Protein AF-A0A4S8L0V4-F1 (afdb_monomer_lite)

Foldseek 3Di:
DDDDDDDDDDDDDDDDDDDDDDDDDDDDDDDDDDYDDDDDDDDDDDDDDDDDDDDDDDDDDDDDDDDDDDDDDDDDDDDDDDDDDDDDDDDDDDDDDDDDDDDDDDDDDDDDDDDDDDDDDDDCPVVVVVVVVVVVVVVVVVVVVVCVVPDLQWDWDPFDWDQAAPAALKTKTKTWIPSDDPPDDLQVSQQCDWDADPNRTDRGRAPDKDWDFDPDPPPPPPDDDGDTIIMGMHIDNPPPPLRQFDWDPKDWDFAPAQLKTKIKTWRPDHRHHDDQQRNLQPHWDADPRDTDRAPDKDWDFDDPDPPPPDGDTIIMGMHTDNPPPPLRHKAWDPPFDWDFQPAAQWTKTKTKIDHTPPCQVVQQVSLQVAFYQDPNDTHRAPDKDWDQDPVRRTIIMGMHTHGHPLRHFDWAPWDWDPAAQAAQKTKIKTWGHDHPDPDPQQRNQQVHWDWDQDPNDTDTGGAPDWDDDPNTIMGMHIDGHNLLHWDWDPKDWPQAPDQPPQWTKIKTWTGSHDPPYPLQSHQQRHWDDDPNDTWGAPDKDWDADPNDIIIMGMTIDGDND

Sequence (561 aa):
MHRAHRSTNTASGTRTGLDSDSSPPPRYSAEDLYSGCSSDRSNSSINSPTGFSLSSSTLAPNDITGAGSRYNHHGHPHHVYDIDNVQSTSPGDNETSPLLSTPSSGKRYDDDNSDTIICTFSKNRLLAHLVLFSLILLSIGTYLVFFSKSALTSVWVDITPSDVCLSVGVREYTATLTNVPEDWDPLQACRRTRVTIHGKVIQASPILCTRVPVPSHSANDSESGETTVVQGRWAVDFDESDCIPVWSSISSEDCIGLGVRPYYADLVYIPPGLDKLSSCQGTPTLIHGREMLPTRCELLLDHDHDDHRNETLIARGEWDVDFDEDGCVPRWSEPLTAHECLSFGARHYSSDLVVPRGFETMAPTLARDTPAIIHGRRIFPNYFEQLDQDDGIKTVRGHWAISEPSCDPPWTDVSEDPQCYAYDKKRYTGFLKDGRGKLDPLRTCYEVPFKFVLNGQEVEKKPDVCEWDGGRVRGTWFLGAPSCRPLLQNIIDYSCVESGSGFKRMKGEVVGIEKHDDWYQMCITVPYHTSGKTYLPVQCESTKRWFITHRYAVYNIPAYC

Structure (mmCIF, N/CA/C/O backbone):
data_AF-A0A4S8L0V4-F1
#
_entry.id   AF-A0A4S8L0V4-F1
#
loop_
_atom_site.group_PDB
_atom_site.id
_atom_site.type_symbol
_atom_site.label_atom_id
_atom_site.label_alt_id
_atom_site.label_comp_id
_atom_site.label_asym_id
_atom_site.label_entity_id
_atom_site.label_seq_id
_atom_site.pdbx_PDB_ins_code
_atom_site.Cartn_x
_atom_site.Cartn_y
_atom_site.Cartn_z
_atom_site.occupancy
_atom_site.B_iso_or_equiv
_atom_site.auth_seq_id
_atom_site.auth_comp_id
_atom_site.auth_asym_id
_atom_site.auth_atom_id
_atom_site.pdbx_PDB_model_num
ATOM 1 N N . MET A 1 1 ? 55.293 -8.883 51.354 1.00 38.12 1 MET A N 1
ATOM 2 C CA . MET A 1 1 ? 56.024 -7.610 51.126 1.00 38.12 1 MET A CA 1
ATOM 3 C C . MET A 1 1 ? 55.139 -6.776 50.197 1.00 38.12 1 MET A C 1
ATOM 5 O O . MET A 1 1 ? 54.649 -7.350 49.240 1.00 38.12 1 MET A O 1
ATOM 9 N N . HIS A 1 2 ? 54.593 -5.628 50.628 1.00 32.00 2 HIS A N 1
ATOM 10 C CA . HIS A 1 2 ? 55.174 -4.267 50.496 1.00 32.00 2 HIS A CA 1
ATOM 11 C C . HIS A 1 2 ? 55.348 -3.838 49.021 1.00 32.00 2 HIS A C 1
ATOM 13 O O . HIS A 1 2 ? 55.923 -4.608 48.268 1.00 32.00 2 HIS A O 1
ATOM 19 N N . ARG A 1 3 ? 54.945 -2.643 48.546 1.00 33.25 3 ARG A N 1
ATOM 20 C CA . ARG A 1 3 ? 54.359 -1.402 49.139 1.00 33.25 3 ARG A CA 1
ATOM 21 C C . ARG A 1 3 ? 53.729 -0.623 47.945 1.00 33.25 3 ARG A C 1
ATOM 23 O O . ARG A 1 3 ? 54.362 -0.618 46.902 1.00 33.25 3 ARG A O 1
ATOM 30 N N . ALA A 1 4 ? 52.514 -0.062 47.892 1.00 40.19 4 ALA A N 1
ATOM 31 C CA . ALA A 1 4 ? 51.646 0.703 48.805 1.00 40.19 4 ALA A CA 1
ATOM 32 C C . ALA A 1 4 ? 51.917 2.231 48.877 1.00 40.19 4 ALA A C 1
ATOM 34 O O . ALA A 1 4 ? 52.820 2.655 49.588 1.00 40.19 4 ALA A O 1
ATOM 35 N N . HIS A 1 5 ? 51.054 3.027 48.224 1.00 42.53 5 HIS A N 1
ATOM 36 C CA . HIS A 1 5 ? 50.764 4.472 48.401 1.00 42.53 5 HIS A CA 1
ATOM 37 C C . HIS A 1 5 ? 49.349 4.713 47.810 1.00 42.53 5 HIS A C 1
ATOM 39 O O . HIS A 1 5 ? 49.105 4.204 46.723 1.00 42.53 5 HIS A O 1
ATOM 45 N N . ARG A 1 6 ? 48.320 5.354 48.398 1.00 38.34 6 ARG A N 1
ATOM 46 C CA . ARG A 1 6 ? 48.046 6.057 49.681 1.00 38.34 6 ARG A CA 1
ATOM 47 C C . ARG A 1 6 ? 48.210 7.594 49.742 1.00 38.34 6 ARG A C 1
ATOM 49 O O . ARG A 1 6 ? 49.225 8.084 50.226 1.00 38.34 6 ARG A O 1
ATOM 56 N N . SER A 1 7 ? 47.112 8.307 49.463 1.00 36.22 7 SER A N 1
ATOM 57 C CA . SER A 1 7 ? 46.679 9.580 50.091 1.00 36.22 7 SER A CA 1
ATOM 58 C C . SER A 1 7 ? 45.144 9.680 49.955 1.00 36.22 7 SER A C 1
ATOM 60 O O . SER A 1 7 ? 44.663 9.342 48.880 1.00 36.22 7 SER A O 1
ATOM 62 N N . THR A 1 8 ? 44.255 9.987 50.917 1.00 39.62 8 THR A N 1
ATOM 63 C CA . THR A 1 8 ? 44.271 10.373 52.356 1.00 39.62 8 THR A CA 1
ATOM 64 C C . THR A 1 8 ? 44.303 11.861 52.758 1.00 39.62 8 THR A C 1
ATOM 66 O O . THR A 1 8 ? 45.278 12.304 53.354 1.00 39.62 8 THR A O 1
ATOM 69 N N . ASN A 1 9 ? 43.167 12.551 52.570 1.00 34.97 9 ASN A N 1
ATOM 70 C CA . ASN A 1 9 ? 42.587 13.586 53.459 1.00 34.97 9 ASN A CA 1
ATOM 71 C C . ASN A 1 9 ? 41.047 13.378 53.445 1.00 34.97 9 ASN A C 1
ATOM 73 O O . ASN A 1 9 ? 40.532 13.137 52.359 1.00 34.97 9 ASN A O 1
ATOM 77 N N . THR A 1 10 ? 40.203 13.351 54.493 1.00 34.81 10 THR A N 1
ATOM 78 C CA . THR A 1 10 ? 40.271 13.491 55.976 1.00 34.81 10 THR A CA 1
ATOM 79 C C . THR A 1 10 ? 39.999 14.856 56.648 1.00 34.81 10 THR A C 1
ATOM 81 O O . THR A 1 10 ? 40.819 15.318 57.435 1.00 34.81 10 THR A O 1
ATOM 84 N N . ALA A 1 11 ? 38.794 15.415 56.452 1.00 33.09 11 ALA A N 1
ATOM 85 C CA . ALA A 1 11 ? 38.058 16.226 57.452 1.00 33.09 11 ALA A CA 1
ATOM 86 C C . ALA A 1 11 ? 36.536 16.002 57.234 1.00 33.09 11 ALA A C 1
ATOM 88 O O . ALA A 1 11 ? 36.119 16.004 56.082 1.00 33.09 11 ALA A O 1
ATOM 89 N N . SER A 1 12 ? 35.647 15.616 58.167 1.00 35.03 12 SER A N 1
ATOM 90 C CA . SER A 1 12 ? 35.351 15.984 59.575 1.00 35.03 12 SER A CA 1
ATOM 91 C C . SER A 1 12 ? 34.646 17.347 59.735 1.00 35.03 12 SER A C 1
ATOM 93 O O . SER A 1 12 ? 35.253 18.354 59.395 1.00 35.03 12 SER A O 1
ATOM 95 N N . GLY A 1 13 ? 33.430 17.456 60.298 1.00 30.78 13 GLY A N 1
ATOM 96 C CA . GLY A 1 13 ? 32.502 16.420 60.804 1.00 30.78 13 GLY A CA 1
ATOM 97 C C . GLY A 1 13 ? 31.342 16.998 61.653 1.00 30.78 13 GLY A C 1
ATOM 98 O O . GLY A 1 13 ? 31.194 18.211 61.712 1.00 30.78 13 GLY A O 1
ATOM 99 N N . THR A 1 14 ? 30.592 16.127 62.360 1.00 34.03 14 THR A N 1
ATOM 100 C CA . THR A 1 14 ? 29.635 16.403 63.486 1.00 34.03 14 THR A CA 1
ATOM 101 C C . THR A 1 14 ? 28.417 17.332 63.226 1.00 34.03 14 THR A C 1
ATOM 103 O O . THR A 1 14 ? 28.589 18.482 62.862 1.00 34.03 14 THR A O 1
ATOM 106 N N . ARG A 1 15 ? 27.150 16.862 63.324 1.00 37.12 15 ARG A N 1
ATOM 107 C CA . ARG A 1 15 ? 26.327 16.571 64.547 1.00 37.12 15 ARG A CA 1
ATOM 108 C C . ARG A 1 15 ? 25.886 17.880 65.242 1.00 37.12 15 ARG A C 1
ATOM 110 O O . ARG A 1 15 ? 26.762 18.590 65.710 1.00 37.12 15 ARG A O 1
ATOM 117 N N . THR A 1 16 ? 24.608 18.275 65.336 1.00 33.66 16 THR A N 1
ATOM 118 C CA . THR A 1 16 ? 23.358 17.613 65.823 1.00 33.66 16 THR A CA 1
ATOM 119 C C . THR A 1 16 ? 22.156 17.839 64.861 1.00 33.66 16 THR A C 1
ATOM 121 O O . THR A 1 16 ? 22.328 18.523 63.863 1.00 33.66 16 THR A O 1
ATOM 124 N N . GLY A 1 17 ? 20.925 17.318 65.013 1.00 34.00 17 GLY A N 1
ATOM 125 C CA . GLY A 1 17 ? 20.275 16.499 66.053 1.00 34.00 17 GLY A CA 1
ATOM 126 C C . GLY A 1 17 ? 19.160 17.253 66.810 1.00 34.00 17 GLY A C 1
ATOM 127 O O . GLY A 1 17 ? 19.504 18.112 67.615 1.00 34.00 17 GLY A O 1
ATOM 128 N N . LEU A 1 18 ? 17.878 16.924 66.560 1.00 35.28 18 LEU A N 1
ATOM 129 C CA . LEU A 1 18 ? 16.684 17.182 67.404 1.00 35.28 18 LEU A CA 1
ATOM 130 C C . LEU A 1 18 ? 15.421 16.513 66.800 1.00 35.28 18 LEU A C 1
ATOM 132 O O . LEU A 1 18 ? 15.412 16.172 65.617 1.00 35.28 18 LEU A O 1
ATOM 136 N N . ASP A 1 19 ? 14.392 16.309 67.625 1.00 34.56 19 ASP A N 1
ATOM 137 C CA . ASP A 1 19 ? 13.171 15.524 67.357 1.00 34.56 19 ASP A CA 1
ATOM 138 C C . ASP A 1 19 ? 11.994 16.362 66.801 1.00 34.56 19 ASP A C 1
ATOM 140 O O . ASP A 1 19 ? 12.021 17.588 66.917 1.00 34.56 19 ASP A O 1
ATOM 144 N N . SER A 1 20 ? 10.927 15.716 66.286 1.00 33.16 20 SER A N 1
ATOM 145 C CA . SER A 1 20 ? 9.509 15.969 66.678 1.00 33.16 20 SER A CA 1
ATOM 146 C C . SER A 1 20 ? 8.458 15.187 65.858 1.00 33.16 20 SER A C 1
ATOM 148 O O . SER A 1 20 ? 8.443 15.227 64.633 1.00 33.16 20 SER A O 1
ATOM 150 N N . ASP A 1 21 ? 7.569 14.529 66.603 1.00 30.83 21 ASP A N 1
ATOM 151 C CA . ASP A 1 21 ? 6.173 14.100 66.393 1.00 30.83 21 ASP A CA 1
ATOM 152 C C . ASP A 1 21 ? 5.452 14.027 65.026 1.00 30.83 21 ASP A C 1
ATOM 154 O O . ASP A 1 21 ? 5.439 14.907 64.169 1.00 30.83 21 ASP A O 1
ATOM 158 N N . SER A 1 22 ? 4.654 12.959 64.962 1.00 35.75 22 SER A N 1
ATOM 159 C CA . SER A 1 22 ? 3.567 12.646 64.033 1.00 35.75 22 SER A CA 1
ATOM 160 C C . SER A 1 22 ? 2.311 13.525 64.154 1.00 35.75 22 SER A C 1
ATOM 162 O O . SER A 1 22 ? 1.830 13.729 65.270 1.00 35.75 22 SER A O 1
ATOM 164 N N . SER A 1 23 ? 1.650 13.836 63.025 1.00 33.19 23 SER A N 1
ATOM 165 C CA . SER A 1 23 ? 0.196 13.608 62.788 1.00 33.19 23 SER A CA 1
ATOM 166 C C . SER A 1 23 ? -0.256 14.046 61.372 1.00 33.19 23 SER A C 1
ATOM 168 O O . SER A 1 23 ? 0.412 14.881 60.764 1.00 33.19 23 SER A O 1
ATOM 170 N N . PRO A 1 24 ? -1.358 13.495 60.811 1.00 44.34 24 PRO A N 1
ATOM 171 C CA . PRO A 1 24 ? -1.784 13.752 59.426 1.00 44.34 24 PRO A CA 1
ATOM 172 C C . PRO A 1 24 ? -2.788 14.922 59.261 1.00 44.34 24 PRO A C 1
ATOM 174 O O . PRO A 1 24 ? -3.561 15.202 60.179 1.00 44.34 24 PRO A O 1
ATOM 177 N N . PRO A 1 25 ? -2.850 15.564 58.073 1.00 41.91 25 PRO A N 1
ATOM 178 C CA . PRO A 1 25 ? -3.875 16.555 57.724 1.00 41.91 25 PRO A CA 1
ATOM 179 C C . PRO A 1 25 ? -5.235 15.915 57.336 1.00 41.91 25 PRO A C 1
ATOM 181 O O . PRO A 1 25 ? -5.290 14.722 57.026 1.00 41.91 25 PRO A O 1
ATOM 184 N N . PRO A 1 26 ? -6.349 16.680 57.360 1.00 47.59 26 PRO A N 1
ATOM 185 C CA . PRO A 1 26 ? -7.707 16.125 57.366 1.00 47.59 26 PRO A CA 1
ATOM 186 C C . PRO A 1 26 ? -8.373 15.982 55.984 1.00 47.59 26 PRO A C 1
ATOM 188 O O . PRO A 1 26 ? -7.960 16.573 54.988 1.00 47.59 26 PRO A O 1
ATOM 191 N N . ARG A 1 27 ? -9.497 15.250 55.963 1.00 35.41 27 ARG A N 1
ATOM 192 C CA . ARG A 1 27 ? -10.505 15.323 54.888 1.00 35.41 27 ARG A CA 1
ATOM 193 C C . ARG A 1 27 ? -11.176 16.701 54.885 1.00 35.41 27 ARG A C 1
ATOM 195 O O . ARG A 1 27 ? -11.495 17.210 55.957 1.00 35.41 27 ARG A O 1
ATOM 202 N N . TYR A 1 28 ? -11.524 17.203 53.702 1.00 35.00 28 TYR A N 1
ATOM 203 C CA . TYR A 1 28 ? -12.527 18.258 53.537 1.00 35.00 28 TYR A CA 1
ATOM 204 C C . TYR A 1 28 ? -13.712 17.746 52.716 1.00 35.00 28 TYR A C 1
ATOM 206 O O . TYR A 1 28 ? -13.536 17.076 51.700 1.00 35.00 28 TYR A O 1
ATOM 214 N N . SER A 1 29 ? -14.916 18.046 53.195 1.00 31.44 29 SER A N 1
ATOM 215 C CA . SER A 1 29 ? -16.191 17.875 52.495 1.00 31.44 29 SER A CA 1
ATOM 216 C C . SER A 1 29 ? -16.513 19.121 51.668 1.00 31.44 29 SER A C 1
ATOM 218 O O . SER A 1 29 ? -16.086 20.219 52.021 1.00 31.44 29 SER A O 1
ATOM 220 N N . ALA A 1 30 ? -17.290 18.958 50.598 1.00 35.50 30 ALA A N 1
ATOM 221 C CA . ALA A 1 30 ? -17.776 20.060 49.774 1.00 35.50 30 ALA A CA 1
ATOM 222 C C . ALA A 1 30 ? -19.284 20.246 49.971 1.00 35.50 30 ALA A C 1
ATOM 224 O O . ALA A 1 30 ? -20.030 19.285 49.806 1.00 35.50 30 ALA A O 1
ATOM 225 N N . GLU A 1 31 ? -19.708 21.471 50.279 1.00 32.44 31 GLU A N 1
ATOM 226 C CA . GLU A 1 31 ? -21.091 21.946 50.157 1.00 32.44 31 GLU A CA 1
ATOM 227 C C . GLU A 1 31 ? -21.089 23.488 50.076 1.00 32.44 31 GLU A C 1
ATOM 229 O O . GLU A 1 31 ? -20.273 24.138 50.726 1.00 32.44 31 GLU A O 1
ATOM 234 N N . ASP A 1 32 ? -21.956 24.021 49.212 1.00 29.38 32 ASP A N 1
ATOM 235 C CA . ASP A 1 32 ? -22.487 25.389 49.071 1.00 29.38 32 ASP A CA 1
ATOM 236 C C . ASP A 1 32 ? -21.642 26.645 49.399 1.00 29.38 32 ASP A C 1
ATOM 238 O O . ASP A 1 32 ? -21.281 26.911 50.543 1.00 29.38 32 ASP A O 1
ATOM 242 N N . LEU A 1 33 ? -21.581 27.585 48.433 1.00 27.98 33 LEU A N 1
ATOM 243 C CA . LEU A 1 33 ? -22.494 28.748 48.480 1.00 27.98 33 LEU A CA 1
ATOM 244 C C . LEU A 1 33 ? -22.578 29.586 47.180 1.00 27.98 33 LEU A C 1
ATOM 246 O O . LEU A 1 33 ? -21.791 29.454 46.247 1.00 27.98 33 LEU A O 1
ATOM 250 N N . TYR A 1 34 ? -23.615 30.429 47.142 1.00 27.75 34 TYR A N 1
ATOM 251 C CA . TYR A 1 34 ? -24.156 31.203 46.013 1.00 27.75 34 TYR A CA 1
ATOM 252 C C . TYR A 1 34 ? -23.425 32.526 45.674 1.00 27.75 34 TYR A C 1
ATOM 254 O O . TYR A 1 34 ? -22.898 33.194 46.559 1.00 27.75 34 TYR A O 1
ATOM 262 N N . SER A 1 35 ? -23.682 33.020 44.447 1.00 29.64 35 SER A N 1
ATOM 263 C CA . SER A 1 35 ? -23.682 34.445 44.005 1.00 29.64 35 SER A CA 1
ATOM 264 C C . SER A 1 35 ? -22.331 35.191 43.868 1.00 29.64 35 SER A C 1
ATOM 266 O O . SER A 1 35 ? -21.362 34.856 44.531 1.00 29.64 35 SER A O 1
ATOM 268 N N . GLY A 1 36 ? -22.194 36.221 43.011 1.00 26.41 36 GLY A N 1
ATOM 269 C CA . GLY A 1 36 ? -23.164 36.828 42.075 1.00 26.41 36 GLY A CA 1
ATOM 270 C C . GLY A 1 36 ? -22.608 38.043 41.289 1.00 26.41 36 GLY A C 1
ATOM 271 O O . GLY A 1 36 ? -21.399 38.242 41.257 1.00 26.41 36 GLY A O 1
ATOM 272 N N . CYS A 1 37 ? -23.514 38.864 40.722 1.00 27.69 37 CYS A N 1
ATOM 273 C CA . CYS A 1 37 ? -23.301 40.074 39.879 1.00 27.69 37 CYS A CA 1
ATOM 274 C C . CYS A 1 37 ? -22.841 39.805 38.415 1.00 27.69 37 CYS A C 1
ATOM 276 O O . CYS A 1 37 ? -21.968 38.977 38.204 1.00 27.69 37 CYS A O 1
ATOM 278 N N . SER A 1 38 ? -23.481 40.310 37.336 1.00 27.50 38 SER A N 1
ATOM 279 C CA . SER A 1 38 ? -23.861 41.690 36.884 1.00 27.50 38 SER A CA 1
ATOM 280 C C . SER A 1 38 ? -22.771 42.301 35.973 1.00 27.50 38 SER A C 1
ATOM 282 O O . SER A 1 38 ? -21.602 42.054 36.240 1.00 27.50 38 SER A O 1
ATOM 284 N N . SER A 1 39 ? -23.004 43.080 34.902 1.00 30.94 39 SER A N 1
ATOM 285 C CA . SER A 1 39 ? -24.194 43.588 34.151 1.00 30.94 39 SER A CA 1
ATOM 286 C C . SER A 1 39 ? -23.771 43.758 32.657 1.00 30.94 39 SER A C 1
ATOM 288 O O . SER A 1 39 ? -22.628 43.442 32.346 1.00 30.94 39 SER A O 1
ATOM 290 N N . ASP A 1 40 ? -24.498 44.257 31.641 1.00 29.72 40 ASP A N 1
ATOM 291 C CA . ASP A 1 40 ? -25.880 44.710 31.326 1.00 29.72 40 ASP A CA 1
ATOM 292 C C . ASP A 1 40 ? -25.980 44.593 29.763 1.00 29.72 40 ASP A C 1
ATOM 294 O O . ASP A 1 40 ? -24.978 44.799 29.083 1.00 29.72 40 ASP A O 1
ATOM 298 N N . ARG A 1 41 ? -27.039 44.095 29.098 1.00 30.11 41 ARG A N 1
ATOM 299 C CA . ARG A 1 41 ? -28.405 44.641 28.889 1.00 30.11 41 ARG A CA 1
ATOM 300 C C . ARG A 1 41 ? -28.566 45.676 27.748 1.00 30.11 41 ARG A C 1
ATOM 302 O O . ARG A 1 41 ? -28.691 46.874 27.983 1.00 30.11 41 ARG A O 1
ATOM 309 N N . SER A 1 42 ? -28.789 45.172 26.534 1.00 31.22 42 SER A N 1
ATOM 310 C CA . SER A 1 42 ? -29.634 45.778 25.479 1.00 31.22 42 SER A CA 1
ATOM 311 C C . SER A 1 42 ? -30.109 44.645 24.545 1.00 31.22 42 SER A C 1
ATOM 313 O O . SER A 1 42 ? -29.329 43.770 24.192 1.00 31.22 42 SER A O 1
ATOM 315 N N . ASN A 1 43 ? -31.414 44.408 24.357 1.00 30.59 43 ASN A N 1
ATOM 316 C CA . ASN A 1 43 ? -32.368 45.125 23.491 1.00 30.59 43 ASN A CA 1
ATOM 317 C C . ASN A 1 43 ? -31.904 45.213 22.015 1.00 30.59 43 ASN A C 1
ATOM 319 O O . ASN A 1 43 ? -30.833 45.745 21.760 1.00 30.59 43 ASN A O 1
ATOM 323 N N . SER A 1 44 ? -32.680 44.774 21.009 1.00 29.72 44 SER A N 1
ATOM 324 C CA . SER A 1 44 ? -34.102 44.361 21.031 1.00 29.72 44 SER A CA 1
ATOM 325 C C . SER A 1 44 ? -34.556 43.565 19.789 1.00 29.72 44 SER A C 1
ATOM 327 O O . SER A 1 44 ? -34.219 43.982 18.692 1.00 29.72 44 SER A O 1
ATOM 329 N N . SER A 1 45 ? -35.428 42.555 19.996 1.00 30.81 45 SER A N 1
ATOM 330 C CA . SER A 1 45 ? -36.654 42.189 19.218 1.00 30.81 45 SER A CA 1
ATOM 331 C C . SER A 1 45 ? -36.623 42.081 17.666 1.00 30.81 45 SER A C 1
ATOM 333 O O . SER A 1 45 ? -35.984 42.877 17.002 1.00 30.81 45 SER A O 1
ATOM 335 N N . ILE A 1 46 ? -37.420 41.247 16.979 1.00 31.86 46 ILE A N 1
ATOM 336 C CA . ILE A 1 46 ? -38.867 40.980 17.159 1.00 31.86 46 ILE A CA 1
ATOM 337 C C . ILE A 1 46 ? -39.300 39.737 16.320 1.00 31.86 46 ILE A C 1
ATOM 339 O O . ILE A 1 46 ? -38.538 39.290 15.471 1.00 31.86 46 ILE A O 1
ATOM 343 N N . ASN A 1 47 ? -40.537 39.247 16.504 1.00 31.09 47 ASN A N 1
ATOM 344 C CA . ASN A 1 47 ? -41.266 38.225 15.705 1.00 31.09 47 ASN A CA 1
ATOM 345 C C . ASN A 1 47 ? -40.840 36.732 15.726 1.00 31.09 47 ASN A C 1
ATOM 347 O O . ASN A 1 47 ? -39.903 36.294 15.066 1.00 31.09 47 ASN A O 1
ATOM 351 N N . SER A 1 48 ? -41.711 35.931 16.351 1.00 29.59 48 SER A N 1
ATOM 352 C CA . SER A 1 48 ? -42.044 34.526 16.020 1.00 29.59 48 SER A CA 1
ATOM 353 C C . SER A 1 48 ? -43.227 34.501 15.004 1.00 29.59 48 SER A C 1
ATOM 355 O O . SER A 1 48 ? -43.589 35.578 14.524 1.00 29.59 48 SER A O 1
ATOM 357 N N . PRO A 1 49 ? -43.971 33.391 14.755 1.00 48.97 49 PRO A N 1
ATOM 358 C CA . PRO A 1 49 ? -43.670 31.951 14.888 1.00 48.97 49 PRO A CA 1
ATOM 359 C C . PRO A 1 49 ? -44.089 31.083 13.663 1.00 48.97 49 PRO A C 1
ATOM 361 O O . PRO A 1 49 ? -45.100 31.353 13.030 1.00 48.97 49 PRO A O 1
ATOM 364 N N . THR A 1 50 ? -43.429 29.937 13.453 1.00 33.12 50 THR A N 1
ATOM 365 C CA . THR A 1 50 ? -44.010 28.660 12.943 1.00 33.12 50 THR A CA 1
ATOM 366 C C . THR A 1 50 ? -42.954 27.553 13.123 1.00 33.12 50 THR A C 1
ATOM 368 O O . THR A 1 50 ? -41.777 27.831 12.935 1.00 33.12 50 THR A O 1
ATOM 371 N N . GLY A 1 51 ? -43.247 26.296 13.470 1.00 30.42 51 GLY A N 1
ATOM 372 C CA . GLY A 1 51 ? -44.539 25.698 13.818 1.00 30.42 51 GLY A CA 1
ATOM 373 C C . GLY A 1 51 ? -45.013 24.618 12.844 1.00 30.42 51 GLY A C 1
ATOM 374 O O . GLY A 1 51 ? -46.025 24.829 12.192 1.00 30.42 51 GLY A O 1
ATOM 375 N N . PHE A 1 52 ? -44.325 23.472 12.777 1.00 30.59 52 PHE A N 1
ATOM 376 C CA . PHE A 1 52 ? -44.892 22.204 12.289 1.00 30.59 52 PHE A CA 1
ATOM 377 C C . PHE A 1 52 ? -44.131 20.998 12.860 1.00 30.59 52 PHE A C 1
ATOM 379 O O . PHE A 1 52 ? -42.936 21.076 13.135 1.00 30.59 52 PHE A O 1
ATOM 386 N N . SER A 1 53 ? -44.835 19.881 13.023 1.00 31.88 53 SER A N 1
ATOM 387 C CA . SER A 1 53 ? -44.299 18.563 13.377 1.00 31.88 53 SER A CA 1
ATOM 388 C C . SER A 1 53 ? -44.679 17.550 12.294 1.00 31.88 53 SER A C 1
ATOM 390 O O . SER A 1 53 ? -45.701 17.749 11.640 1.00 31.88 53 SER A O 1
ATOM 392 N N . LEU A 1 54 ? -43.904 16.462 12.134 1.00 28.73 54 LEU A N 1
ATOM 393 C CA . LEU A 1 54 ? 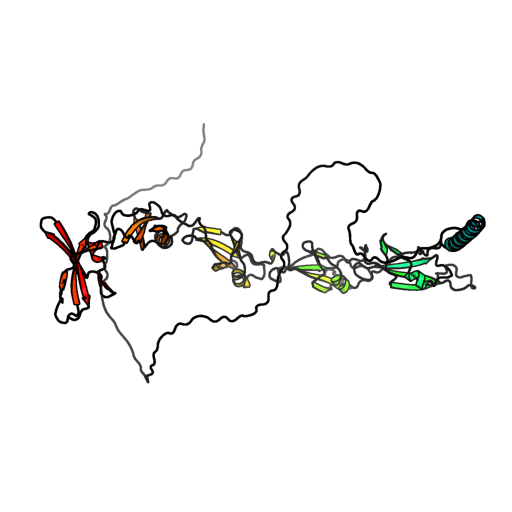-44.423 15.079 12.172 1.00 28.73 54 LEU A CA 1
ATOM 394 C C . LEU A 1 54 ? -43.372 13.979 11.890 1.00 28.73 54 LEU A C 1
ATOM 396 O O . LEU A 1 54 ? -42.512 14.117 11.032 1.00 28.73 54 LEU A O 1
ATOM 400 N N . SER A 1 55 ? -43.525 12.891 12.655 1.00 29.84 55 SER A N 1
ATOM 401 C CA . SER A 1 55 ? -43.267 11.457 12.388 1.00 29.84 55 SER A CA 1
ATOM 402 C C . SER A 1 55 ? -42.211 10.960 11.383 1.00 29.84 55 SER A C 1
ATOM 404 O O . SER A 1 55 ? -42.218 11.291 10.202 1.00 29.84 55 SER A O 1
ATOM 406 N N . SER A 1 56 ? -41.477 9.940 11.837 1.00 31.52 56 SER A N 1
ATOM 407 C CA . SER A 1 56 ? -40.746 8.946 11.040 1.00 31.52 56 SER A CA 1
ATOM 408 C C . SER A 1 56 ? -41.589 8.234 9.971 1.00 31.52 56 SER A C 1
ATOM 410 O O . SER A 1 56 ? -42.778 7.989 10.172 1.00 31.52 56 SER A O 1
ATOM 412 N N . SER A 1 57 ? -40.918 7.702 8.945 1.00 28.44 57 SER A N 1
ATOM 413 C CA . SER A 1 57 ? -41.379 6.508 8.220 1.00 28.44 57 SER A CA 1
ATOM 414 C C . SER A 1 57 ? -40.198 5.659 7.742 1.00 28.44 57 SER A C 1
ATOM 416 O O . SER A 1 57 ? -39.265 6.175 7.130 1.00 28.44 57 SER A O 1
ATOM 418 N N . THR A 1 58 ? -40.248 4.357 8.014 1.00 32.72 58 THR A N 1
ATOM 419 C CA . THR A 1 58 ? -39.281 3.348 7.558 1.00 32.72 58 THR A CA 1
ATOM 420 C C . THR A 1 58 ? -39.594 2.908 6.129 1.00 32.72 58 THR A C 1
ATOM 422 O O . THR A 1 58 ? -40.762 2.674 5.831 1.00 32.72 58 THR A O 1
ATOM 425 N N . LEU A 1 59 ? -38.580 2.679 5.289 1.00 29.61 59 LEU A N 1
ATOM 426 C CA . LEU A 1 59 ? -38.644 1.742 4.156 1.00 29.61 59 LEU A CA 1
ATOM 427 C C . LEU A 1 59 ? -37.225 1.361 3.696 1.00 29.61 59 LEU A C 1
ATOM 429 O O . LEU A 1 59 ? -36.263 2.056 4.017 1.00 29.61 59 LEU A O 1
ATOM 433 N N . ALA A 1 60 ? -37.106 0.221 3.013 1.00 33.47 60 ALA A N 1
ATOM 434 C CA . ALA A 1 60 ? -35.838 -0.429 2.663 1.00 33.47 60 ALA A CA 1
ATOM 435 C C . ALA A 1 60 ? -35.643 -0.489 1.116 1.00 33.47 60 ALA A C 1
ATOM 437 O O . ALA A 1 60 ? -36.323 0.266 0.420 1.00 33.47 60 ALA A O 1
ATOM 438 N N . PRO A 1 61 ? -34.657 -1.230 0.564 1.00 44.44 61 PRO A N 1
ATOM 439 C CA . PRO A 1 61 ? -33.759 -0.703 -0.468 1.00 44.44 61 PRO A CA 1
ATOM 440 C C . PRO A 1 61 ? -34.278 -0.816 -1.909 1.00 44.44 61 PRO A C 1
ATOM 442 O O . PRO A 1 61 ? -35.184 -1.590 -2.200 1.00 44.44 61 PRO A O 1
ATOM 445 N N . ASN A 1 62 ? -33.597 -0.113 -2.820 1.00 31.94 62 ASN A N 1
ATOM 446 C CA . ASN A 1 62 ? -33.630 -0.366 -4.261 1.00 31.94 62 ASN A CA 1
ATOM 447 C C . ASN A 1 62 ? -32.202 -0.522 -4.798 1.00 31.94 62 ASN A C 1
ATOM 449 O O . ASN A 1 62 ? -31.332 0.295 -4.489 1.00 31.94 62 ASN A O 1
ATOM 453 N N . ASP A 1 63 ? -31.988 -1.533 -5.637 1.00 31.34 63 ASP A N 1
ATOM 454 C CA . ASP A 1 63 ? -30.768 -1.699 -6.426 1.00 31.34 63 ASP A CA 1
ATOM 455 C C . ASP A 1 63 ? -30.649 -0.623 -7.514 1.00 31.34 63 ASP A C 1
ATOM 457 O O . ASP A 1 63 ? -31.609 -0.347 -8.236 1.00 31.34 63 ASP A O 1
ATOM 461 N N . ILE A 1 64 ? -29.440 -0.087 -7.712 1.00 34.31 64 ILE A N 1
ATOM 462 C CA . ILE A 1 64 ? -29.040 0.545 -8.977 1.00 34.31 64 ILE A CA 1
ATOM 463 C C . ILE A 1 64 ? -27.665 0.004 -9.369 1.00 34.31 64 ILE A C 1
ATOM 465 O O . ILE A 1 64 ? -26.662 0.228 -8.694 1.00 34.31 64 ILE A O 1
ATOM 469 N N . THR A 1 65 ? -27.617 -0.704 -10.495 1.00 33.66 65 THR A N 1
ATOM 470 C CA . THR A 1 65 ? -26.391 -1.262 -11.071 1.00 33.66 65 THR A CA 1
ATOM 471 C C . THR A 1 65 ? -25.550 -0.172 -11.741 1.00 33.66 65 THR A C 1
ATOM 473 O O . THR A 1 65 ? -25.895 0.294 -12.828 1.00 33.66 65 THR A O 1
ATOM 476 N N . GLY A 1 66 ? -24.428 0.212 -11.128 1.00 30.44 66 GLY A N 1
ATOM 477 C CA . GLY A 1 66 ? -23.408 1.070 -11.744 1.00 30.44 66 GLY A CA 1
ATOM 478 C C . GLY A 1 66 ? -22.281 0.243 -12.371 1.00 30.44 66 GLY A C 1
ATOM 479 O O . GLY A 1 66 ? -21.639 -0.546 -11.681 1.00 30.44 66 GLY A O 1
ATOM 480 N N . ALA A 1 67 ? -22.027 0.408 -13.671 1.00 36.31 67 ALA A N 1
ATOM 481 C CA . ALA A 1 67 ? -20.976 -0.332 -14.371 1.00 36.31 67 ALA A CA 1
ATOM 482 C C . ALA A 1 67 ? -19.580 0.267 -14.105 1.00 36.31 67 ALA A C 1
ATOM 484 O O . ALA A 1 67 ? -19.297 1.392 -14.511 1.00 36.31 67 ALA A O 1
ATOM 485 N N . GLY A 1 68 ? -18.698 -0.502 -13.458 1.00 29.62 68 GLY A N 1
ATOM 486 C CA . GLY A 1 68 ? -17.280 -0.171 -13.277 1.00 29.62 68 GLY A CA 1
ATOM 487 C C . GLY A 1 68 ? -16.387 -1.018 -14.186 1.00 29.62 68 GLY A C 1
ATOM 488 O O . GLY A 1 68 ? -16.493 -2.246 -14.185 1.00 29.62 68 GLY A O 1
ATOM 489 N N . SER A 1 69 ? -15.510 -0.376 -14.963 1.00 31.33 69 SER A N 1
ATOM 490 C CA . SER A 1 69 ? -14.591 -1.074 -15.874 1.00 31.33 69 SER A CA 1
ATOM 491 C C . SER A 1 69 ? -13.508 -1.844 -15.109 1.00 31.33 69 SER A C 1
ATOM 493 O O . SER A 1 69 ? -12.922 -1.315 -14.164 1.00 31.33 69 SER A O 1
ATOM 495 N N . ARG A 1 70 ? -13.208 -3.079 -15.531 1.00 29.14 70 ARG A N 1
ATOM 496 C CA . ARG A 1 70 ? -12.082 -3.870 -15.011 1.00 29.14 70 ARG A CA 1
ATOM 497 C C . ARG A 1 70 ? -10.899 -3.801 -15.971 1.00 29.14 70 ARG A C 1
ATOM 499 O O . ARG A 1 70 ? -10.960 -4.380 -17.052 1.00 29.14 70 ARG A O 1
ATOM 506 N N . TYR A 1 71 ? -9.798 -3.206 -15.524 1.00 33.16 71 TYR A N 1
ATOM 507 C CA . TYR A 1 71 ? -8.478 -3.554 -16.047 1.00 33.16 71 TYR A CA 1
ATOM 508 C C . TYR A 1 71 ? -7.980 -4.807 -15.318 1.00 33.16 71 TYR A C 1
ATOM 510 O O . TYR A 1 71 ? -7.821 -4.800 -14.099 1.00 33.16 71 TYR A O 1
ATOM 518 N N . ASN A 1 72 ? -7.754 -5.891 -16.062 1.00 29.81 72 ASN A N 1
ATOM 519 C CA . ASN A 1 72 ? -7.120 -7.099 -15.539 1.00 29.81 72 ASN A CA 1
ATOM 520 C C . ASN A 1 72 ? -5.599 -6.979 -15.706 1.00 29.81 72 ASN A C 1
ATOM 522 O O . ASN A 1 72 ? -5.111 -7.062 -16.831 1.00 29.81 72 ASN A O 1
ATOM 526 N N . HIS A 1 73 ? -4.845 -6.875 -14.610 1.00 32.59 73 HIS A N 1
ATOM 527 C CA . HIS A 1 73 ? -3.422 -7.223 -14.638 1.00 32.59 73 HIS A CA 1
ATOM 528 C C . HIS A 1 73 ? -3.262 -8.728 -14.407 1.00 32.59 73 HIS A C 1
ATOM 530 O O . HIS A 1 73 ? -3.648 -9.252 -13.361 1.00 32.59 73 HIS A O 1
ATOM 536 N N . HIS A 1 74 ? -2.673 -9.427 -15.378 1.00 32.28 74 HIS A N 1
ATOM 537 C CA . HIS A 1 74 ? -2.207 -10.796 -15.181 1.00 32.28 74 HIS A CA 1
ATOM 538 C C . HIS A 1 74 ? -0.893 -10.781 -14.395 1.00 32.28 74 HIS A C 1
ATOM 540 O O . HIS A 1 74 ? 0.143 -10.393 -14.925 1.00 32.28 74 HIS A O 1
ATOM 546 N N . GLY A 1 75 ? -0.929 -11.243 -13.145 1.00 29.23 75 GLY A N 1
ATOM 547 C CA . GLY A 1 75 ? 0.279 -11.668 -12.443 1.00 29.23 75 GLY A CA 1
ATOM 548 C C . GLY A 1 75 ? 0.676 -13.077 -12.887 1.00 29.23 75 GLY A C 1
ATOM 549 O O . GLY A 1 75 ? -0.146 -13.995 -12.823 1.00 29.23 75 GLY A O 1
ATOM 550 N N . HIS A 1 76 ? 1.924 -13.262 -13.313 1.00 35.50 76 HIS A N 1
ATOM 551 C CA . HIS A 1 76 ? 2.550 -14.583 -13.408 1.00 35.50 76 HIS A CA 1
ATOM 552 C C . HIS A 1 76 ? 3.406 -14.843 -12.157 1.00 35.50 76 HIS A C 1
ATOM 554 O O . HIS A 1 76 ? 4.023 -13.909 -11.644 1.00 35.50 76 HIS A O 1
ATOM 560 N N . PRO A 1 77 ? 3.431 -16.080 -11.628 1.00 43.84 77 PRO A N 1
ATOM 561 C CA . PRO A 1 77 ? 4.225 -16.412 -10.452 1.00 43.84 77 PRO A CA 1
ATOM 562 C C . PRO A 1 77 ? 5.705 -16.586 -10.815 1.00 43.84 77 PRO A C 1
ATOM 564 O O . PRO A 1 77 ? 6.036 -17.188 -11.837 1.00 43.84 77 PRO A O 1
ATOM 567 N N . HIS A 1 78 ? 6.599 -16.125 -9.940 1.00 31.62 78 HIS A N 1
ATOM 568 C CA . HIS A 1 78 ? 8.020 -16.451 -10.039 1.00 31.62 78 HIS A CA 1
ATOM 569 C C . HIS A 1 78 ? 8.241 -17.934 -9.715 1.00 31.62 78 HIS A C 1
ATOM 571 O O . HIS A 1 78 ? 7.837 -18.407 -8.652 1.00 31.62 78 HIS A O 1
ATOM 577 N N . HIS A 1 79 ? 8.925 -18.651 -10.605 1.00 34.12 79 HIS A N 1
ATOM 578 C CA . HIS A 1 79 ? 9.508 -19.949 -10.278 1.00 34.12 79 HIS A CA 1
ATOM 579 C C . HIS A 1 79 ? 10.848 -19.741 -9.569 1.00 34.12 79 HIS A C 1
ATOM 581 O O . HIS A 1 79 ? 11.758 -19.126 -10.122 1.00 34.12 79 HIS A O 1
ATOM 587 N N . VAL A 1 80 ? 10.969 -20.283 -8.358 1.00 33.25 80 VAL A N 1
ATOM 588 C CA . VAL A 1 80 ? 12.262 -20.461 -7.689 1.00 33.25 80 VAL A CA 1
ATOM 589 C C . VAL A 1 80 ? 12.943 -21.686 -8.298 1.00 33.25 80 VAL A C 1
ATOM 591 O O . VAL A 1 80 ? 12.310 -22.732 -8.444 1.00 33.25 80 VAL A O 1
ATOM 594 N N . TYR A 1 81 ? 14.224 -21.552 -8.637 1.00 32.19 81 TYR A N 1
ATOM 595 C CA . TYR A 1 81 ? 15.104 -22.670 -8.963 1.00 32.19 81 TYR A CA 1
ATOM 596 C C . TYR A 1 81 ? 16.169 -22.787 -7.876 1.00 32.19 81 TYR A C 1
ATOM 598 O O . TYR A 1 81 ? 17.072 -21.955 -7.804 1.00 32.19 81 TYR A O 1
ATOM 606 N N . ASP A 1 82 ? 16.073 -23.831 -7.054 1.00 29.92 82 ASP A N 1
ATOM 607 C CA . ASP A 1 82 ? 17.206 -24.285 -6.253 1.00 29.92 82 ASP A CA 1
ATOM 608 C C . ASP A 1 82 ? 18.267 -24.895 -7.181 1.00 29.92 82 ASP A C 1
ATOM 610 O O . ASP A 1 82 ? 17.951 -25.657 -8.100 1.00 29.92 82 ASP A O 1
ATOM 614 N N . ILE A 1 83 ? 19.533 -24.556 -6.938 1.00 33.56 83 ILE A N 1
ATOM 615 C CA . ILE A 1 83 ? 20.684 -25.149 -7.624 1.00 33.56 83 ILE A CA 1
ATOM 616 C C . ILE A 1 83 ? 21.266 -26.212 -6.700 1.00 33.56 83 ILE A C 1
ATOM 618 O O . ILE A 1 83 ? 21.834 -25.874 -5.663 1.00 33.56 83 ILE A O 1
ATOM 622 N N . ASP A 1 84 ? 21.173 -27.478 -7.103 1.00 36.75 84 ASP A N 1
ATOM 623 C CA . ASP A 1 84 ? 21.831 -28.584 -6.407 1.00 36.75 84 ASP A CA 1
ATOM 624 C C . ASP A 1 84 ? 22.633 -29.464 -7.382 1.00 36.75 84 ASP A C 1
ATOM 626 O O . ASP A 1 84 ? 22.397 -29.472 -8.594 1.00 36.75 84 ASP A O 1
ATOM 630 N N . ASN A 1 85 ? 23.665 -30.128 -6.867 1.00 33.66 85 ASN A N 1
ATOM 631 C CA . ASN A 1 85 ? 24.911 -30.347 -7.610 1.00 33.66 85 ASN A CA 1
ATOM 632 C C . ASN A 1 85 ? 25.301 -31.834 -7.707 1.00 33.66 85 ASN A C 1
ATOM 634 O O . ASN A 1 85 ? 25.765 -32.411 -6.723 1.00 33.66 85 ASN A O 1
ATOM 638 N N . VAL A 1 86 ? 25.168 -32.457 -8.892 1.00 33.16 86 VAL A N 1
ATOM 639 C CA . VAL A 1 86 ? 25.541 -33.873 -9.102 1.00 33.16 86 VAL A CA 1
ATOM 640 C C . VAL A 1 86 ? 26.382 -34.112 -10.362 1.00 33.16 86 VAL A C 1
ATOM 642 O O . VAL A 1 86 ? 26.074 -33.685 -11.469 1.00 33.16 86 VAL A O 1
ATOM 645 N N . GLN A 1 87 ? 27.452 -34.867 -10.127 1.00 31.38 87 GLN A N 1
ATOM 646 C CA . GLN A 1 87 ? 28.554 -35.259 -10.998 1.00 31.38 87 GLN A CA 1
ATOM 647 C C . GLN A 1 87 ? 28.218 -35.872 -12.371 1.00 31.38 87 GLN A C 1
ATOM 649 O O . GLN A 1 87 ? 27.323 -36.693 -12.546 1.00 31.38 87 GLN A O 1
ATOM 654 N N . SER A 1 88 ? 29.127 -35.557 -13.292 1.00 34.88 88 SER A N 1
ATOM 655 C CA . SER A 1 88 ? 29.500 -36.238 -14.537 1.00 34.88 88 SER A CA 1
ATOM 656 C C . SER A 1 88 ? 29.365 -37.772 -14.618 1.00 34.88 88 SER A C 1
ATOM 658 O O . SER A 1 88 ? 29.956 -38.478 -13.798 1.00 34.88 88 SER A O 1
ATOM 660 N N . THR A 1 89 ? 28.872 -38.254 -15.768 1.00 30.73 89 THR A N 1
ATOM 661 C CA . THR A 1 89 ? 29.479 -39.373 -16.529 1.00 30.73 89 THR A CA 1
ATOM 662 C C . THR A 1 89 ? 29.081 -39.344 -18.014 1.00 30.73 89 THR A C 1
ATOM 664 O O . THR A 1 89 ? 27.903 -39.372 -18.351 1.00 30.73 89 THR A O 1
ATOM 667 N N . SER A 1 90 ? 30.073 -39.362 -18.909 1.00 34.41 90 SER A N 1
ATOM 668 C CA . SER A 1 90 ? 29.949 -39.831 -20.310 1.00 34.41 90 SER A CA 1
ATOM 669 C C . SER A 1 90 ? 30.123 -41.375 -20.333 1.00 34.41 90 SER A C 1
ATOM 671 O O . SER A 1 90 ? 30.615 -41.889 -19.321 1.00 34.41 90 SER A O 1
ATOM 673 N N . PRO A 1 91 ? 29.791 -42.153 -21.400 1.00 46.06 91 PRO A N 1
ATOM 674 C CA . PRO A 1 91 ? 30.099 -41.860 -22.816 1.00 46.06 91 PRO A CA 1
ATOM 675 C C . PRO A 1 91 ? 29.062 -42.347 -23.867 1.00 46.06 91 PRO A C 1
ATOM 677 O O . PRO A 1 91 ? 28.061 -42.969 -23.526 1.00 46.06 91 PRO A O 1
ATOM 680 N N . GLY A 1 92 ? 29.390 -42.184 -25.159 1.00 30.95 92 GLY A N 1
ATOM 681 C CA . GLY A 1 92 ? 29.017 -43.155 -26.202 1.00 30.95 92 GLY A CA 1
ATOM 682 C C . GLY A 1 92 ? 28.215 -42.615 -27.388 1.00 30.95 92 GLY A C 1
ATOM 683 O O . GLY A 1 92 ? 26.997 -42.489 -27.309 1.00 30.95 92 GLY A O 1
ATOM 684 N N . ASP A 1 93 ? 28.887 -42.399 -28.518 1.00 37.94 93 ASP A N 1
ATOM 685 C CA . ASP A 1 93 ? 28.252 -42.217 -29.826 1.00 37.94 93 ASP A CA 1
ATOM 686 C C . ASP A 1 93 ? 27.720 -43.553 -30.384 1.00 37.94 93 ASP A C 1
ATOM 688 O O . ASP A 1 93 ? 28.402 -44.574 -30.268 1.00 37.94 93 ASP A O 1
ATOM 692 N N . ASN A 1 94 ? 26.548 -43.544 -31.040 1.00 32.16 94 ASN A N 1
ATOM 693 C CA . ASN A 1 94 ? 26.411 -44.032 -32.426 1.00 32.16 94 ASN A CA 1
ATOM 694 C C . ASN A 1 94 ? 24.982 -43.946 -33.011 1.00 32.16 94 ASN A C 1
ATOM 696 O O . ASN A 1 94 ? 24.024 -44.450 -32.440 1.00 32.16 94 ASN A O 1
ATOM 700 N N . GLU A 1 95 ? 24.938 -43.410 -34.236 1.00 32.19 95 GLU A N 1
ATOM 701 C CA . GLU A 1 95 ? 24.168 -43.853 -35.415 1.00 32.19 95 GLU A CA 1
ATOM 702 C C . GLU A 1 95 ? 22.620 -43.962 -35.467 1.00 32.19 95 GLU A C 1
ATOM 704 O O . GLU A 1 95 ? 21.906 -44.384 -34.566 1.00 32.19 95 GLU A O 1
ATOM 709 N N . THR A 1 96 ? 22.156 -43.754 -36.708 1.00 32.25 96 THR A N 1
ATOM 710 C CA . THR A 1 96 ? 20.880 -44.153 -37.339 1.00 32.25 96 THR A CA 1
ATOM 711 C C . THR A 1 96 ? 19.573 -43.417 -37.010 1.00 32.25 96 THR A C 1
ATOM 713 O O . THR A 1 96 ? 19.141 -43.243 -35.878 1.00 32.25 96 THR A O 1
ATOM 716 N N . SER A 1 97 ? 18.910 -43.019 -38.101 1.00 31.28 97 SER A N 1
ATOM 717 C CA . SER A 1 97 ? 17.583 -42.395 -38.166 1.00 31.28 97 SER A CA 1
ATOM 718 C C . SER A 1 97 ? 16.514 -43.442 -38.601 1.00 31.28 97 SER A C 1
ATOM 720 O O . SER A 1 97 ? 16.726 -44.632 -38.387 1.00 31.28 97 SER A O 1
ATOM 722 N N . PRO A 1 98 ? 15.328 -43.078 -39.128 1.00 50.94 98 PRO A N 1
ATOM 723 C CA . PRO A 1 98 ? 14.138 -42.907 -38.294 1.00 50.94 98 PRO A CA 1
ATOM 724 C C . PRO A 1 98 ? 12.943 -43.777 -38.741 1.00 50.94 98 PRO A C 1
ATOM 726 O O . PRO A 1 98 ? 12.876 -44.216 -39.888 1.00 50.94 98 PRO A O 1
ATOM 729 N N . LEU A 1 99 ? 11.916 -43.918 -37.894 1.00 29.89 99 LEU A N 1
ATOM 730 C CA . LEU A 1 99 ? 10.581 -44.346 -38.338 1.00 29.89 99 LEU A CA 1
ATOM 731 C C . LEU A 1 99 ? 9.459 -43.541 -37.674 1.00 29.89 99 LEU A C 1
ATOM 733 O O . LEU A 1 99 ? 9.477 -43.284 -36.473 1.00 29.89 99 LEU A O 1
ATOM 737 N N . LEU A 1 100 ? 8.469 -43.167 -38.488 1.00 32.38 100 LEU A N 1
ATOM 738 C CA . LEU A 1 100 ? 7.230 -42.518 -38.061 1.00 32.38 100 LEU A CA 1
ATOM 739 C C . LEU A 1 100 ? 6.270 -43.531 -37.425 1.00 32.38 100 LEU A C 1
ATOM 741 O O . LEU A 1 100 ? 6.102 -44.641 -37.932 1.00 32.38 100 LEU A O 1
ATOM 745 N N . SER A 1 101 ? 5.516 -43.076 -36.428 1.00 32.22 101 SER A N 1
ATOM 746 C CA . SER A 1 101 ? 4.190 -43.605 -36.101 1.00 32.22 101 SER A CA 1
ATOM 747 C C . SER A 1 101 ? 3.127 -42.535 -36.388 1.00 32.22 101 SER A C 1
ATOM 749 O O . SER A 1 101 ? 3.360 -41.338 -36.226 1.00 32.22 101 SER A O 1
ATOM 751 N N . THR A 1 102 ? 1.969 -42.959 -36.894 1.00 35.62 102 THR A N 1
ATOM 752 C CA . THR A 1 102 ? 0.834 -42.078 -37.224 1.00 35.62 102 THR A CA 1
ATOM 753 C C . THR A 1 102 ? -0.053 -41.829 -35.999 1.00 35.62 102 THR A C 1
ATOM 755 O O . THR A 1 102 ? 0.100 -42.494 -34.972 1.00 35.62 102 THR A O 1
ATOM 758 N N . PRO A 1 103 ? -1.034 -40.911 -36.102 1.00 41.03 103 PRO A N 1
ATOM 759 C CA . PRO A 1 103 ? -2.396 -41.449 -36.031 1.00 41.03 103 PRO A CA 1
ATOM 760 C C . PRO A 1 103 ? -3.432 -40.828 -36.992 1.00 41.03 103 PRO A C 1
ATOM 762 O O . PRO A 1 103 ? -3.435 -39.645 -37.314 1.00 41.03 103 PRO A O 1
ATOM 765 N N . SER A 1 104 ? -4.360 -41.700 -37.386 1.00 31.83 104 SER A N 1
ATOM 766 C CA . SER A 1 104 ? -5.722 -41.495 -37.909 1.00 31.83 104 SER A CA 1
ATOM 767 C C . SER A 1 104 ? -6.326 -40.076 -38.020 1.00 31.83 104 SER A C 1
ATOM 769 O O . SER A 1 104 ? -6.724 -39.479 -37.022 1.00 31.83 104 SER A O 1
ATOM 771 N N . SER A 1 105 ? -6.711 -39.697 -39.242 1.00 34.22 105 SER A N 1
ATOM 772 C CA . SER A 1 105 ? -8.127 -39.734 -39.678 1.00 34.22 105 SER A CA 1
ATOM 773 C C . SER A 1 105 ? -8.201 -39.695 -41.222 1.00 34.22 105 SER A C 1
ATOM 775 O O . SER A 1 105 ? -7.243 -39.294 -41.868 1.00 34.22 105 SER A O 1
ATOM 777 N N . GLY A 1 106 ? -9.262 -40.136 -41.903 1.00 33.97 106 GLY A N 1
ATOM 778 C CA . GLY A 1 106 ? -10.476 -40.780 -41.398 1.00 33.97 106 GLY A CA 1
ATOM 779 C C . GLY A 1 106 ? -11.741 -40.321 -42.126 1.00 33.97 106 GLY A C 1
ATOM 780 O O . GLY A 1 106 ? -12.558 -39.622 -41.532 1.00 33.97 106 GLY A O 1
ATOM 781 N N . LYS A 1 107 ? -11.931 -40.728 -43.390 1.00 33.81 107 LYS A N 1
ATOM 782 C CA . LYS A 1 107 ? -13.242 -40.699 -44.064 1.00 33.81 107 LYS A CA 1
ATOM 783 C C . LYS A 1 107 ? -13.320 -41.726 -45.195 1.00 33.81 107 LYS A C 1
ATOM 785 O O . LYS A 1 107 ? -12.327 -42.007 -45.854 1.00 33.81 107 LYS A O 1
ATOM 790 N N . ARG A 1 108 ? -14.518 -42.288 -45.359 1.00 35.88 108 ARG A N 1
ATOM 791 C CA . ARG A 1 108 ? -14.898 -43.305 -46.345 1.00 35.88 108 ARG A CA 1
ATOM 792 C C . ARG A 1 108 ? -15.656 -42.625 -47.482 1.00 35.88 108 ARG A C 1
ATOM 794 O O . ARG A 1 108 ? -16.543 -41.823 -47.200 1.00 35.88 108 ARG A O 1
ATOM 801 N N . TYR A 1 109 ? -15.345 -43.005 -48.713 1.00 39.94 109 TYR A N 1
ATOM 802 C CA . TYR A 1 109 ? -16.303 -43.032 -49.813 1.00 39.94 109 TYR A CA 1
ATOM 803 C C . TYR A 1 109 ? -15.972 -44.254 -50.661 1.00 39.94 109 TYR A C 1
ATOM 805 O O . TYR A 1 109 ? -14.862 -44.369 -51.178 1.00 39.94 109 TYR A O 1
ATOM 813 N N . ASP A 1 110 ? -16.922 -45.173 -50.727 1.00 35.88 110 ASP A N 1
ATOM 814 C CA . ASP A 1 110 ? -16.950 -46.248 -51.704 1.00 35.88 110 ASP A CA 1
ATOM 815 C C . ASP A 1 110 ? -17.653 -45.696 -52.959 1.00 35.88 110 ASP A C 1
ATOM 817 O O . ASP A 1 110 ? -18.581 -44.899 -52.816 1.00 35.88 110 ASP A O 1
ATOM 821 N N . ASP A 1 111 ? -17.198 -46.060 -54.162 1.00 35.41 111 ASP A N 1
ATOM 822 C CA . ASP A 1 111 ? -18.078 -46.718 -55.140 1.00 35.41 111 ASP A CA 1
ATOM 823 C C . ASP A 1 111 ? -17.350 -47.171 -56.422 1.00 35.41 111 ASP A C 1
ATOM 825 O O . ASP A 1 111 ? -16.450 -46.519 -56.948 1.00 35.41 111 ASP A O 1
ATOM 829 N N . ASP A 1 112 ? -17.796 -48.340 -56.874 1.00 36.50 112 ASP A N 1
ATOM 830 C CA . ASP A 1 112 ? -17.830 -48.906 -58.224 1.00 36.50 112 ASP A CA 1
ATOM 831 C C . ASP A 1 112 ? -16.672 -48.741 -59.247 1.00 36.50 112 ASP A C 1
ATOM 833 O O . ASP A 1 112 ? -16.543 -47.779 -60.000 1.00 36.50 112 ASP A O 1
ATOM 837 N N . ASN A 1 113 ? -15.976 -49.872 -59.421 1.00 34.72 113 ASN A N 1
ATOM 838 C CA . ASN A 1 113 ? -16.177 -50.753 -60.584 1.00 34.72 113 ASN A CA 1
ATOM 839 C C . ASN A 1 113 ? -15.880 -50.202 -61.997 1.00 34.72 113 ASN A C 1
ATOM 841 O O . ASN A 1 113 ? -16.732 -49.639 -62.684 1.00 34.72 113 ASN A O 1
ATOM 845 N N . SER A 1 114 ? -14.720 -50.599 -62.524 1.00 38.72 114 SER A N 1
ATOM 846 C CA . SER A 1 114 ? -14.686 -51.202 -63.865 1.00 38.72 114 SER A CA 1
ATOM 847 C C . SER A 1 114 ? -13.568 -52.244 -63.993 1.00 38.72 114 SER A C 1
ATOM 849 O O . SER A 1 114 ? -12.384 -51.915 -64.053 1.00 38.72 114 SER A O 1
ATOM 851 N N . ASP A 1 115 ? -13.957 -53.518 -64.099 1.00 35.00 115 ASP A N 1
ATOM 852 C CA . ASP A 1 115 ? -13.177 -54.523 -64.839 1.00 35.00 115 ASP A CA 1
ATOM 853 C C . ASP A 1 115 ? -12.922 -54.002 -66.279 1.00 35.00 115 ASP A C 1
ATOM 855 O O . ASP A 1 115 ? -13.679 -53.184 -66.803 1.00 35.00 115 ASP A O 1
ATOM 859 N N . THR A 1 116 ? -11.920 -54.442 -67.048 1.00 33.56 116 THR A N 1
ATOM 860 C CA . THR A 1 116 ? -11.961 -55.720 -67.789 1.00 33.56 116 THR A CA 1
ATOM 861 C C . THR A 1 116 ? -10.650 -55.952 -68.580 1.00 33.56 116 THR A C 1
ATOM 863 O O . THR A 1 116 ? -9.943 -55.014 -68.937 1.00 33.56 116 THR A O 1
ATOM 866 N N . ILE A 1 117 ? -10.447 -57.210 -68.997 1.00 38.44 117 ILE A N 1
ATOM 867 C CA . ILE A 1 117 ? -9.551 -57.730 -70.056 1.00 38.44 117 ILE A CA 1
ATOM 868 C C . ILE A 1 117 ? -8.109 -58.078 -69.645 1.00 38.44 117 ILE A C 1
ATOM 870 O O . ILE A 1 117 ? -7.303 -57.276 -69.186 1.00 38.44 117 ILE A O 1
ATOM 874 N N . ILE A 1 118 ? -7.794 -59.346 -69.918 1.00 36.41 118 ILE A N 1
ATOM 875 C CA . ILE A 1 118 ? -6.538 -60.053 -69.675 1.00 36.41 118 ILE A CA 1
ATOM 876 C C . ILE A 1 118 ? -5.857 -60.361 -71.023 1.00 36.41 118 ILE A C 1
ATOM 878 O O . ILE A 1 118 ? -6.530 -60.641 -72.010 1.00 36.41 118 ILE A O 1
ATOM 882 N N . CYS A 1 119 ? -4.520 -60.417 -71.011 1.00 37.66 119 CYS A N 1
ATOM 883 C CA . CYS A 1 119 ? -3.632 -60.973 -72.047 1.00 37.66 119 CYS A CA 1
ATOM 884 C C . CYS A 1 119 ? -3.580 -60.320 -73.445 1.00 37.66 119 CYS A C 1
ATOM 886 O O . CYS A 1 119 ? -4.517 -60.343 -74.234 1.00 37.66 119 CYS A O 1
ATOM 888 N N . THR A 1 120 ? -2.343 -60.070 -73.888 1.00 35.31 120 THR A N 1
ATOM 889 C CA . THR A 1 120 ? -1.805 -60.833 -75.033 1.00 35.31 120 THR A CA 1
ATOM 890 C C . THR A 1 120 ? -0.279 -60.953 -74.962 1.00 35.31 120 THR A C 1
ATOM 892 O O . THR A 1 120 ? 0.421 -60.035 -74.540 1.00 35.31 120 THR A O 1
ATOM 895 N N . PHE A 1 121 ? 0.254 -62.106 -75.373 1.00 42.28 121 PHE A N 1
ATOM 896 C CA . PHE A 1 121 ? 1.678 -62.263 -75.694 1.00 42.28 121 PHE A CA 1
ATOM 897 C C . PHE A 1 121 ? 1.998 -61.517 -76.999 1.00 42.28 121 PHE A C 1
ATOM 899 O O . PHE A 1 121 ? 1.202 -61.593 -77.928 1.00 42.28 121 PHE A O 1
ATOM 906 N N . SER A 1 122 ? 3.201 -60.937 -77.125 1.00 41.38 122 SER A N 1
ATOM 907 C CA . SER A 1 122 ? 4.123 -61.184 -78.259 1.00 41.38 122 SER A CA 1
ATOM 908 C C . SER A 1 122 ? 5.307 -60.202 -78.278 1.00 41.38 122 SER A C 1
ATOM 910 O O . SER A 1 122 ? 5.104 -58.995 -78.318 1.00 41.38 122 SER A O 1
ATOM 912 N N . LYS A 1 123 ? 6.531 -60.755 -78.298 1.00 50.59 123 LYS A N 1
ATOM 913 C CA . LYS A 1 123 ? 7.817 -60.311 -78.907 1.00 50.59 123 LYS A CA 1
ATOM 914 C C . LYS A 1 123 ? 8.310 -58.841 -78.879 1.00 50.59 123 LYS A C 1
ATOM 916 O O . LYS A 1 123 ? 9.518 -58.652 -78.977 1.00 50.59 123 LYS A O 1
ATOM 921 N N . ASN A 1 124 ? 7.491 -57.814 -78.664 1.00 51.59 124 ASN A N 1
ATOM 922 C CA . ASN A 1 124 ? 7.907 -56.402 -78.701 1.00 51.59 124 ASN A CA 1
ATOM 923 C C . ASN A 1 124 ? 8.635 -55.906 -77.438 1.00 51.59 124 ASN A C 1
ATOM 925 O O . ASN A 1 124 ? 9.109 -54.771 -77.423 1.00 51.59 124 ASN A O 1
ATOM 929 N N . ARG A 1 125 ? 8.777 -56.730 -76.387 1.00 51.44 125 ARG A N 1
ATOM 930 C CA . ARG A 1 125 ? 9.411 -56.312 -75.120 1.00 51.44 125 ARG A CA 1
ATOM 931 C C . ARG A 1 125 ? 10.848 -55.810 -75.312 1.00 51.44 125 ARG A C 1
ATOM 933 O O . ARG A 1 125 ? 11.224 -54.835 -74.676 1.00 51.44 125 ARG A O 1
ATOM 940 N N . LEU A 1 126 ? 11.624 -56.418 -76.218 1.00 59.91 126 LEU A N 1
ATOM 941 C CA . LEU A 1 126 ? 12.991 -55.968 -76.511 1.00 59.91 126 LEU A CA 1
ATOM 942 C C . LEU A 1 126 ? 13.003 -54.575 -77.162 1.00 59.91 126 LEU A C 1
ATOM 944 O O . LEU A 1 126 ? 13.789 -53.725 -76.762 1.00 59.91 126 LEU A O 1
ATOM 948 N N . LEU A 1 127 ? 12.097 -54.318 -78.113 1.00 62.91 127 LEU A N 1
ATOM 949 C CA . LEU A 1 127 ? 11.989 -53.015 -78.773 1.00 62.91 127 LEU A CA 1
ATOM 950 C C . LEU A 1 127 ? 11.494 -51.936 -77.798 1.00 62.91 127 LEU A C 1
ATOM 952 O O . LEU A 1 127 ? 12.036 -50.839 -77.779 1.00 62.91 127 LEU A O 1
ATOM 956 N N . ALA A 1 128 ? 10.527 -52.266 -76.936 1.00 65.50 128 ALA A N 1
ATOM 957 C CA . ALA A 1 128 ? 10.048 -51.369 -75.886 1.00 65.50 128 ALA A CA 1
ATOM 958 C C . ALA A 1 128 ? 11.150 -51.031 -74.867 1.00 65.50 128 ALA A C 1
ATOM 960 O O . ALA A 1 128 ? 11.309 -49.867 -74.512 1.00 65.50 128 ALA A O 1
ATOM 961 N N . HIS A 1 129 ? 11.957 -52.013 -74.444 1.00 69.31 129 HIS A N 1
ATOM 962 C CA . HIS A 1 129 ? 13.115 -51.755 -73.586 1.00 69.31 129 HIS A CA 1
ATOM 963 C C . HIS A 1 129 ? 14.206 -50.947 -74.300 1.00 69.31 129 HIS A C 1
ATOM 965 O O . HIS A 1 129 ? 14.778 -50.069 -73.669 1.00 69.31 129 HIS A O 1
ATOM 971 N N . LEU A 1 130 ? 14.464 -51.164 -75.595 1.00 71.75 130 LEU A N 1
ATOM 972 C CA . LEU A 1 130 ? 15.425 -50.361 -76.365 1.00 71.75 130 LEU A CA 1
ATOM 973 C C . LEU A 1 130 ? 14.952 -48.915 -76.572 1.00 71.75 130 LEU A C 1
ATOM 975 O O . LEU A 1 130 ? 15.750 -47.996 -76.415 1.00 71.75 130 LEU A O 1
ATOM 979 N N . VAL A 1 131 ? 13.665 -48.691 -76.856 1.00 77.44 131 VAL A N 1
ATOM 980 C CA . VAL A 1 131 ? 13.089 -47.339 -76.957 1.00 77.44 131 VAL A CA 1
ATOM 981 C C . VAL A 1 131 ? 13.111 -46.650 -75.594 1.00 77.44 131 VAL A C 1
ATOM 983 O O . VAL A 1 131 ? 13.575 -45.517 -75.508 1.00 77.44 131 VAL A O 1
ATOM 986 N N . LEU A 1 132 ? 12.725 -47.339 -74.515 1.00 79.50 132 LEU A N 1
ATOM 987 C CA . LEU A 1 132 ? 12.825 -46.807 -73.153 1.00 79.50 132 LEU A CA 1
ATOM 988 C C . LEU A 1 132 ? 14.281 -46.492 -72.776 1.00 79.50 132 LEU A C 1
ATOM 990 O O . LEU A 1 132 ? 14.542 -45.436 -72.217 1.00 79.50 132 LEU A O 1
ATOM 994 N N . PHE A 1 133 ? 15.239 -47.350 -73.137 1.00 79.19 133 PHE A N 1
ATOM 995 C CA . PHE A 1 133 ? 16.664 -47.110 -72.902 1.00 79.19 133 PHE A CA 1
ATOM 996 C C . PHE A 1 133 ? 17.197 -45.949 -73.752 1.00 79.19 133 PHE A C 1
ATOM 998 O O . PHE A 1 133 ? 17.969 -45.149 -73.244 1.00 79.19 133 PHE A O 1
ATOM 1005 N N . SER A 1 134 ? 16.739 -45.769 -74.998 1.00 79.75 134 SER A N 1
ATOM 1006 C CA . SER A 1 134 ? 17.082 -44.583 -75.800 1.00 79.75 134 SER A CA 1
ATOM 1007 C C . SER A 1 134 ? 16.449 -43.297 -75.262 1.00 79.75 134 SER A C 1
ATOM 1009 O O . SER A 1 134 ? 17.092 -42.256 -75.300 1.00 79.75 134 SER A O 1
ATOM 1011 N N . LEU A 1 135 ? 15.239 -43.359 -74.695 1.00 80.75 135 LEU A N 1
ATOM 1012 C CA . LEU A 1 135 ? 14.593 -42.222 -74.036 1.00 80.75 135 LEU A CA 1
ATOM 1013 C C . LEU A 1 135 ? 15.268 -41.889 -72.701 1.00 80.75 135 LEU A C 1
ATOM 1015 O O . LEU A 1 135 ? 15.387 -40.717 -72.370 1.00 80.75 135 LEU A O 1
ATOM 1019 N N . ILE A 1 136 ? 15.771 -42.893 -71.976 1.00 82.88 136 ILE A N 1
ATOM 1020 C CA . ILE A 1 136 ? 16.597 -42.713 -70.775 1.00 82.88 136 ILE A CA 1
ATOM 1021 C C . ILE A 1 136 ? 17.991 -42.184 -71.141 1.00 82.88 136 ILE A C 1
ATOM 1023 O O . ILE A 1 136 ? 18.502 -41.316 -70.451 1.00 82.88 136 ILE A O 1
ATOM 1027 N N . LEU A 1 137 ? 18.606 -42.625 -72.241 1.00 81.12 137 LEU A N 1
ATOM 1028 C CA . LEU A 1 137 ? 19.873 -42.058 -72.720 1.00 81.12 137 LEU A CA 1
ATOM 1029 C C . LEU A 1 137 ? 19.705 -40.644 -73.294 1.00 81.12 137 LEU A C 1
ATOM 1031 O O . LEU A 1 137 ? 20.618 -39.837 -73.166 1.00 81.12 1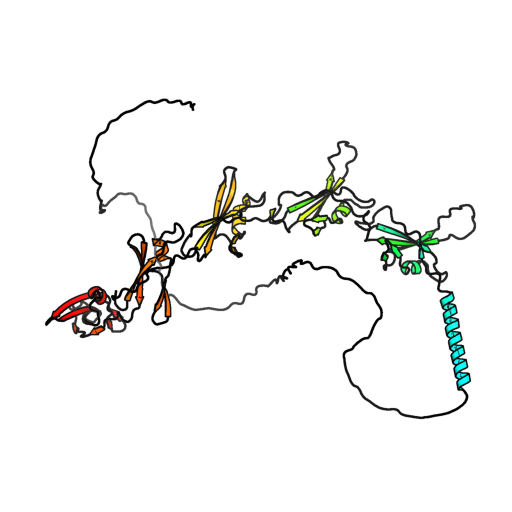37 LEU A O 1
ATOM 1035 N N . LEU A 1 138 ? 18.550 -40.309 -73.878 1.00 80.12 138 LEU A N 1
ATOM 1036 C CA . LEU A 1 138 ? 18.217 -38.943 -74.294 1.00 80.12 138 LEU A CA 1
ATOM 1037 C C . LEU A 1 138 ? 17.857 -38.048 -73.105 1.00 80.12 138 LEU A C 1
ATOM 1039 O O . LEU A 1 138 ? 18.246 -36.881 -73.103 1.00 80.12 138 LEU A O 1
ATOM 1043 N N . SER A 1 139 ? 17.172 -38.564 -72.079 1.00 78.38 139 SER A N 1
ATOM 1044 C CA . SER A 1 139 ? 16.930 -37.808 -70.848 1.00 78.38 139 SER A CA 1
ATOM 1045 C C . SER A 1 139 ? 18.231 -37.604 -70.077 1.00 78.38 139 SER A C 1
ATOM 1047 O O . SER A 1 139 ? 18.559 -36.465 -69.791 1.00 78.38 139 SER A O 1
ATOM 1049 N N . ILE A 1 140 ? 19.047 -38.640 -69.852 1.00 78.94 140 ILE A N 1
ATOM 1050 C CA . ILE A 1 140 ? 20.385 -38.516 -69.249 1.00 78.94 140 ILE A CA 1
ATOM 1051 C C . ILE A 1 140 ? 21.287 -37.627 -70.110 1.00 78.94 140 ILE A C 1
ATOM 1053 O O . ILE A 1 140 ? 21.985 -36.783 -69.567 1.00 78.94 140 ILE A O 1
ATOM 1057 N N . GLY A 1 141 ? 21.260 -37.754 -71.437 1.00 74.25 141 GLY A N 1
ATOM 1058 C CA . GLY A 1 141 ? 22.057 -36.925 -72.341 1.00 74.25 141 GLY A CA 1
ATOM 1059 C C . GLY A 1 141 ? 21.676 -35.445 -72.276 1.00 74.25 141 GLY A C 1
ATOM 1060 O O . GLY A 1 141 ? 22.550 -34.597 -72.131 1.00 74.25 141 GLY A O 1
ATOM 1061 N N . THR A 1 142 ? 20.382 -35.117 -72.304 1.00 71.44 142 THR A N 1
ATOM 1062 C CA . THR A 1 142 ? 19.920 -33.729 -72.125 1.00 71.44 142 THR A CA 1
ATOM 1063 C C . THR A 1 142 ? 20.158 -33.224 -70.703 1.00 71.44 142 THR A C 1
ATOM 1065 O O . THR A 1 142 ? 20.610 -32.094 -70.543 1.00 71.44 142 THR A O 1
ATOM 1068 N N . TYR A 1 143 ? 19.961 -34.057 -69.679 1.00 68.00 143 TYR A N 1
ATOM 1069 C CA . TYR A 1 143 ? 20.256 -33.725 -68.283 1.00 68.00 143 TYR A CA 1
ATOM 1070 C C . TYR A 1 143 ? 21.749 -33.432 -68.095 1.00 68.00 143 TYR A C 1
ATOM 1072 O O . TYR A 1 143 ? 22.090 -32.410 -67.517 1.00 68.00 143 TYR A O 1
ATOM 1080 N N . LEU A 1 144 ? 22.647 -34.243 -68.663 1.00 62.31 144 LEU A N 1
ATOM 1081 C CA . LEU A 1 144 ? 24.093 -34.008 -68.653 1.00 62.31 144 LEU A CA 1
ATOM 1082 C C . LEU A 1 144 ? 24.500 -32.783 -69.479 1.00 62.31 144 LEU A C 1
ATOM 1084 O O . LEU A 1 144 ? 25.399 -32.068 -69.056 1.00 62.31 144 LEU A O 1
ATOM 1088 N N . VAL A 1 145 ? 23.838 -32.478 -70.599 1.00 62.38 145 VAL A N 1
ATOM 1089 C CA . VAL A 1 145 ? 24.097 -31.240 -71.361 1.00 62.38 145 VAL A CA 1
ATOM 1090 C C . VAL A 1 145 ? 23.663 -29.997 -70.568 1.00 62.38 145 VAL A C 1
ATOM 1092 O O . VAL A 1 145 ? 24.419 -29.028 -70.509 1.00 62.38 145 VAL A O 1
ATOM 1095 N N . PHE A 1 146 ? 22.524 -30.037 -69.868 1.00 56.09 146 PHE A N 1
ATOM 1096 C CA . PHE A 1 146 ? 22.110 -28.971 -68.943 1.00 56.09 146 PHE A CA 1
ATOM 1097 C C . PHE A 1 146 ? 23.029 -28.872 -67.706 1.00 56.09 146 PHE A C 1
ATOM 1099 O O . PHE A 1 146 ? 23.436 -27.775 -67.324 1.00 56.09 146 PHE A O 1
ATOM 1106 N N . PHE A 1 147 ? 23.429 -29.998 -67.109 1.00 52.81 147 PHE A N 1
ATOM 1107 C CA . PHE A 1 147 ? 24.335 -30.021 -65.954 1.00 52.81 147 PHE A CA 1
ATOM 1108 C C . PHE A 1 147 ? 25.791 -29.689 -66.314 1.00 52.81 147 PHE A C 1
ATOM 1110 O O . PHE A 1 147 ? 26.490 -29.121 -65.487 1.00 52.81 147 PHE A O 1
ATOM 1117 N N . SER A 1 148 ? 26.251 -29.918 -67.547 1.00 50.16 148 SER A N 1
ATOM 1118 C CA . SER A 1 148 ? 27.584 -29.471 -67.994 1.00 50.16 148 SER A CA 1
ATOM 1119 C C . SER A 1 148 ? 27.692 -27.952 -68.203 1.00 50.16 148 SER A C 1
ATOM 1121 O O . SER A 1 148 ? 28.801 -27.430 -68.275 1.00 50.16 148 SER A O 1
ATOM 1123 N N . LYS A 1 149 ? 26.563 -27.224 -68.214 1.00 52.47 149 LYS A N 1
ATOM 1124 C CA . LYS A 1 149 ? 26.535 -25.762 -68.024 1.00 52.47 149 LYS A CA 1
ATOM 1125 C C . LYS A 1 149 ? 26.514 -25.338 -66.543 1.00 52.47 149 LYS A C 1
ATOM 1127 O O . LYS A 1 149 ? 26.662 -24.156 -66.250 1.00 52.47 149 LYS A O 1
ATOM 1132 N N . SER A 1 150 ? 26.336 -26.268 -65.604 1.00 51.31 150 SER A N 1
ATOM 1133 C CA . SER A 1 150 ? 26.191 -25.979 -64.171 1.00 51.31 150 SER A CA 1
ATOM 1134 C C . SER A 1 150 ? 27.529 -26.104 -63.431 1.00 51.31 150 SER A C 1
ATOM 1136 O O . SER A 1 150 ? 27.847 -27.160 -62.893 1.00 51.31 150 SER A O 1
ATOM 1138 N N . ALA A 1 151 ? 28.302 -25.014 -63.383 1.00 52.34 151 ALA A N 1
ATOM 1139 C CA . ALA A 1 151 ? 29.453 -24.879 -62.472 1.00 52.34 151 ALA A CA 1
ATOM 1140 C C . ALA A 1 151 ? 29.847 -23.419 -62.170 1.00 52.34 151 ALA A C 1
ATOM 1142 O O . ALA A 1 151 ? 30.341 -23.141 -61.080 1.00 52.34 151 ALA A O 1
ATOM 1143 N N . LEU A 1 152 ? 29.601 -22.474 -63.089 1.00 60.06 152 LEU A N 1
ATOM 1144 C CA . LEU A 1 152 ? 29.770 -21.038 -62.827 1.00 60.06 152 LEU A CA 1
ATOM 1145 C C . LEU A 1 152 ? 28.601 -20.507 -61.984 1.00 60.06 152 LEU A C 1
ATOM 1147 O O . LEU A 1 152 ? 27.709 -19.816 -62.470 1.00 60.06 152 LEU A O 1
ATOM 1151 N N . THR A 1 153 ? 28.601 -20.855 -60.698 1.00 80.19 153 THR A N 1
ATOM 1152 C CA . THR A 1 153 ? 27.836 -20.112 -59.695 1.00 80.19 153 THR A CA 1
ATOM 1153 C C . THR A 1 153 ? 28.434 -18.717 -59.581 1.00 80.19 153 THR A C 1
ATOM 1155 O O . THR A 1 153 ? 29.642 -18.592 -59.376 1.00 80.19 153 THR A O 1
ATOM 1158 N N . SER A 1 154 ? 27.614 -17.675 -59.680 1.00 87.75 154 SER A N 1
ATOM 1159 C CA . SER A 1 154 ? 28.087 -16.311 -59.448 1.00 87.75 154 SER A CA 1
ATOM 1160 C C . SER A 1 154 ? 28.494 -16.131 -57.987 1.00 87.75 154 SER A C 1
ATOM 1162 O O . SER A 1 154 ? 27.777 -16.572 -57.089 1.00 87.75 154 SER A O 1
ATOM 1164 N N . VAL A 1 155 ? 29.647 -15.507 -57.750 1.00 93.12 155 VAL A N 1
ATOM 1165 C CA . VAL A 1 155 ? 30.247 -15.370 -56.415 1.00 93.12 155 VAL A CA 1
ATOM 1166 C C . VAL A 1 155 ? 30.580 -13.910 -56.144 1.00 93.12 155 VAL A C 1
ATOM 1168 O O . VAL A 1 155 ? 31.081 -13.194 -57.015 1.00 93.12 155 VAL A O 1
ATOM 1171 N N . TRP A 1 156 ? 30.300 -13.485 -54.915 1.00 95.38 156 TRP A N 1
ATOM 1172 C CA . TRP A 1 156 ? 30.732 -12.201 -54.383 1.00 95.38 156 TRP A CA 1
ATOM 1173 C C . TRP A 1 156 ? 32.210 -12.257 -54.000 1.00 95.38 156 TRP A C 1
ATOM 1175 O O . TRP A 1 156 ? 32.609 -13.085 -53.182 1.00 95.38 156 TRP A O 1
ATOM 1185 N N . VAL A 1 157 ? 33.004 -11.372 -54.591 1.00 94.62 157 VAL A N 1
ATOM 1186 C CA . VAL A 1 157 ? 34.411 -11.130 -54.251 1.00 94.62 157 VAL A CA 1
ATOM 1187 C C . VAL A 1 157 ? 34.574 -9.685 -53.786 1.00 94.62 157 VAL A C 1
ATOM 1189 O O . VAL A 1 157 ? 33.640 -8.891 -53.905 1.00 94.62 157 VAL A O 1
ATOM 1192 N N . ASP A 1 158 ? 35.745 -9.352 -53.246 1.00 93.88 158 ASP A N 1
ATOM 1193 C CA . ASP A 1 158 ? 36.082 -7.998 -52.791 1.00 93.88 158 ASP A CA 1
ATOM 1194 C C . ASP A 1 158 ? 35.022 -7.419 -51.835 1.00 93.88 158 ASP A C 1
ATOM 1196 O O . ASP A 1 158 ? 34.577 -6.284 -51.983 1.00 93.88 158 ASP A O 1
ATOM 1200 N N . ILE A 1 159 ? 34.577 -8.246 -50.877 1.00 96.44 159 ILE A N 1
ATOM 1201 C CA . ILE A 1 159 ? 33.632 -7.851 -49.827 1.00 96.44 159 ILE A CA 1
ATOM 1202 C C . ILE A 1 159 ? 34.359 -6.884 -48.887 1.00 96.44 159 ILE A C 1
ATOM 1204 O O . ILE A 1 159 ? 35.140 -7.311 -48.035 1.00 96.44 159 ILE A O 1
ATOM 1208 N N . THR A 1 160 ? 34.116 -5.587 -49.056 1.00 96.69 160 THR A N 1
ATOM 1209 C CA . THR A 1 160 ? 34.767 -4.517 -48.298 1.00 96.69 160 THR A CA 1
ATOM 1210 C C . THR A 1 160 ? 33.772 -3.770 -47.405 1.00 96.69 160 THR A C 1
ATOM 1212 O O . THR A 1 160 ? 32.695 -3.391 -47.879 1.00 96.69 160 THR A O 1
ATOM 1215 N N . PRO A 1 161 ? 34.113 -3.532 -46.123 1.00 97.19 161 PRO A N 1
ATOM 1216 C CA . PRO A 1 161 ? 33.391 -2.586 -45.281 1.00 97.19 161 PRO A CA 1
ATOM 1217 C C . PRO A 1 161 ? 33.564 -1.150 -45.785 1.00 97.19 161 PRO A C 1
ATOM 1219 O O . PRO A 1 161 ? 34.589 -0.797 -46.367 1.00 97.19 161 PRO A O 1
ATOM 1222 N N . SER A 1 162 ? 32.579 -0.310 -45.489 1.00 96.31 162 SER A N 1
ATOM 1223 C CA . SER A 1 162 ? 32.696 1.146 -45.521 1.00 96.31 162 SER A CA 1
ATOM 1224 C C . SER A 1 162 ? 33.466 1.659 -44.297 1.00 96.31 162 SER A C 1
ATOM 1226 O O . SER A 1 162 ? 33.170 1.266 -43.165 1.00 96.31 162 SER A O 1
ATOM 1228 N N . ASP A 1 163 ? 34.393 2.599 -44.518 1.00 95.81 163 ASP A N 1
ATOM 1229 C CA . ASP A 1 163 ? 35.116 3.329 -43.459 1.00 95.81 163 ASP A CA 1
ATOM 1230 C C . ASP A 1 163 ? 34.186 4.192 -42.580 1.00 95.81 163 ASP A C 1
ATOM 1232 O O . ASP A 1 163 ? 34.566 4.619 -41.490 1.00 95.81 163 ASP A O 1
ATOM 1236 N N . VAL A 1 164 ? 32.965 4.459 -43.060 1.00 96.19 164 VAL A N 1
ATOM 1237 C CA . VAL A 1 164 ? 31.908 5.185 -42.344 1.00 96.19 164 VAL A CA 1
ATOM 1238 C C . VAL A 1 164 ? 30.691 4.297 -42.082 1.00 96.19 164 VAL A C 1
ATOM 1240 O O . VAL A 1 164 ? 30.275 3.510 -42.938 1.00 96.19 164 VAL A O 1
ATOM 1243 N N . CYS A 1 165 ? 30.102 4.446 -40.901 1.00 97.19 165 CYS A N 1
ATOM 1244 C CA . CYS A 1 165 ? 28.889 3.747 -40.485 1.00 97.19 165 CYS A CA 1
ATOM 1245 C C . CYS A 1 165 ? 27.630 4.426 -41.059 1.00 97.19 165 CYS A C 1
ATOM 1247 O O . CYS A 1 165 ? 27.625 5.632 -41.306 1.00 97.19 165 CYS A O 1
ATOM 1249 N N . LEU A 1 166 ? 26.557 3.655 -41.269 1.00 95.62 166 LEU A N 1
ATOM 1250 C CA . LEU A 1 166 ? 25.268 4.157 -41.773 1.00 95.62 166 LEU A CA 1
ATOM 1251 C C . LEU A 1 166 ? 24.345 4.623 -40.639 1.00 95.62 166 LEU A C 1
ATOM 1253 O O . LEU A 1 166 ? 23.662 5.637 -40.765 1.00 95.62 166 LEU A O 1
ATOM 1257 N N . SER A 1 167 ? 24.318 3.869 -39.542 1.00 96.19 167 SER A N 1
ATOM 1258 C CA . SER A 1 167 ? 23.636 4.204 -38.288 1.00 96.19 167 SER A CA 1
ATOM 1259 C C . SER A 1 167 ? 24.299 3.445 -37.132 1.00 96.19 167 SER A C 1
ATOM 1261 O O . SER A 1 167 ? 25.222 2.660 -37.357 1.00 96.19 167 SER A O 1
ATOM 1263 N N . VAL A 1 168 ? 23.841 3.660 -35.895 1.00 96.38 168 VAL A N 1
ATOM 1264 C CA . VAL A 1 168 ? 24.319 2.895 -34.729 1.00 96.38 168 VAL A CA 1
ATOM 1265 C C . VAL A 1 168 ? 24.169 1.394 -34.988 1.00 96.38 168 VAL A C 1
ATOM 1267 O O . VAL A 1 168 ? 23.095 0.945 -35.382 1.00 96.38 168 VAL A O 1
ATOM 1270 N N . GLY A 1 169 ? 25.257 0.642 -34.811 1.00 96.25 169 GLY A N 1
ATOM 1271 C CA . GLY A 1 169 ? 25.322 -0.803 -35.048 1.00 96.25 169 GLY A CA 1
ATOM 1272 C C . GLY A 1 169 ? 25.166 -1.238 -36.511 1.00 96.25 169 GLY A C 1
ATOM 1273 O O . GLY A 1 169 ? 25.000 -2.430 -36.756 1.00 96.25 169 GLY A O 1
ATOM 1274 N N . VAL A 1 170 ? 25.196 -0.309 -37.481 1.00 96.62 170 VAL A N 1
ATOM 1275 C CA . VAL A 1 170 ? 24.971 -0.615 -38.903 1.00 96.62 170 VAL A CA 1
ATOM 1276 C C . VAL A 1 170 ? 26.071 -0.047 -39.795 1.00 96.62 170 VAL A C 1
ATOM 1278 O O . VAL A 1 170 ? 26.249 1.171 -39.900 1.00 96.62 170 VAL A O 1
ATOM 1281 N N . ARG A 1 171 ? 26.752 -0.929 -40.530 1.00 97.38 171 ARG A N 1
ATOM 1282 C CA . ARG A 1 171 ? 27.794 -0.580 -41.508 1.00 97.38 171 ARG A CA 1
ATOM 1283 C C . ARG A 1 171 ? 27.346 -0.906 -42.933 1.00 97.38 171 ARG A C 1
ATOM 1285 O O . ARG A 1 171 ? 26.578 -1.842 -43.153 1.00 97.38 171 ARG A O 1
ATOM 1292 N N . GLU A 1 172 ? 27.823 -0.143 -43.918 1.00 96.69 172 GLU A N 1
ATOM 1293 C CA . GLU A 1 172 ? 27.658 -0.528 -45.324 1.00 96.69 172 GLU A CA 1
ATOM 1294 C C . GLU A 1 172 ? 28.771 -1.480 -45.773 1.00 96.69 172 GLU A C 1
ATOM 1296 O O . GLU A 1 172 ? 29.939 -1.267 -45.455 1.00 96.69 172 GLU A O 1
ATOM 1301 N N . TYR A 1 173 ? 28.414 -2.482 -46.571 1.00 97.50 173 TYR A N 1
ATOM 1302 C CA . TYR A 1 173 ? 29.350 -3.343 -47.286 1.00 97.50 173 TYR A CA 1
ATOM 1303 C C . TYR A 1 173 ? 29.149 -3.233 -48.791 1.00 97.50 173 TYR A C 1
ATOM 1305 O O . TYR A 1 173 ? 28.018 -3.308 -49.279 1.00 97.50 173 TYR A O 1
ATOM 1313 N N . THR A 1 174 ? 30.253 -3.135 -49.527 1.00 97.25 174 THR A N 1
ATOM 1314 C CA . THR A 1 174 ? 30.313 -3.309 -50.984 1.00 97.25 174 THR A CA 1
ATOM 1315 C C . THR A 1 174 ? 30.899 -4.670 -51.338 1.00 97.25 174 THR A C 1
ATOM 1317 O O . THR A 1 174 ? 31.775 -5.161 -50.636 1.00 97.25 174 THR A O 1
ATOM 1320 N N . ALA A 1 175 ? 30.459 -5.274 -52.444 1.00 97.06 175 ALA A N 1
ATOM 1321 C CA . ALA A 1 175 ? 31.116 -6.447 -53.029 1.00 97.06 175 ALA A CA 1
ATOM 1322 C C . ALA A 1 175 ? 30.911 -6.503 -54.547 1.00 97.06 175 ALA A C 1
ATOM 1324 O O . ALA A 1 175 ? 29.887 -6.040 -55.058 1.00 97.06 175 ALA A O 1
ATOM 1325 N N . THR A 1 176 ? 31.851 -7.112 -55.266 1.00 96.19 176 THR A N 1
ATOM 1326 C CA . THR A 1 176 ? 31.812 -7.277 -56.726 1.00 96.19 176 THR A CA 1
ATOM 1327 C C . THR A 1 176 ? 31.269 -8.657 -57.094 1.00 96.19 176 THR A C 1
ATOM 1329 O O . THR A 1 176 ? 31.719 -9.674 -56.567 1.00 96.19 176 THR A O 1
ATOM 1332 N N . LEU A 1 177 ? 30.304 -8.724 -58.015 1.00 95.38 177 LEU A N 1
ATOM 1333 C CA . LEU A 1 177 ? 29.763 -9.987 -58.512 1.00 95.38 177 LEU A CA 1
ATOM 1334 C C . LEU A 1 177 ? 30.599 -10.505 -59.685 1.00 95.38 177 LEU A C 1
ATOM 1336 O O . LEU A 1 177 ? 30.656 -9.881 -60.745 1.00 95.38 177 LEU A O 1
ATOM 1340 N N . THR A 1 178 ? 31.192 -11.683 -59.513 1.00 93.06 178 THR A N 1
ATOM 1341 C CA . THR A 1 178 ? 31.943 -12.399 -60.556 1.00 93.06 178 THR A CA 1
ATOM 1342 C C . THR A 1 178 ? 31.219 -13.671 -60.986 1.00 93.06 178 THR A C 1
ATOM 1344 O O . THR A 1 178 ? 30.266 -14.109 -60.338 1.00 93.06 178 THR A O 1
ATOM 1347 N N . ASN A 1 179 ? 31.666 -14.274 -62.094 1.00 91.06 179 ASN A N 1
ATOM 1348 C CA . ASN A 1 179 ? 31.110 -15.515 -62.648 1.00 91.06 179 ASN A CA 1
ATOM 1349 C C . ASN A 1 179 ? 29.593 -15.430 -62.917 1.00 91.06 179 ASN A C 1
ATOM 1351 O O . ASN A 1 179 ? 28.834 -16.359 -62.640 1.00 91.06 179 ASN A O 1
ATOM 1355 N N . VAL A 1 180 ? 29.136 -14.288 -63.442 1.00 89.94 180 VAL A N 1
ATOM 1356 C CA . VAL A 1 180 ? 27.783 -14.144 -63.996 1.00 89.94 180 VAL A CA 1
ATOM 1357 C C . VAL A 1 180 ? 27.743 -14.843 -65.361 1.00 89.94 180 VAL A C 1
ATOM 1359 O O . VAL A 1 180 ? 28.585 -14.525 -66.202 1.00 89.94 180 VAL A O 1
ATOM 1362 N N . PRO A 1 181 ? 26.811 -15.784 -65.607 1.00 87.25 181 PRO A N 1
ATOM 1363 C CA . PRO A 1 181 ? 26.642 -16.388 -66.926 1.00 87.25 181 PRO A CA 1
ATOM 1364 C C . PRO A 1 181 ? 26.282 -15.347 -67.996 1.00 87.25 181 PRO A C 1
ATOM 1366 O O . PRO A 1 181 ? 25.506 -14.430 -67.738 1.00 87.25 181 PRO A O 1
ATOM 1369 N N . GLU A 1 182 ? 26.806 -15.514 -69.211 1.00 83.44 182 GLU A N 1
ATOM 1370 C CA . GLU A 1 182 ? 26.583 -14.600 -70.348 1.00 83.44 182 GLU A CA 1
ATOM 1371 C C . GLU A 1 182 ? 25.095 -14.473 -70.744 1.00 83.44 182 GLU A C 1
ATOM 1373 O O . GLU A 1 182 ? 24.671 -13.455 -71.286 1.00 83.44 182 GLU A O 1
ATOM 1378 N N . ASP A 1 183 ? 24.279 -15.486 -70.432 1.00 86.88 183 ASP A N 1
ATOM 1379 C CA . ASP A 1 183 ? 22.833 -15.523 -70.667 1.00 86.88 183 ASP A CA 1
ATOM 1380 C C . ASP A 1 183 ? 21.982 -14.943 -69.514 1.00 86.88 183 ASP A C 1
ATOM 1382 O O . ASP A 1 183 ? 20.750 -14.960 -69.590 1.00 86.88 183 ASP A O 1
ATOM 1386 N N . TRP A 1 184 ? 22.599 -14.408 -68.453 1.00 87.31 184 TRP A N 1
ATOM 1387 C CA . TRP A 1 184 ? 21.910 -13.774 -67.320 1.00 87.31 184 TRP A CA 1
ATOM 1388 C C . TRP A 1 184 ? 22.045 -12.247 -67.360 1.00 87.31 184 TRP A C 1
ATOM 1390 O O . TRP A 1 184 ? 23.135 -11.721 -67.558 1.00 87.31 184 TRP A O 1
ATOM 1400 N N . ASP A 1 185 ? 20.968 -11.507 -67.055 1.00 91.94 185 ASP A N 1
ATOM 1401 C CA . ASP A 1 185 ? 21.110 -10.080 -66.723 1.00 91.94 185 ASP A CA 1
ATOM 1402 C C . ASP A 1 185 ? 21.915 -9.932 -65.415 1.00 91.94 185 ASP A C 1
ATOM 1404 O O . ASP A 1 185 ? 21.454 -10.403 -64.365 1.00 91.94 185 ASP A O 1
ATOM 1408 N N . PRO A 1 186 ? 23.061 -9.224 -65.424 1.00 90.50 186 PRO A N 1
ATOM 1409 C CA . PRO A 1 186 ? 23.890 -9.062 -64.235 1.00 90.50 186 PRO A CA 1
ATOM 1410 C C . PRO A 1 186 ? 23.191 -8.369 -63.051 1.00 90.50 186 PRO A C 1
ATOM 1412 O O . PRO A 1 186 ? 23.567 -8.598 -61.901 1.00 90.50 186 PRO A O 1
ATOM 1415 N N . LEU A 1 187 ? 22.149 -7.559 -63.287 1.00 94.19 187 LEU A N 1
ATOM 1416 C CA . LEU A 1 187 ? 21.390 -6.915 -62.204 1.00 94.19 187 LEU A CA 1
ATOM 1417 C C . LEU A 1 187 ? 20.381 -7.879 -61.550 1.00 94.19 187 LEU A C 1
ATOM 1419 O O . LEU A 1 187 ? 20.244 -7.881 -60.324 1.00 94.19 187 LEU A O 1
ATOM 1423 N N . GLN A 1 188 ? 19.728 -8.754 -62.321 1.00 92.62 188 GLN A N 1
ATOM 1424 C CA . GLN A 1 188 ? 18.974 -9.887 -61.768 1.00 92.62 188 GLN A CA 1
ATOM 1425 C C . GLN A 1 188 ? 19.874 -10.901 -61.051 1.00 92.62 188 GLN A C 1
ATOM 1427 O O . GLN A 1 188 ? 19.452 -11.437 -60.026 1.00 92.62 188 GLN A O 1
ATOM 1432 N N . ALA A 1 189 ? 21.094 -11.142 -61.542 1.00 92.12 189 ALA A N 1
ATOM 1433 C CA . ALA A 1 189 ? 22.076 -11.980 -60.852 1.00 92.12 189 ALA A CA 1
ATOM 1434 C C . ALA A 1 189 ? 22.415 -11.392 -59.469 1.00 92.12 189 ALA A C 1
ATOM 1436 O O . ALA A 1 189 ? 22.210 -12.055 -58.454 1.00 92.12 189 ALA A O 1
ATOM 1437 N N . CYS A 1 190 ? 22.790 -10.109 -59.413 1.00 94.75 190 CYS A N 1
ATOM 1438 C CA . CYS A 1 190 ? 23.061 -9.370 -58.172 1.00 94.75 190 CYS A CA 1
ATOM 1439 C C . CYS A 1 190 ? 21.928 -9.463 -57.139 1.00 94.75 190 CYS A C 1
ATOM 1441 O O . CYS A 1 190 ? 22.180 -9.710 -55.964 1.00 94.75 190 CYS A O 1
ATOM 1443 N N . ARG A 1 191 ? 20.664 -9.357 -57.566 1.00 93.94 191 ARG A N 1
ATOM 1444 C CA . ARG A 1 191 ? 19.512 -9.468 -56.652 1.00 93.94 191 ARG A CA 1
ATOM 1445 C C . ARG A 1 191 ? 19.237 -10.887 -56.138 1.00 93.94 191 ARG A C 1
ATOM 1447 O O . ARG A 1 191 ? 18.503 -11.019 -55.160 1.00 93.94 191 ARG A O 1
ATOM 1454 N N . ARG A 1 192 ? 19.772 -11.931 -56.783 1.00 92.31 192 ARG A N 1
ATOM 1455 C CA . ARG A 1 192 ? 19.523 -13.351 -56.454 1.00 92.31 192 ARG A CA 1
ATOM 1456 C C . ARG A 1 192 ? 20.694 -14.044 -55.750 1.00 92.31 192 ARG A C 1
ATOM 1458 O O . ARG A 1 192 ? 20.459 -15.013 -55.028 1.00 92.31 192 ARG A O 1
ATOM 1465 N N . THR A 1 193 ? 21.928 -13.586 -55.948 1.00 92.69 193 THR A N 1
ATOM 1466 C CA . THR A 1 193 ? 23.120 -14.190 -55.334 1.00 92.69 193 THR A CA 1
ATOM 1467 C C . THR A 1 193 ? 23.240 -13.780 -53.865 1.00 92.69 193 THR A C 1
ATOM 1469 O O . THR A 1 193 ? 23.440 -12.608 -53.554 1.00 92.69 193 THR A O 1
ATOM 1472 N N . ARG A 1 194 ? 23.152 -14.753 -52.951 1.00 94.12 194 ARG A N 1
ATOM 1473 C CA . ARG A 1 194 ? 23.336 -14.540 -51.502 1.00 94.12 194 ARG A CA 1
ATOM 1474 C C . ARG A 1 194 ? 24.789 -14.184 -51.188 1.00 94.12 194 ARG A C 1
ATOM 1476 O O . ARG A 1 194 ? 25.690 -14.747 -51.805 1.00 94.12 194 ARG A O 1
ATOM 1483 N N . VAL A 1 195 ? 25.006 -13.312 -50.206 1.00 95.56 195 VAL A N 1
ATOM 1484 C CA . VAL A 1 195 ? 26.339 -12.960 -49.686 1.00 95.56 195 VAL A CA 1
ATOM 1485 C C . VAL A 1 195 ? 26.541 -13.558 -48.292 1.00 95.56 195 VAL A C 1
ATOM 1487 O O . VAL A 1 195 ? 25.570 -13.845 -47.589 1.00 95.56 195 VAL A O 1
ATOM 1490 N N . THR A 1 196 ? 27.796 -13.734 -47.887 1.00 96.56 196 THR A N 1
ATOM 1491 C CA . THR A 1 196 ? 28.173 -14.117 -46.521 1.00 96.56 196 THR A CA 1
ATOM 1492 C C . THR A 1 196 ? 29.062 -13.022 -45.950 1.00 96.56 196 THR A C 1
ATOM 1494 O O . THR A 1 196 ? 30.107 -12.736 -46.528 1.00 96.56 196 THR A O 1
ATOM 1497 N N . ILE A 1 197 ? 28.655 -12.419 -44.833 1.00 96.19 197 ILE A N 1
ATOM 1498 C CA . ILE A 1 197 ? 29.401 -11.366 -44.124 1.00 96.19 197 ILE A CA 1
ATOM 1499 C C . ILE A 1 197 ? 29.477 -11.790 -42.653 1.00 96.19 197 ILE A C 1
ATOM 1501 O O . ILE A 1 197 ? 28.522 -12.375 -42.143 1.00 96.19 197 ILE A O 1
ATOM 1505 N N . HIS A 1 198 ? 30.641 -11.636 -42.014 1.00 95.25 198 HIS A N 1
ATOM 1506 C CA . HIS A 1 198 ? 30.945 -12.171 -40.669 1.00 95.25 198 HIS A CA 1
ATOM 1507 C C . HIS A 1 198 ? 30.591 -13.662 -40.480 1.00 95.25 198 HIS A C 1
ATOM 1509 O O . HIS A 1 198 ? 30.182 -14.110 -39.417 1.00 95.25 198 HIS A O 1
ATOM 1515 N N . GLY A 1 199 ? 30.704 -14.458 -41.551 1.00 94.56 199 GLY A N 1
ATOM 1516 C CA . GLY A 1 199 ? 30.324 -15.880 -41.563 1.00 94.56 199 GLY A CA 1
ATOM 1517 C C . GLY A 1 199 ? 28.812 -16.157 -41.631 1.00 94.56 199 GLY A C 1
ATOM 1518 O O . GLY A 1 199 ? 28.413 -17.303 -41.845 1.00 94.56 199 GLY A O 1
ATOM 1519 N N . LYS A 1 200 ? 27.961 -15.131 -41.529 1.00 96.00 200 LYS A N 1
ATOM 1520 C CA . LYS A 1 200 ? 26.496 -15.221 -41.584 1.00 96.00 200 LYS A CA 1
ATOM 1521 C C . LYS A 1 200 ? 25.992 -15.003 -43.014 1.00 96.00 200 LYS A C 1
ATOM 1523 O O . LYS A 1 200 ? 26.332 -14.024 -43.677 1.00 96.00 200 LYS A O 1
ATOM 1528 N N . VAL A 1 201 ? 25.172 -15.933 -43.511 1.00 95.31 201 VAL A N 1
ATOM 1529 C CA . VAL A 1 201 ? 24.594 -15.857 -44.865 1.00 95.31 201 VAL A CA 1
ATOM 1530 C C . VAL A 1 201 ? 23.412 -14.889 -44.869 1.00 95.31 201 VAL A C 1
ATOM 1532 O O . VAL A 1 201 ? 22.355 -15.186 -44.308 1.00 95.31 201 VAL A O 1
ATOM 1535 N N . ILE A 1 202 ? 23.564 -13.755 -45.548 1.00 94.56 202 ILE A N 1
ATOM 1536 C CA . ILE A 1 202 ? 22.498 -12.769 -45.726 1.00 94.56 202 ILE A CA 1
ATOM 1537 C C . ILE A 1 202 ? 21.560 -13.267 -46.833 1.00 94.56 202 ILE A C 1
ATOM 1539 O O . ILE A 1 202 ? 21.963 -13.469 -47.980 1.00 94.56 202 ILE A O 1
ATOM 1543 N N . GLN A 1 203 ? 20.290 -13.490 -46.479 1.00 89.44 203 GLN A N 1
ATOM 1544 C CA . GLN A 1 203 ? 19.254 -13.922 -47.429 1.00 89.44 203 GLN A CA 1
ATOM 1545 C C . GLN A 1 203 ? 18.567 -12.755 -48.153 1.00 89.44 203 GLN A C 1
ATOM 1547 O O . GLN A 1 203 ? 17.935 -12.973 -49.186 1.00 89.44 203 GLN A O 1
ATOM 1552 N N . ALA A 1 204 ? 18.680 -11.533 -47.625 1.00 87.94 204 ALA A N 1
ATOM 1553 C CA . ALA A 1 204 ? 18.174 -10.333 -48.275 1.00 87.94 204 ALA A CA 1
ATOM 1554 C C . ALA A 1 204 ? 18.977 -10.011 -49.548 1.00 87.94 204 ALA A C 1
ATOM 1556 O O . ALA A 1 204 ? 20.202 -10.154 -49.585 1.00 87.94 204 ALA A O 1
ATOM 1557 N N . SER A 1 205 ? 18.283 -9.544 -50.588 1.00 90.38 205 SER A N 1
ATOM 1558 C CA . SER A 1 205 ? 18.928 -8.945 -51.760 1.00 90.38 205 SER A CA 1
ATOM 1559 C C . SER A 1 205 ? 19.739 -7.700 -51.358 1.00 90.38 205 SER A C 1
ATOM 1561 O O . SER A 1 205 ? 19.395 -7.053 -50.366 1.00 90.38 205 SER A O 1
ATOM 1563 N N . PRO A 1 206 ? 20.763 -7.309 -52.139 1.00 94.25 206 PRO A N 1
ATOM 1564 C CA . PRO A 1 206 ? 21.456 -6.039 -51.936 1.00 94.25 206 PRO A CA 1
ATOM 1565 C C . PRO A 1 206 ? 20.471 -4.866 -52.001 1.00 94.25 206 PRO A C 1
ATOM 1567 O O . PRO A 1 206 ? 19.574 -4.854 -52.850 1.00 94.25 206 PRO A O 1
ATOM 1570 N N . ILE A 1 207 ? 20.671 -3.863 -51.143 1.00 95.81 207 ILE A N 1
ATOM 1571 C CA . ILE A 1 207 ? 19.889 -2.616 -51.120 1.00 95.81 207 ILE A CA 1
ATOM 1572 C C . ILE A 1 207 ? 20.047 -1.882 -52.456 1.00 95.81 207 ILE A C 1
ATOM 1574 O O . ILE A 1 207 ? 19.081 -1.349 -53.005 1.00 95.81 207 ILE A O 1
ATOM 1578 N N . LEU A 1 208 ? 21.260 -1.912 -53.017 1.00 96.38 208 LEU A N 1
ATOM 1579 C CA . LEU A 1 208 ? 21.558 -1.391 -54.344 1.00 96.38 208 LEU A CA 1
ATOM 1580 C C . LEU A 1 208 ? 22.387 -2.396 -55.155 1.00 96.38 208 LEU A C 1
ATOM 1582 O O . LEU A 1 208 ? 23.307 -3.028 -54.641 1.00 96.38 208 LEU A O 1
ATOM 1586 N N . CYS A 1 209 ? 22.053 -2.505 -56.442 1.00 96.12 209 CYS A N 1
ATOM 1587 C CA . CYS A 1 209 ? 22.809 -3.221 -57.467 1.00 96.12 209 CYS A CA 1
ATOM 1588 C C . CYS A 1 209 ? 23.145 -2.227 -58.580 1.00 96.12 209 CYS A C 1
ATOM 1590 O O . CYS A 1 209 ? 22.228 -1.708 -59.221 1.00 96.12 209 CYS A O 1
ATOM 1592 N N . THR A 1 210 ? 24.428 -1.977 -58.830 1.00 96.00 210 THR A N 1
ATOM 1593 C CA . THR A 1 210 ? 24.901 -0.987 -59.815 1.00 96.00 210 THR A CA 1
ATOM 1594 C C . THR A 1 210 ? 25.975 -1.571 -60.720 1.00 96.00 210 THR A C 1
ATOM 1596 O O . THR A 1 210 ? 26.799 -2.365 -60.277 1.00 96.00 210 THR A O 1
ATOM 1599 N N . ARG A 1 211 ? 25.982 -1.169 -61.997 1.00 93.31 211 ARG A N 1
ATOM 1600 C CA . ARG A 1 211 ? 27.108 -1.434 -62.904 1.00 93.31 211 ARG A CA 1
ATOM 1601 C C . ARG A 1 211 ? 28.175 -0.361 -62.686 1.00 93.31 211 ARG A C 1
ATOM 1603 O O . ARG A 1 211 ? 27.832 0.816 -62.615 1.00 93.31 211 ARG A O 1
ATOM 1610 N N . VAL A 1 212 ? 29.430 -0.777 -62.563 1.00 91.50 212 VAL A N 1
ATOM 1611 C CA . VAL A 1 212 ? 30.590 0.079 -62.277 1.00 91.50 212 VAL A CA 1
ATOM 1612 C C . VAL A 1 212 ? 31.693 -0.273 -63.285 1.00 91.50 212 VAL A C 1
ATOM 1614 O O . VAL A 1 212 ? 31.931 -1.467 -63.494 1.00 91.50 212 VAL A O 1
ATOM 1617 N N . PRO A 1 213 ? 32.347 0.699 -63.947 1.00 87.12 213 PRO A N 1
ATOM 1618 C CA . PRO A 1 213 ? 33.474 0.410 -64.831 1.00 87.12 213 PRO A CA 1
ATOM 1619 C C . PRO A 1 213 ? 34.656 -0.155 -64.032 1.00 87.12 213 PRO A C 1
ATOM 1621 O O . PRO A 1 213 ? 34.959 0.321 -62.937 1.00 87.12 213 PRO A O 1
ATOM 1624 N N . VAL A 1 214 ? 35.327 -1.174 -64.571 1.00 81.50 214 VAL A N 1
ATOM 1625 C CA . VAL A 1 214 ? 36.527 -1.754 -63.950 1.00 81.50 214 VAL A CA 1
ATOM 1626 C C . VAL A 1 214 ? 37.673 -0.730 -63.975 1.00 81.50 214 VAL A C 1
ATOM 1628 O O . VAL A 1 214 ? 37.962 -0.188 -65.044 1.00 81.50 214 VAL A O 1
ATOM 1631 N N . PRO A 1 215 ? 38.375 -0.484 -62.850 1.00 69.69 215 PRO A N 1
ATOM 1632 C CA . PRO A 1 215 ? 39.568 0.361 -62.830 1.00 69.69 215 PRO A CA 1
ATOM 1633 C C . PRO A 1 215 ? 40.672 -0.183 -63.751 1.00 69.69 215 PRO A C 1
ATOM 1635 O O . PRO A 1 215 ? 41.350 -1.166 -63.448 1.00 69.69 215 PRO A O 1
ATOM 1638 N N . SER A 1 216 ? 40.863 0.461 -64.903 1.00 66.19 216 SER A N 1
ATOM 1639 C CA . SER A 1 216 ? 41.844 0.061 -65.911 1.00 66.19 216 SER A CA 1
ATOM 1640 C C . SER A 1 216 ? 43.262 0.486 -65.509 1.00 66.19 216 SER A C 1
ATOM 1642 O O . SER A 1 216 ? 43.779 1.522 -65.919 1.00 66.19 216 SER A O 1
ATOM 1644 N N . HIS A 1 217 ? 43.940 -0.361 -64.730 1.00 61.34 217 HIS A N 1
ATOM 1645 C CA . HIS A 1 217 ? 45.323 -0.142 -64.274 1.00 61.34 217 HIS A CA 1
ATOM 1646 C C . HIS A 1 217 ? 46.399 -0.134 -65.393 1.00 61.34 217 HIS A C 1
ATOM 1648 O O . HIS A 1 217 ? 47.591 -0.049 -65.101 1.00 61.34 217 HIS A O 1
ATOM 1654 N N . SER A 1 218 ? 46.003 -0.177 -66.669 1.00 56.25 218 SER A N 1
ATOM 1655 C CA . SER A 1 218 ? 46.868 -0.107 -67.854 1.00 56.25 218 SER A CA 1
ATOM 1656 C C . SER A 1 218 ? 46.265 0.820 -68.922 1.00 56.25 218 SER A C 1
ATOM 1658 O O . SER A 1 218 ? 45.628 0.372 -69.873 1.00 56.25 218 SER A O 1
ATOM 1660 N N . ALA A 1 219 ? 46.474 2.130 -68.777 1.00 55.91 219 ALA A N 1
ATOM 1661 C CA . ALA A 1 219 ? 45.841 3.187 -69.581 1.00 55.91 219 ALA A CA 1
ATOM 1662 C C . ALA A 1 219 ? 46.365 3.346 -71.036 1.00 55.91 219 ALA A C 1
ATOM 1664 O O . ALA A 1 219 ? 46.326 4.449 -71.577 1.00 55.91 219 ALA A O 1
ATOM 1665 N N . ASN A 1 220 ? 46.874 2.275 -71.662 1.00 58.81 220 ASN A N 1
ATOM 1666 C CA . ASN A 1 220 ? 47.594 2.335 -72.945 1.00 58.81 220 ASN A CA 1
ATOM 1667 C C . ASN A 1 220 ? 46.920 1.596 -74.122 1.00 58.81 220 ASN A C 1
ATOM 1669 O O . ASN A 1 220 ? 47.256 1.897 -75.266 1.00 58.81 220 ASN A O 1
ATOM 1673 N N . ASP A 1 221 ? 45.991 0.664 -73.880 1.00 55.66 221 ASP A N 1
ATOM 1674 C CA . ASP A 1 221 ? 45.334 -0.114 -74.947 1.00 55.66 221 ASP A CA 1
ATOM 1675 C C . ASP A 1 221 ? 43.995 0.519 -75.359 1.00 55.66 221 ASP A C 1
ATOM 1677 O O . ASP A 1 221 ? 42.911 0.121 -74.932 1.00 55.66 221 ASP A O 1
ATOM 1681 N N . SER A 1 222 ? 44.090 1.545 -76.203 1.00 58.09 222 SER A N 1
ATOM 1682 C CA . SER A 1 222 ? 43.003 2.460 -76.588 1.00 58.09 222 SER A CA 1
ATOM 1683 C C . SER A 1 222 ? 41.910 1.884 -77.514 1.00 58.09 222 SER A C 1
ATOM 1685 O O . SER A 1 222 ? 41.289 2.657 -78.243 1.00 58.09 222 SER A O 1
ATOM 1687 N N . GLU A 1 223 ? 41.666 0.566 -77.543 1.00 64.19 223 GLU A N 1
ATOM 1688 C CA . GLU A 1 223 ? 40.679 -0.031 -78.466 1.00 64.19 223 GLU A CA 1
ATOM 1689 C C . GLU A 1 223 ? 40.054 -1.367 -77.992 1.00 64.19 223 GLU A C 1
ATOM 1691 O O . GLU A 1 223 ? 40.217 -2.415 -78.613 1.00 64.19 223 GLU A O 1
ATOM 1696 N N . SER A 1 224 ? 39.276 -1.346 -76.902 1.00 53.38 224 SER A N 1
ATOM 1697 C CA . SER A 1 224 ? 38.198 -2.330 -76.664 1.00 53.38 224 SER A CA 1
ATOM 1698 C C . SER A 1 224 ? 37.130 -1.785 -75.697 1.00 53.38 224 SER A C 1
ATOM 1700 O O . SER A 1 224 ? 37.302 -0.715 -75.116 1.00 53.38 224 SER A O 1
ATOM 1702 N N . GLY A 1 225 ? 35.977 -2.459 -75.603 1.00 61.41 225 GLY A N 1
ATOM 1703 C CA . GLY A 1 225 ? 34.786 -1.941 -74.915 1.00 61.41 225 GLY A CA 1
ATOM 1704 C C . GLY A 1 225 ? 34.923 -1.812 -73.393 1.00 61.41 225 GLY A C 1
ATOM 1705 O O . GLY A 1 225 ? 35.566 -2.633 -72.745 1.00 61.41 225 GLY A O 1
ATOM 1706 N N . GLU A 1 226 ? 34.255 -0.801 -72.829 1.00 71.00 226 GLU A N 1
ATOM 1707 C CA . GLU A 1 226 ? 34.207 -0.508 -71.391 1.00 71.00 226 GLU A CA 1
ATOM 1708 C C . GLU A 1 226 ? 33.668 -1.706 -70.586 1.00 71.00 226 GLU A C 1
ATOM 1710 O O . GLU A 1 226 ? 32.476 -2.024 -70.609 1.00 71.00 226 GLU A O 1
ATOM 1715 N N . THR A 1 227 ? 34.556 -2.396 -69.869 1.00 77.69 227 THR A N 1
ATOM 1716 C CA . THR A 1 227 ? 34.202 -3.558 -69.053 1.00 77.69 227 THR A CA 1
ATOM 1717 C C . THR A 1 227 ? 33.544 -3.108 -67.749 1.00 77.69 227 THR A C 1
ATOM 1719 O O . THR A 1 227 ? 34.202 -2.656 -66.815 1.00 77.69 227 THR A O 1
ATOM 1722 N N . THR A 1 228 ? 32.218 -3.241 -67.663 1.00 85.56 228 THR A N 1
ATOM 1723 C CA . THR A 1 228 ? 31.471 -2.967 -66.425 1.00 85.56 228 THR A CA 1
ATOM 1724 C C . THR A 1 228 ? 31.266 -4.236 -65.603 1.00 85.56 228 THR A C 1
ATOM 1726 O O . THR A 1 228 ? 30.660 -5.192 -66.092 1.00 85.56 228 THR A O 1
ATOM 1729 N N . VAL A 1 229 ? 31.673 -4.223 -64.335 1.00 91.62 229 VAL A N 1
ATOM 1730 C CA . VAL A 1 229 ? 31.265 -5.222 -63.331 1.00 91.62 229 VAL A CA 1
ATOM 1731 C C . VAL A 1 229 ? 29.964 -4.797 -62.647 1.00 91.62 229 VAL A C 1
ATOM 1733 O O . VAL A 1 229 ? 29.543 -3.646 -62.763 1.00 91.62 229 VAL A O 1
ATOM 1736 N N . VAL A 1 230 ? 29.307 -5.712 -61.925 1.00 94.88 230 VAL A N 1
ATOM 1737 C CA . VAL A 1 230 ? 28.197 -5.356 -61.026 1.00 94.88 230 VAL A CA 1
ATOM 1738 C C . VAL A 1 230 ? 28.670 -5.366 -59.585 1.00 94.88 230 VAL A C 1
ATOM 1740 O O . VAL A 1 230 ? 29.228 -6.357 -59.121 1.00 94.88 230 VAL A O 1
ATOM 1743 N N . GLN A 1 231 ? 28.386 -4.281 -58.876 1.00 96.56 231 GLN A N 1
ATOM 1744 C CA . GLN A 1 231 ? 28.607 -4.143 -57.447 1.00 96.56 231 GLN A CA 1
ATOM 1745 C C . GLN A 1 231 ? 27.267 -4.236 -56.703 1.00 96.56 231 GLN A C 1
ATOM 1747 O O . GLN A 1 231 ? 26.269 -3.640 -57.127 1.00 96.56 231 GLN A O 1
ATOM 1752 N N . GLY A 1 232 ? 27.249 -4.991 -55.606 1.00 96.56 232 GLY A N 1
ATOM 1753 C CA . GLY A 1 232 ? 26.170 -5.008 -54.621 1.00 96.56 232 GLY A CA 1
ATOM 1754 C C . GLY A 1 232 ? 26.527 -4.143 -53.411 1.00 96.56 232 GLY A C 1
ATOM 1755 O O . GLY A 1 232 ? 27.705 -4.030 -53.064 1.00 96.56 232 GLY A O 1
ATOM 1756 N N . ARG A 1 233 ? 25.514 -3.539 -52.779 1.00 97.25 233 ARG A N 1
ATOM 1757 C CA . ARG A 1 233 ? 25.626 -2.826 -51.495 1.00 97.25 233 ARG A CA 1
ATOM 1758 C C . ARG A 1 233 ? 24.611 -3.363 -50.488 1.00 97.25 233 ARG A C 1
ATOM 1760 O O . ARG A 1 233 ? 23.435 -3.509 -50.829 1.00 97.25 233 ARG A O 1
ATOM 1767 N N . TRP A 1 234 ? 25.044 -3.610 -49.256 1.00 97.31 234 TRP A N 1
ATOM 1768 C CA . TRP A 1 234 ? 24.205 -4.049 -48.134 1.00 97.31 234 TRP A CA 1
ATOM 1769 C C . TRP A 1 234 ? 24.446 -3.153 -46.924 1.00 97.31 234 TRP A C 1
ATOM 1771 O O . TRP A 1 234 ? 25.581 -2.760 -46.680 1.00 97.31 234 TRP A O 1
ATOM 1781 N N . ALA A 1 235 ? 23.401 -2.897 -46.143 1.00 96.88 235 ALA A N 1
ATOM 1782 C CA . ALA A 1 235 ? 23.553 -2.497 -44.751 1.00 96.88 235 ALA A CA 1
ATOM 1783 C C . ALA A 1 235 ? 23.595 -3.776 -43.903 1.00 96.88 235 ALA A C 1
ATOM 1785 O O . ALA A 1 235 ? 22.776 -4.674 -44.114 1.00 96.88 235 ALA A O 1
ATOM 1786 N N . VAL A 1 236 ? 24.564 -3.868 -42.998 1.00 96.19 236 VAL A N 1
ATOM 1787 C CA . VAL A 1 236 ? 24.788 -5.008 -42.101 1.00 96.19 236 VAL A CA 1
ATOM 1788 C C . VAL A 1 236 ? 24.576 -4.520 -40.677 1.00 96.19 236 VAL A C 1
ATOM 1790 O O . VAL A 1 236 ? 25.234 -3.575 -40.259 1.00 96.19 236 VAL A O 1
ATOM 1793 N N . ASP A 1 237 ? 23.626 -5.137 -39.976 1.00 95.31 237 ASP A N 1
ATOM 1794 C CA . ASP A 1 237 ? 23.084 -4.750 -38.666 1.00 95.31 237 ASP A CA 1
ATOM 1795 C C . ASP A 1 237 ? 23.478 -5.731 -37.543 1.00 95.31 237 ASP A C 1
ATOM 1797 O O . ASP A 1 237 ? 22.777 -5.885 -36.543 1.00 95.31 237 ASP A O 1
ATOM 1801 N N . PHE A 1 238 ? 24.582 -6.457 -37.730 1.00 95.19 238 PHE A N 1
ATOM 1802 C CA . PHE A 1 238 ? 25.073 -7.474 -36.803 1.00 95.19 238 PHE A CA 1
ATOM 1803 C C . PHE A 1 238 ? 26.600 -7.533 -36.803 1.00 95.19 238 PHE A C 1
ATOM 1805 O O . PHE A 1 238 ? 27.227 -7.350 -37.841 1.00 95.19 238 PHE A O 1
ATOM 1812 N N . ASP A 1 239 ? 27.180 -7.825 -35.638 1.00 95.12 239 ASP A N 1
ATOM 1813 C CA . ASP A 1 239 ? 28.627 -7.958 -35.403 1.00 95.12 239 ASP A CA 1
ATOM 1814 C C . ASP A 1 239 ? 29.470 -6.692 -35.723 1.00 95.12 239 ASP A C 1
ATOM 1816 O O . ASP A 1 239 ? 30.696 -6.710 -35.635 1.00 95.12 239 ASP A O 1
ATOM 1820 N N . GLU A 1 240 ? 28.819 -5.550 -35.985 1.00 96.31 240 GLU A N 1
ATOM 1821 C CA . GLU A 1 240 ? 29.431 -4.235 -36.239 1.00 96.31 240 GLU A CA 1
ATOM 1822 C C . GLU A 1 240 ? 29.783 -3.465 -34.954 1.00 96.31 240 GLU A C 1
ATOM 1824 O O . GLU A 1 240 ? 29.320 -2.341 -34.740 1.00 96.31 240 GLU A O 1
ATOM 1829 N N . SER A 1 241 ? 30.617 -4.046 -34.084 1.00 94.94 241 SER A N 1
ATOM 1830 C CA . SER A 1 241 ? 31.034 -3.402 -32.823 1.00 94.94 241 SER A CA 1
ATOM 1831 C C . SER A 1 241 ? 31.633 -2.007 -33.020 1.00 94.94 241 SER A C 1
ATOM 1833 O O . SER A 1 241 ? 31.390 -1.108 -32.220 1.00 94.94 241 SER A O 1
ATOM 1835 N N . ASP A 1 242 ? 32.370 -1.804 -34.114 1.00 95.31 242 ASP A N 1
ATOM 1836 C CA . ASP A 1 242 ? 33.009 -0.525 -34.449 1.00 95.31 242 ASP A CA 1
ATOM 1837 C C . ASP A 1 242 ? 32.007 0.587 -34.796 1.00 95.31 242 ASP A C 1
ATOM 1839 O O . ASP A 1 242 ? 32.380 1.756 -34.815 1.00 95.31 242 ASP A O 1
ATOM 1843 N N . CYS A 1 243 ? 30.758 0.232 -35.121 1.00 97.06 243 CYS A N 1
ATOM 1844 C CA . CYS A 1 243 ? 29.682 1.174 -35.431 1.00 97.06 243 CYS A CA 1
ATOM 1845 C C . CYS A 1 243 ? 28.754 1.432 -34.236 1.00 97.06 243 CYS A C 1
ATOM 1847 O O . CYS A 1 243 ? 27.704 2.055 -34.402 1.00 97.06 243 CYS A O 1
ATOM 1849 N N . ILE A 1 244 ? 29.129 0.992 -33.032 1.00 96.62 244 ILE A N 1
ATOM 1850 C CA . ILE A 1 244 ? 28.408 1.281 -31.789 1.00 96.62 244 ILE A CA 1
ATOM 1851 C C . ILE A 1 244 ? 29.140 2.422 -31.048 1.00 96.62 244 ILE A C 1
ATOM 1853 O O . ILE A 1 244 ? 30.304 2.259 -30.676 1.00 96.62 244 ILE A O 1
ATOM 1857 N N . PRO A 1 245 ? 28.501 3.592 -30.842 1.00 97.00 245 PRO A N 1
ATOM 1858 C CA . PRO A 1 245 ? 29.024 4.655 -29.984 1.00 97.00 245 PRO A CA 1
ATOM 1859 C C . PRO A 1 245 ? 29.245 4.185 -28.541 1.00 97.00 245 PRO A C 1
ATOM 1861 O O . PRO A 1 245 ? 28.569 3.279 -28.059 1.00 97.00 245 PRO A O 1
ATOM 1864 N N . VAL A 1 246 ? 30.182 4.818 -27.831 1.00 97.25 246 VAL A N 1
ATOM 1865 C CA . VAL A 1 246 ? 30.566 4.411 -26.469 1.00 97.25 246 VAL A CA 1
ATOM 1866 C C . VAL A 1 246 ? 30.247 5.514 -25.467 1.00 97.25 246 VAL A C 1
ATOM 1868 O O . VAL A 1 246 ? 30.769 6.629 -25.559 1.00 97.25 246 VAL A O 1
ATOM 1871 N N . TRP A 1 247 ? 29.405 5.167 -24.495 1.00 97.88 247 TRP A N 1
ATOM 1872 C CA . TRP A 1 247 ? 29.062 5.986 -23.335 1.00 97.88 247 TRP A CA 1
ATOM 1873 C C . TRP A 1 247 ? 30.223 6.125 -22.341 1.00 97.88 247 TRP A C 1
ATOM 1875 O O . TRP A 1 247 ? 31.072 5.241 -22.210 1.00 97.88 247 TRP A O 1
ATOM 1885 N N . SER A 1 248 ? 30.221 7.223 -21.589 1.00 96.94 248 SER A N 1
ATOM 1886 C CA . SER A 1 248 ? 31.023 7.406 -20.380 1.00 96.94 248 SER A CA 1
ATOM 1887 C C . SER A 1 248 ? 30.619 6.419 -19.276 1.00 96.94 248 SER A C 1
ATOM 1889 O O . SER A 1 248 ? 29.647 5.670 -19.389 1.00 96.94 248 SER A O 1
ATOM 1891 N N . SER A 1 249 ? 31.310 6.477 -18.134 1.00 97.25 249 SER A N 1
ATOM 1892 C CA . SER A 1 249 ? 30.709 6.014 -16.880 1.00 97.25 249 SER A CA 1
ATOM 1893 C C . SER A 1 249 ? 29.360 6.707 -16.672 1.00 97.25 249 SER A C 1
ATOM 1895 O O . SER A 1 249 ? 29.296 7.935 -16.770 1.00 97.25 249 SER A O 1
ATOM 1897 N N . ILE A 1 250 ? 28.316 5.933 -16.373 1.00 97.38 250 ILE A N 1
ATOM 1898 C CA . ILE A 1 250 ? 26.990 6.469 -16.056 1.00 97.38 250 ILE A CA 1
ATOM 1899 C C . ILE A 1 250 ? 27.043 7.119 -14.665 1.00 97.38 250 ILE A C 1
ATOM 1901 O O . ILE A 1 250 ? 27.539 6.510 -13.714 1.00 97.38 250 ILE A O 1
ATOM 1905 N N . SER A 1 251 ? 26.534 8.342 -14.541 1.00 97.38 251 SER A N 1
ATOM 1906 C CA . SER A 1 251 ? 26.301 9.034 -13.270 1.00 97.38 251 SER A CA 1
ATOM 1907 C C . SER A 1 251 ? 24.800 9.152 -12.986 1.00 97.38 251 SER A C 1
ATOM 1909 O O . SER A 1 251 ? 23.966 8.828 -13.830 1.00 97.38 251 SER A O 1
ATOM 1911 N N . SER A 1 252 ? 24.432 9.586 -11.781 1.00 95.69 252 SER A N 1
ATOM 1912 C CA . SER A 1 252 ? 23.033 9.787 -11.397 1.00 95.69 252 SER A CA 1
ATOM 1913 C C . SER A 1 252 ? 22.908 10.854 -10.320 1.00 95.69 252 SER A C 1
ATOM 1915 O O . SER A 1 252 ? 23.761 10.917 -9.430 1.00 95.69 252 SER A O 1
ATOM 1917 N N . GLU A 1 253 ? 21.826 11.623 -10.350 1.00 92.69 253 GLU A N 1
ATOM 1918 C CA . GLU A 1 253 ? 21.549 12.666 -9.357 1.00 92.69 253 GLU A CA 1
ATOM 1919 C C . GLU A 1 253 ? 20.534 12.197 -8.289 1.00 92.69 253 GLU A C 1
ATOM 1921 O O . GLU A 1 253 ? 20.248 10.999 -8.141 1.00 92.69 253 GLU A O 1
ATOM 1926 N N . ASP A 1 254 ? 20.028 13.140 -7.488 1.00 92.50 254 ASP A N 1
ATOM 1927 C CA . ASP A 1 254 ? 18.897 12.909 -6.586 1.00 92.50 254 ASP A CA 1
ATOM 1928 C C . ASP A 1 254 ? 17.603 12.619 -7.385 1.00 92.50 254 ASP A C 1
ATOM 1930 O O . ASP A 1 254 ? 17.509 12.833 -8.593 1.00 92.50 254 ASP A O 1
ATOM 1934 N N . CYS A 1 255 ? 16.595 12.064 -6.713 1.00 94.62 255 CYS A N 1
ATOM 1935 C CA . CYS A 1 255 ? 15.371 11.583 -7.356 1.00 94.62 255 CYS A CA 1
ATOM 1936 C C . CYS A 1 255 ? 14.519 12.738 -7.910 1.00 94.62 255 CYS A C 1
ATOM 1938 O O . CYS A 1 255 ? 14.219 13.686 -7.187 1.00 94.62 255 CYS A O 1
ATOM 1940 N N . ILE A 1 256 ? 14.046 12.622 -9.154 1.00 94.56 256 ILE A N 1
ATOM 1941 C CA . ILE A 1 256 ? 13.133 13.608 -9.771 1.00 94.56 256 ILE A CA 1
ATOM 1942 C C . ILE A 1 256 ? 11.653 13.275 -9.539 1.00 94.56 256 ILE A C 1
ATOM 1944 O O . ILE A 1 256 ? 10.781 14.129 -9.698 1.00 94.56 256 ILE A O 1
ATOM 1948 N N . GLY A 1 257 ? 11.357 12.034 -9.146 1.00 93.69 257 GLY A N 1
ATOM 1949 C CA . GLY A 1 257 ? 10.008 11.543 -8.887 1.00 93.69 257 GLY A CA 1
ATOM 1950 C C . GLY A 1 257 ? 10.001 10.393 -7.882 1.00 93.69 257 GLY A C 1
ATOM 1951 O O . GLY A 1 257 ? 11.037 9.812 -7.562 1.00 93.69 257 GLY A O 1
ATOM 1952 N N . LEU A 1 258 ? 8.812 10.043 -7.387 1.00 92.31 258 LEU A N 1
ATOM 1953 C CA . LEU A 1 258 ? 8.641 8.877 -6.518 1.00 92.31 258 LEU A CA 1
ATOM 1954 C C . LEU A 1 258 ? 8.919 7.604 -7.326 1.00 92.31 258 LEU A C 1
ATOM 1956 O O . LEU A 1 258 ? 8.189 7.299 -8.264 1.00 92.31 258 LEU A O 1
ATOM 1960 N N . GLY A 1 259 ? 9.977 6.887 -6.955 1.00 94.25 259 GLY A N 1
ATOM 1961 C CA . GLY A 1 259 ? 10.496 5.739 -7.698 1.00 94.25 259 GLY A CA 1
ATOM 1962 C C . GLY A 1 259 ? 11.254 6.088 -8.984 1.00 94.25 259 GLY A C 1
ATOM 1963 O O . GLY A 1 259 ? 11.552 5.166 -9.728 1.00 94.25 259 GLY A O 1
ATOM 1964 N N . VAL A 1 260 ? 11.566 7.368 -9.254 1.00 96.19 260 VAL A N 1
ATOM 1965 C CA . VAL A 1 260 ? 12.231 7.796 -10.502 1.00 96.19 260 VAL A CA 1
ATOM 1966 C C . VAL A 1 260 ? 13.562 8.500 -10.233 1.00 96.19 260 VAL A C 1
ATOM 1968 O O . VAL A 1 260 ? 13.593 9.556 -9.586 1.00 96.19 260 VAL A O 1
ATOM 1971 N N . ARG A 1 261 ? 14.652 7.953 -10.788 1.00 96.38 261 ARG A N 1
ATOM 1972 C CA . ARG A 1 261 ? 16.000 8.548 -10.776 1.00 96.38 261 ARG A CA 1
ATOM 1973 C C . ARG A 1 261 ? 16.454 8.909 -12.196 1.00 96.38 261 ARG A C 1
ATOM 1975 O O . ARG A 1 261 ? 16.326 8.064 -13.081 1.00 96.38 261 ARG A O 1
ATOM 1982 N N . PRO A 1 262 ? 17.042 10.100 -12.413 1.00 97.06 262 PRO A N 1
ATOM 1983 C CA . PRO A 1 262 ? 17.724 10.404 -13.658 1.00 97.06 262 PRO A CA 1
ATOM 1984 C C . PRO A 1 262 ? 19.148 9.825 -13.648 1.00 97.06 262 PRO A C 1
ATOM 1986 O O . PRO A 1 262 ? 19.912 9.988 -12.688 1.00 97.06 262 PRO A O 1
ATOM 1989 N N . TYR A 1 263 ? 19.512 9.172 -14.743 1.00 97.94 263 TYR A N 1
ATOM 1990 C CA . TYR A 1 263 ? 20.863 8.700 -15.032 1.00 97.94 263 TYR A CA 1
ATOM 1991 C C . TYR A 1 263 ? 21.432 9.454 -16.231 1.00 97.94 263 TYR A C 1
ATOM 1993 O O . TYR A 1 263 ? 20.708 9.671 -17.194 1.00 97.94 263 TYR A O 1
ATOM 2001 N N . TYR A 1 264 ? 22.720 9.798 -16.208 1.00 97.94 264 TYR A N 1
ATOM 2002 C CA . TYR A 1 264 ? 23.394 10.590 -17.244 1.00 97.94 264 TYR A CA 1
ATOM 2003 C C . TYR A 1 264 ? 24.635 9.870 -17.776 1.00 97.94 264 TYR A C 1
ATOM 2005 O O . TYR A 1 264 ? 25.382 9.263 -17.007 1.00 97.94 264 TYR A O 1
ATOM 2013 N N . ALA A 1 265 ? 24.898 9.984 -19.077 1.00 98.00 265 ALA A N 1
ATOM 2014 C CA . ALA A 1 265 ? 26.166 9.578 -19.681 1.00 98.00 265 ALA A CA 1
ATOM 2015 C C . ALA A 1 265 ? 26.461 10.392 -20.948 1.00 98.00 265 ALA A C 1
ATOM 2017 O O . ALA A 1 265 ? 25.555 10.751 -21.699 1.00 98.00 265 ALA A O 1
ATOM 2018 N N . ASP A 1 266 ? 27.740 10.640 -21.206 1.00 97.69 266 ASP A N 1
ATOM 2019 C CA . ASP A 1 266 ? 28.220 11.376 -22.375 1.00 97.69 266 ASP A CA 1
ATOM 2020 C C . ASP A 1 266 ? 28.782 10.409 -23.425 1.00 97.69 266 ASP A C 1
ATOM 2022 O O . ASP A 1 266 ? 29.453 9.436 -23.078 1.00 97.69 266 ASP A O 1
ATOM 2026 N N . LEU A 1 267 ? 28.539 10.650 -24.717 1.00 96.88 267 LEU A N 1
ATOM 2027 C CA . LEU A 1 267 ? 29.168 9.867 -25.787 1.00 96.88 267 LEU A CA 1
ATOM 2028 C C . LEU A 1 267 ? 30.637 10.272 -25.964 1.00 96.88 267 LEU A C 1
ATOM 2030 O O . LEU A 1 267 ? 30.955 11.248 -26.646 1.00 96.88 267 LEU A O 1
ATOM 2034 N N . VAL A 1 268 ? 31.530 9.476 -25.371 1.00 95.56 268 VAL A N 1
ATOM 2035 C CA . VAL A 1 268 ? 32.992 9.654 -25.406 1.00 95.56 268 VAL A CA 1
ATOM 2036 C C . VAL A 1 268 ? 33.574 9.264 -26.767 1.00 95.56 268 VAL A C 1
ATOM 2038 O O . VAL A 1 268 ? 34.534 9.876 -27.232 1.00 95.56 268 VAL A O 1
ATOM 2041 N N . TYR A 1 269 ? 32.990 8.261 -27.432 1.00 95.62 269 TYR A N 1
ATOM 2042 C CA . TYR A 1 269 ? 33.372 7.862 -28.787 1.00 95.62 269 TYR A CA 1
ATOM 2043 C C . TYR A 1 269 ? 32.153 7.739 -29.698 1.00 95.62 269 TYR A C 1
ATOM 2045 O O . TYR A 1 269 ? 31.146 7.134 -29.333 1.00 95.62 269 TYR A O 1
ATOM 2053 N N . ILE A 1 270 ? 32.274 8.300 -30.903 1.00 96.19 270 ILE A N 1
ATOM 2054 C CA . ILE A 1 270 ? 31.247 8.290 -31.945 1.00 96.19 270 ILE A CA 1
ATOM 2055 C C . ILE A 1 270 ? 31.927 7.859 -33.258 1.00 96.19 270 ILE A C 1
ATOM 2057 O O . ILE A 1 270 ? 32.813 8.576 -33.733 1.00 96.19 270 ILE A O 1
ATOM 2061 N N . PRO A 1 271 ? 31.557 6.697 -33.829 1.00 96.00 271 PRO A N 1
ATOM 2062 C CA . PRO A 1 271 ? 32.111 6.182 -35.076 1.00 96.00 271 PRO A CA 1
ATOM 2063 C C . PRO A 1 271 ? 32.001 7.160 -36.263 1.00 96.00 271 PRO A C 1
ATOM 2065 O O . PRO A 1 271 ? 30.999 7.876 -36.381 1.00 96.00 271 PRO A O 1
ATOM 2068 N N . PRO A 1 272 ? 32.984 7.180 -37.187 1.00 95.06 272 PRO A N 1
ATOM 2069 C CA . PRO A 1 272 ? 32.938 8.019 -38.382 1.00 95.06 272 PRO A CA 1
ATOM 2070 C C . PRO A 1 272 ? 31.658 7.826 -39.208 1.00 95.06 272 PRO A C 1
ATOM 2072 O O . PRO A 1 272 ? 31.212 6.705 -39.449 1.00 95.06 272 PRO A O 1
ATOM 2075 N N . GLY A 1 273 ? 31.085 8.937 -39.676 1.00 93.62 273 GLY A N 1
ATOM 2076 C CA . GLY A 1 273 ? 29.845 8.965 -40.462 1.00 93.62 273 GLY A CA 1
ATOM 2077 C C . GLY A 1 273 ? 28.566 9.165 -39.650 1.00 93.62 273 GLY A C 1
ATOM 2078 O O . GLY A 1 273 ? 27.578 9.630 -40.215 1.00 93.62 273 GLY A O 1
ATOM 2079 N N . LEU A 1 274 ? 28.577 8.891 -38.341 1.00 96.56 274 LEU A N 1
ATOM 2080 C CA . LEU A 1 274 ? 27.391 9.060 -37.501 1.00 96.56 274 LEU A CA 1
ATOM 2081 C C . LEU A 1 274 ? 27.225 10.509 -37.012 1.00 96.56 274 LEU A C 1
ATOM 2083 O O . LEU A 1 274 ? 28.175 11.151 -36.563 1.00 96.56 274 LEU A O 1
ATOM 2087 N N . ASP A 1 275 ? 25.989 11.011 -37.051 1.00 96.12 275 ASP A N 1
ATOM 2088 C CA . ASP A 1 275 ? 25.605 12.250 -36.367 1.00 96.12 275 ASP A CA 1
ATOM 2089 C C . ASP A 1 275 ? 25.576 12.043 -34.842 1.00 96.12 275 ASP A C 1
ATOM 2091 O O . ASP A 1 275 ? 25.177 10.982 -34.359 1.00 96.12 275 ASP A O 1
ATOM 2095 N N . LYS A 1 276 ? 25.958 13.066 -34.072 1.00 95.88 276 LYS A N 1
ATOM 2096 C CA . LYS A 1 276 ? 26.093 12.978 -32.611 1.00 95.88 276 LYS A CA 1
ATOM 2097 C C . LYS A 1 276 ? 24.752 12.832 -31.892 1.00 95.88 276 LYS A C 1
ATOM 2099 O O . LYS A 1 276 ? 24.641 12.022 -30.974 1.00 95.88 276 LYS A O 1
ATOM 2104 N N . LEU A 1 277 ? 23.729 13.577 -32.318 1.00 96.62 277 LEU A N 1
ATOM 2105 C CA . LEU A 1 277 ? 22.405 13.530 -31.691 1.00 96.62 277 LEU A CA 1
ATOM 2106 C C . LEU A 1 277 ? 21.690 12.211 -32.021 1.00 96.62 277 LEU A C 1
ATOM 2108 O O . LEU A 1 277 ? 21.159 11.548 -31.132 1.00 96.62 277 LEU A O 1
ATOM 2112 N N . SER A 1 278 ? 21.761 11.795 -33.285 1.00 96.25 278 SER A N 1
ATOM 2113 C CA . SER A 1 278 ? 21.240 10.515 -33.776 1.00 96.25 278 SER A CA 1
ATOM 2114 C C . SER A 1 278 ? 21.955 9.321 -33.129 1.00 96.25 278 SER A C 1
ATOM 2116 O O . SER A 1 278 ? 21.314 8.325 -32.800 1.00 96.25 278 SER A O 1
ATOM 2118 N N . SER A 1 279 ? 23.269 9.431 -32.888 1.00 97.25 279 SER A N 1
ATOM 2119 C CA . SER A 1 279 ? 24.045 8.435 -32.135 1.00 97.25 279 SER A CA 1
ATOM 2120 C C . SER A 1 279 ? 23.529 8.287 -30.710 1.00 97.25 279 SER A C 1
ATOM 2122 O O . SER A 1 279 ? 23.263 7.171 -30.279 1.00 97.25 279 SER A O 1
ATOM 2124 N N . CYS A 1 280 ? 23.333 9.399 -29.997 1.00 98.19 280 CYS A N 1
ATOM 2125 C CA . CYS A 1 280 ? 22.797 9.387 -28.636 1.00 98.19 280 CYS A CA 1
ATOM 2126 C C . CYS A 1 280 ? 21.431 8.685 -28.581 1.00 98.19 280 CYS A C 1
ATOM 2128 O O . CYS A 1 280 ? 21.249 7.749 -27.809 1.00 98.19 280 CYS A O 1
ATOM 2130 N N . GLN A 1 281 ? 20.506 9.061 -29.468 1.00 97.69 281 GLN A N 1
ATOM 2131 C CA . GLN A 1 281 ? 19.153 8.492 -29.513 1.00 97.69 281 GLN A CA 1
ATOM 2132 C C . GLN A 1 281 ? 19.123 7.001 -29.896 1.00 97.69 281 GLN A C 1
ATOM 2134 O O . GLN A 1 281 ? 18.191 6.295 -29.518 1.00 97.69 281 GLN A O 1
ATOM 2139 N N . GLY A 1 282 ? 20.114 6.525 -30.658 1.00 96.69 282 GLY A N 1
ATOM 2140 C CA . GLY A 1 282 ? 20.191 5.146 -31.148 1.00 96.69 282 GLY A CA 1
ATOM 2141 C C . GLY A 1 282 ? 21.059 4.190 -30.325 1.00 96.69 282 GLY A C 1
ATOM 2142 O O . GLY A 1 282 ? 21.044 2.995 -30.613 1.00 96.69 282 GLY A O 1
ATOM 2143 N N . THR A 1 283 ? 21.822 4.671 -29.337 1.00 97.44 283 THR A N 1
ATOM 2144 C CA . THR A 1 283 ? 22.776 3.836 -28.582 1.00 97.44 283 THR A CA 1
ATOM 2145 C C . THR A 1 283 ? 22.185 3.419 -27.235 1.00 97.44 283 THR A C 1
ATOM 2147 O O . THR A 1 283 ? 22.011 4.273 -26.366 1.00 97.44 283 THR A O 1
ATOM 2150 N N . PRO A 1 284 ? 21.886 2.129 -27.003 1.00 97.31 284 PRO A N 1
ATOM 2151 C CA . PRO A 1 284 ? 21.415 1.683 -25.698 1.00 97.31 284 PRO A CA 1
ATOM 2152 C C . PRO A 1 284 ? 22.536 1.728 -24.651 1.00 97.31 284 PRO A C 1
ATOM 2154 O O . PRO A 1 284 ? 23.723 1.742 -24.979 1.00 97.31 284 PRO A O 1
ATOM 2157 N N . THR A 1 285 ? 22.159 1.716 -23.377 1.00 97.31 285 THR A N 1
ATOM 2158 C CA . THR A 1 285 ? 23.063 1.435 -22.255 1.00 97.31 285 THR A CA 1
ATOM 2159 C C . THR A 1 285 ? 22.395 0.484 -21.260 1.00 97.31 285 THR A C 1
ATOM 21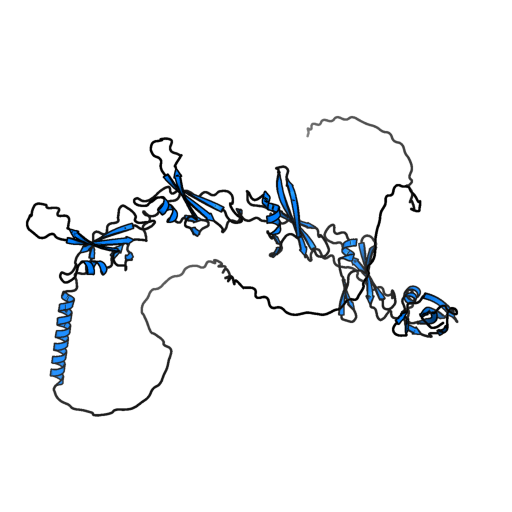61 O O . THR A 1 285 ? 21.182 0.279 -21.323 1.00 97.31 285 THR A O 1
ATOM 2164 N N . LEU A 1 286 ? 23.174 -0.119 -20.360 1.00 97.56 286 LEU A N 1
ATOM 2165 C CA . LEU A 1 286 ? 22.695 -1.120 -19.403 1.00 97.56 286 LEU A CA 1
ATOM 2166 C C . LEU A 1 286 ? 22.516 -0.501 -18.005 1.00 97.56 286 LEU A C 1
ATOM 2168 O O . LEU A 1 286 ? 23.503 -0.279 -17.304 1.00 97.56 286 LEU A O 1
ATOM 2172 N N . ILE A 1 287 ? 21.270 -0.276 -17.573 1.00 97.12 287 ILE A N 1
ATOM 2173 C CA . ILE A 1 287 ? 20.942 0.224 -16.222 1.00 97.12 287 ILE A CA 1
ATOM 2174 C C . ILE A 1 287 ? 20.148 -0.847 -15.471 1.00 97.12 287 ILE A C 1
ATOM 2176 O O . ILE A 1 287 ? 19.222 -1.442 -16.019 1.00 97.12 287 ILE A O 1
ATOM 2180 N N . HIS A 1 288 ? 20.566 -1.159 -14.238 1.00 96.19 288 HIS A N 1
ATOM 2181 C CA . HIS A 1 288 ? 20.032 -2.249 -13.398 1.00 96.19 288 HIS A CA 1
ATOM 2182 C C . HIS A 1 288 ? 19.847 -3.591 -14.145 1.00 96.19 288 HIS A C 1
ATOM 2184 O O . HIS A 1 288 ? 18.930 -4.362 -13.876 1.00 96.19 288 HIS A O 1
ATOM 2190 N N . GLY A 1 289 ? 20.729 -3.878 -15.111 1.00 96.56 289 GLY A N 1
ATOM 2191 C CA . GLY A 1 289 ? 20.687 -5.098 -15.928 1.00 96.56 289 GLY A CA 1
ATOM 2192 C C . GLY A 1 289 ? 19.679 -5.087 -17.087 1.00 96.56 289 GLY A C 1
ATOM 2193 O O . GLY A 1 289 ? 19.440 -6.143 -17.671 1.00 96.56 289 GLY A O 1
ATOM 2194 N N . ARG A 1 290 ? 19.099 -3.932 -17.440 1.00 97.19 290 ARG A N 1
ATOM 2195 C CA . ARG A 1 290 ? 18.175 -3.761 -18.574 1.00 97.19 290 ARG A CA 1
ATOM 2196 C C . ARG A 1 290 ? 18.778 -2.816 -19.613 1.00 97.19 290 ARG A C 1
ATOM 2198 O O . ARG A 1 290 ? 19.328 -1.778 -19.255 1.00 97.19 290 ARG A O 1
ATOM 2205 N N . GLU A 1 291 ? 18.683 -3.175 -20.891 1.00 96.88 291 GLU A N 1
ATOM 2206 C CA . GLU A 1 291 ? 19.111 -2.304 -21.991 1.00 96.88 291 GLU A CA 1
ATOM 2207 C C . GLU A 1 291 ? 18.055 -1.222 -22.252 1.00 96.88 291 GLU A C 1
ATOM 2209 O O . GLU A 1 291 ? 16.871 -1.527 -22.412 1.00 96.88 291 GLU A O 1
ATOM 2214 N N . MET A 1 292 ? 18.478 0.042 -22.299 1.00 97.38 292 MET A N 1
ATOM 2215 C CA . MET A 1 292 ? 17.598 1.192 -22.522 1.00 97.38 292 MET A CA 1
ATOM 2216 C C . MET A 1 292 ? 18.224 2.213 -23.470 1.00 97.38 292 MET A C 1
ATOM 2218 O O . MET A 1 292 ? 19.383 2.594 -23.304 1.00 97.38 292 MET A O 1
ATOM 2222 N N . LEU A 1 293 ? 17.428 2.727 -24.409 1.00 98.19 293 LEU A N 1
ATOM 2223 C CA . LEU A 1 293 ? 17.720 3.985 -25.106 1.00 98.19 293 LEU A CA 1
ATOM 2224 C C . LEU A 1 293 ? 17.432 5.175 -24.167 1.00 98.19 293 LEU A C 1
ATOM 2226 O O . LEU A 1 293 ? 16.536 5.055 -23.327 1.00 98.19 293 LEU A O 1
ATOM 2230 N N . PRO A 1 294 ? 18.159 6.301 -24.285 1.00 98.12 294 PRO A N 1
ATOM 2231 C CA . PRO A 1 294 ? 17.937 7.473 -23.439 1.00 98.12 294 PRO A CA 1
ATOM 2232 C C . PRO A 1 294 ? 16.559 8.111 -23.668 1.00 98.12 294 PRO A C 1
ATOM 2234 O O . PRO A 1 294 ? 16.087 8.230 -24.800 1.00 98.12 294 PRO A O 1
ATOM 2237 N N . THR A 1 295 ? 15.936 8.568 -22.579 1.00 98.06 295 THR A N 1
ATOM 2238 C CA . THR A 1 295 ? 14.665 9.310 -22.576 1.00 98.06 295 THR A CA 1
ATOM 2239 C C . THR A 1 295 ? 14.815 10.670 -23.260 1.00 98.06 295 THR A C 1
ATOM 2241 O O . THR A 1 295 ? 13.917 11.107 -23.982 1.00 98.06 295 THR A O 1
ATOM 2244 N N . ARG A 1 296 ? 15.965 11.334 -23.073 1.00 98.06 296 ARG A N 1
ATOM 2245 C CA . ARG A 1 296 ? 16.330 12.564 -23.790 1.00 98.06 296 ARG A CA 1
ATOM 2246 C C . ARG A 1 296 ? 17.806 12.583 -24.174 1.00 98.06 296 ARG A C 1
ATOM 2248 O O . ARG A 1 296 ? 18.649 11.986 -23.512 1.00 98.06 296 ARG A O 1
ATOM 2255 N N . CYS A 1 297 ? 18.093 13.309 -25.249 1.00 98.31 297 CYS A N 1
ATOM 2256 C CA . CYS A 1 297 ? 19.437 13.551 -25.755 1.00 98.31 297 CYS A CA 1
ATOM 2257 C C . CYS A 1 297 ? 19.633 15.039 -26.021 1.00 98.31 297 CYS A C 1
ATOM 2259 O O . CYS A 1 297 ? 18.799 15.659 -26.684 1.00 98.31 297 CYS A O 1
ATOM 2261 N N . GLU A 1 298 ? 20.751 15.586 -25.559 1.00 97.25 298 GLU A N 1
ATOM 2262 C CA . GLU A 1 298 ? 21.122 16.988 -25.749 1.00 97.25 298 GLU A CA 1
ATOM 2263 C C . GLU A 1 298 ? 22.559 17.126 -26.269 1.00 97.25 298 GLU A C 1
ATOM 2265 O O . GLU A 1 298 ? 23.396 16.244 -26.078 1.00 97.25 298 GLU A O 1
ATOM 2270 N N . LEU A 1 299 ? 22.835 18.231 -26.969 1.00 96.88 299 LEU A N 1
ATOM 2271 C CA . LEU A 1 299 ? 24.182 18.592 -27.408 1.00 96.88 299 LEU A CA 1
ATOM 2272 C C . LEU A 1 299 ? 24.712 19.698 -26.496 1.00 96.88 299 LEU A C 1
ATOM 2274 O O . LEU A 1 299 ? 24.220 20.826 -26.540 1.00 96.88 299 LEU A O 1
ATOM 2278 N N . LEU A 1 300 ? 25.710 19.364 -25.686 1.00 94.75 300 LEU A N 1
ATOM 2279 C CA . LEU A 1 300 ? 26.375 20.276 -24.761 1.00 94.75 300 LEU A CA 1
ATOM 2280 C C . LEU A 1 300 ? 27.696 20.764 -25.352 1.00 94.75 300 LEU A C 1
ATOM 2282 O O . LEU A 1 300 ? 28.350 20.046 -26.106 1.00 94.75 300 LEU A O 1
ATOM 2286 N N . LEU A 1 301 ? 28.106 21.978 -24.989 1.00 91.81 301 LEU A N 1
ATOM 2287 C CA . LEU A 1 301 ? 29.471 22.441 -25.227 1.00 91.81 301 LEU A CA 1
ATOM 2288 C C . LEU A 1 301 ? 30.400 21.766 -24.217 1.00 91.81 301 LEU A C 1
ATOM 2290 O O . LEU A 1 301 ? 30.183 21.886 -23.013 1.00 91.81 301 LEU A O 1
ATOM 2294 N N . ASP A 1 302 ? 31.442 21.100 -24.705 1.00 84.94 302 ASP A N 1
ATOM 2295 C CA . ASP A 1 302 ? 32.579 20.710 -23.878 1.00 84.94 302 ASP A CA 1
ATOM 2296 C C . ASP A 1 302 ? 33.222 21.966 -23.258 1.00 84.94 302 ASP A C 1
ATOM 2298 O O . ASP A 1 302 ? 33.358 23.005 -23.916 1.00 84.94 302 ASP A O 1
ATOM 2302 N N . HIS A 1 303 ? 33.555 21.892 -21.973 1.00 79.12 303 HIS A N 1
ATOM 2303 C CA . HIS A 1 303 ? 34.177 22.970 -21.197 1.00 79.12 303 HIS A CA 1
ATOM 2304 C C . HIS A 1 303 ? 35.468 22.519 -20.491 1.00 79.12 303 HIS A C 1
ATOM 2306 O O . HIS A 1 303 ? 36.141 23.361 -19.900 1.00 79.12 303 HIS A O 1
ATOM 2312 N N . ASP A 1 304 ? 35.875 21.248 -20.614 1.00 72.00 304 ASP A N 1
ATOM 2313 C CA . ASP A 1 304 ? 37.111 20.713 -20.014 1.00 72.00 304 ASP A CA 1
ATOM 2314 C C . ASP A 1 304 ? 38.337 20.864 -20.952 1.00 72.00 304 ASP A C 1
ATOM 2316 O O . ASP A 1 304 ? 39.365 20.188 -20.808 1.00 72.00 304 ASP A O 1
ATOM 2320 N N . HIS A 1 305 ? 38.263 21.783 -21.924 1.00 70.94 305 HIS A N 1
ATOM 2321 C CA . HIS A 1 305 ? 39.377 22.166 -22.797 1.00 70.94 305 HIS A CA 1
ATOM 2322 C C . HIS A 1 305 ? 39.614 23.685 -22.833 1.00 70.94 305 HIS A C 1
ATOM 2324 O O . HIS A 1 305 ? 38.945 24.437 -23.541 1.00 70.94 305 HIS A O 1
ATOM 2330 N N . ASP A 1 306 ? 40.657 24.120 -22.117 1.00 70.81 306 ASP A N 1
ATOM 2331 C CA . ASP A 1 306 ? 41.127 25.515 -22.023 1.00 70.81 306 ASP A CA 1
ATOM 2332 C C . ASP A 1 306 ? 41.635 26.127 -23.356 1.00 70.81 306 ASP A C 1
ATOM 2334 O O . ASP A 1 306 ? 41.890 27.332 -23.419 1.00 70.81 306 ASP A O 1
ATOM 2338 N N . ASP A 1 307 ? 41.803 25.356 -24.442 1.00 70.88 307 ASP A N 1
ATOM 2339 C CA . ASP A 1 307 ? 42.181 25.919 -25.752 1.00 70.88 307 ASP A CA 1
ATOM 2340 C C . ASP A 1 307 ? 40.933 26.388 -26.518 1.00 70.88 307 ASP A C 1
ATOM 2342 O O . ASP A 1 307 ? 40.306 25.628 -27.257 1.00 70.88 307 ASP A O 1
ATOM 2346 N N . HIS A 1 308 ? 40.585 27.668 -26.333 1.00 66.12 308 HIS A N 1
ATOM 2347 C CA . HIS A 1 308 ? 39.409 28.373 -26.876 1.00 66.12 308 HIS A CA 1
ATOM 2348 C C . HIS A 1 308 ? 39.354 28.497 -28.424 1.00 66.12 308 HIS A C 1
ATOM 2350 O O . HIS A 1 308 ? 39.088 29.575 -28.963 1.00 66.12 308 HIS A O 1
ATOM 2356 N N . ARG A 1 309 ? 39.659 27.434 -29.176 1.00 67.94 309 ARG A N 1
ATOM 2357 C CA . ARG A 1 309 ? 39.768 27.441 -30.648 1.00 67.94 309 ARG A CA 1
ATOM 2358 C C . ARG A 1 309 ? 38.896 26.417 -31.361 1.00 67.94 309 ARG A C 1
ATOM 2360 O O . ARG A 1 309 ? 38.825 26.476 -32.587 1.00 67.94 309 ARG A O 1
ATOM 2367 N N . ASN A 1 310 ? 38.261 25.493 -30.643 1.00 72.81 310 ASN A N 1
ATOM 2368 C CA . ASN A 1 310 ? 37.372 24.507 -31.249 1.00 72.81 310 ASN A CA 1
ATOM 2369 C C . ASN A 1 310 ? 36.277 24.093 -30.252 1.00 72.81 310 ASN A C 1
ATOM 2371 O O . ASN A 1 310 ? 36.541 23.342 -29.321 1.00 72.81 310 ASN A O 1
ATOM 2375 N N . GLU A 1 311 ? 35.055 24.592 -30.441 1.00 77.75 311 GLU A N 1
ATOM 2376 C CA . GLU A 1 311 ? 33.896 24.243 -29.609 1.00 77.75 311 GLU A CA 1
ATOM 2377 C C . GLU A 1 311 ? 33.428 22.810 -29.923 1.00 77.75 311 GLU A C 1
ATOM 2379 O O . GLU A 1 311 ? 32.651 22.564 -30.851 1.00 77.75 311 GLU A O 1
ATOM 2384 N N . THR A 1 312 ? 33.930 21.830 -29.171 1.00 86.00 312 THR A N 1
ATOM 2385 C CA . THR A 1 312 ? 33.542 20.424 -29.311 1.00 86.00 312 THR A CA 1
ATOM 2386 C C . THR A 1 312 ? 32.183 20.166 -28.664 1.00 86.00 312 THR A C 1
ATOM 2388 O O . THR A 1 312 ? 32.064 20.039 -27.454 1.00 86.00 312 THR A O 1
ATOM 2391 N N . LEU A 1 313 ? 31.131 20.032 -29.478 1.00 92.00 313 LEU A N 1
ATOM 2392 C CA . LEU A 1 313 ? 29.833 19.566 -28.975 1.00 92.00 313 LEU A CA 1
ATOM 2393 C C . LEU A 1 313 ? 29.903 18.084 -28.564 1.00 92.00 313 LEU A C 1
ATOM 2395 O O . LEU A 1 313 ? 30.264 17.236 -29.387 1.00 92.00 313 LEU A O 1
ATOM 2399 N N . ILE A 1 314 ? 29.516 17.765 -27.333 1.00 94.62 314 ILE A N 1
ATOM 2400 C CA . ILE A 1 314 ? 29.334 16.403 -26.809 1.00 94.62 314 ILE A CA 1
ATOM 2401 C C . ILE A 1 314 ? 27.836 16.083 -26.806 1.00 94.62 314 ILE A C 1
ATOM 2403 O O . ILE A 1 314 ? 27.015 16.966 -26.573 1.00 94.62 314 ILE A O 1
ATOM 2407 N N . ALA A 1 315 ? 27.468 14.831 -27.088 1.00 97.50 315 ALA A N 1
ATOM 2408 C CA . ALA A 1 315 ? 26.088 14.377 -26.946 1.00 97.50 315 ALA A CA 1
ATOM 2409 C C . ALA A 1 315 ? 25.903 13.679 -25.594 1.00 97.50 315 ALA A C 1
ATOM 2411 O O . ALA A 1 315 ? 26.540 12.653 -25.346 1.00 97.50 315 ALA A O 1
ATOM 2412 N N . ARG A 1 316 ? 25.024 14.232 -24.756 1.00 97.94 316 ARG A N 1
ATOM 2413 C CA . ARG A 1 316 ? 24.619 13.653 -23.473 1.00 97.94 316 ARG A CA 1
ATOM 2414 C C . ARG A 1 316 ? 23.308 12.904 -23.639 1.00 97.94 316 ARG A C 1
ATOM 2416 O O . ARG A 1 316 ? 22.342 13.470 -24.151 1.00 97.94 316 ARG A O 1
ATOM 2423 N N . GLY A 1 317 ? 23.283 11.655 -23.191 1.00 98.19 317 GLY A N 1
ATOM 2424 C CA . GLY A 1 317 ? 22.062 10.891 -22.968 1.00 98.19 317 GLY A CA 1
ATOM 2425 C C . GLY A 1 317 ? 21.634 11.000 -21.510 1.00 98.19 317 GLY A C 1
ATOM 2426 O O . GLY A 1 317 ? 22.477 11.028 -20.609 1.00 98.19 317 GLY A O 1
ATOM 2427 N N . GLU A 1 318 ? 20.325 11.042 -21.281 1.00 98.38 318 GLU A N 1
ATOM 2428 C CA . GLU A 1 318 ? 19.742 10.854 -19.956 1.00 98.38 318 GLU A CA 1
ATOM 2429 C C . GLU A 1 318 ? 18.589 9.843 -20.008 1.00 98.38 318 GLU A C 1
ATOM 2431 O O . GLU A 1 318 ? 17.792 9.831 -20.951 1.00 98.38 318 GLU A O 1
ATOM 2436 N N . TRP A 1 319 ? 18.511 8.999 -18.981 1.00 98.38 319 TRP A N 1
ATOM 2437 C CA . TRP A 1 319 ? 17.481 7.992 -18.762 1.00 98.38 319 TRP A CA 1
ATOM 2438 C C . TRP A 1 319 ? 16.712 8.316 -17.476 1.00 98.38 319 TRP A C 1
ATOM 2440 O O . TRP A 1 319 ? 17.281 8.270 -16.385 1.00 98.38 319 TRP A O 1
ATOM 2450 N N . ASP A 1 320 ? 15.413 8.586 -17.603 1.00 97.62 320 ASP A N 1
ATOM 2451 C CA . ASP A 1 320 ? 14.481 8.639 -16.470 1.00 97.62 320 ASP A CA 1
ATOM 2452 C C . ASP A 1 320 ? 14.089 7.194 -16.101 1.00 97.62 320 ASP A C 1
ATOM 2454 O O . ASP A 1 320 ? 13.274 6.574 -16.787 1.00 97.62 320 ASP A O 1
ATOM 2458 N N . VAL A 1 321 ? 14.701 6.626 -15.057 1.00 97.19 321 VAL A N 1
ATOM 2459 C CA . VAL A 1 321 ? 14.542 5.208 -14.681 1.00 97.19 321 VAL A CA 1
ATOM 2460 C C . VAL A 1 321 ? 13.519 5.065 -13.557 1.00 97.19 321 VAL A C 1
ATOM 2462 O O . VAL A 1 321 ? 13.722 5.606 -12.473 1.00 97.19 321 VAL A O 1
ATOM 2465 N N . ASP A 1 322 ? 12.433 4.326 -13.816 1.00 96.12 322 ASP A N 1
ATOM 2466 C CA . ASP A 1 322 ? 11.265 4.154 -12.932 1.00 96.12 322 ASP A CA 1
ATOM 2467 C C . ASP A 1 322 ? 11.179 2.772 -12.243 1.00 96.12 322 ASP A C 1
ATOM 2469 O O . ASP A 1 322 ? 10.150 2.406 -11.666 1.00 96.12 322 ASP A O 1
ATOM 2473 N N . PHE A 1 323 ? 12.254 1.981 -12.309 1.00 95.19 323 PHE A N 1
ATOM 2474 C CA . PHE A 1 323 ? 12.311 0.609 -11.803 1.00 95.19 323 PHE A CA 1
ATOM 2475 C C . PHE A 1 323 ? 13.573 0.334 -10.985 1.00 95.19 323 PHE A C 1
ATOM 2477 O O . PHE A 1 323 ? 14.627 0.911 -11.224 1.00 95.19 323 PHE A O 1
ATOM 2484 N N . ASP A 1 324 ? 13.451 -0.587 -10.026 1.00 93.56 324 ASP A N 1
ATOM 2485 C CA . ASP A 1 324 ? 14.512 -1.039 -9.108 1.00 93.56 324 ASP A CA 1
ATOM 2486 C C . ASP A 1 324 ? 15.156 0.097 -8.260 1.00 93.56 324 ASP A C 1
ATOM 2488 O O . ASP A 1 324 ? 16.122 -0.106 -7.527 1.00 93.56 324 ASP A O 1
ATOM 2492 N N . GLU A 1 325 ? 14.538 1.286 -8.271 1.00 95.31 325 GLU A N 1
ATOM 2493 C CA . GLU A 1 325 ? 14.917 2.496 -7.535 1.00 95.31 325 GLU A CA 1
ATOM 2494 C C . GLU A 1 325 ? 14.395 2.532 -6.086 1.00 95.31 325 GLU A C 1
ATOM 2496 O O . GLU A 1 325 ? 13.703 3.463 -5.661 1.00 95.31 325 GLU A O 1
ATOM 2501 N N . ASP A 1 326 ? 14.787 1.546 -5.274 1.00 90.88 326 ASP A N 1
ATOM 2502 C CA . ASP A 1 326 ? 14.472 1.495 -3.832 1.00 90.88 326 ASP A CA 1
ATOM 2503 C C . ASP A 1 326 ? 14.928 2.758 -3.063 1.00 90.88 326 ASP A C 1
ATOM 2505 O O . ASP A 1 326 ? 14.392 3.085 -2.002 1.00 90.88 326 ASP A O 1
ATOM 2509 N N . GLY A 1 327 ? 15.910 3.497 -3.597 1.00 91.88 327 GLY A N 1
ATOM 2510 C CA . GLY A 1 327 ? 16.373 4.781 -3.061 1.00 91.88 327 GLY A CA 1
ATOM 2511 C C . GLY A 1 327 ? 15.460 5.980 -3.359 1.00 91.88 327 GLY A C 1
ATOM 2512 O O . GLY A 1 327 ? 15.617 7.017 -2.716 1.00 91.88 327 GLY A O 1
ATOM 2513 N N . CYS A 1 328 ? 14.519 5.856 -4.301 1.00 95.19 328 CYS A N 1
ATOM 2514 C CA . CYS A 1 328 ? 13.547 6.896 -4.661 1.00 95.19 328 CY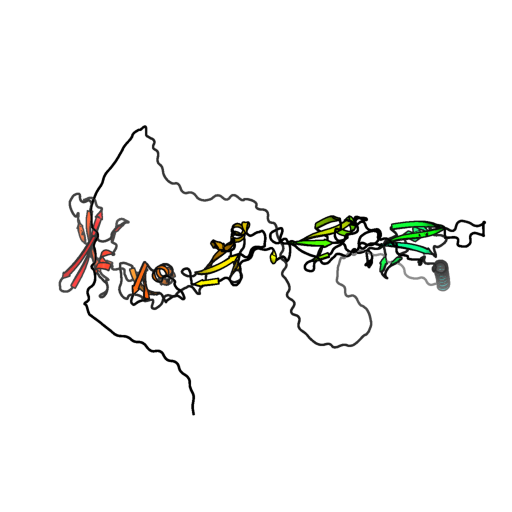S A CA 1
ATOM 2515 C C . CYS A 1 328 ? 12.117 6.596 -4.186 1.00 95.19 328 CYS A C 1
ATOM 2517 O O . CYS A 1 328 ? 11.204 7.380 -4.452 1.00 95.19 328 CYS A O 1
ATOM 2519 N N . VAL A 1 329 ? 11.898 5.500 -3.455 1.00 95.25 329 VAL A N 1
ATOM 2520 C CA . VAL A 1 329 ? 10.595 5.152 -2.870 1.00 95.25 329 VAL A CA 1
ATOM 2521 C C . VAL A 1 329 ? 10.592 5.492 -1.369 1.00 95.25 329 VAL A C 1
ATOM 2523 O O . VAL A 1 329 ? 11.491 5.057 -0.648 1.00 95.25 329 VAL A O 1
ATOM 2526 N N . PRO A 1 330 ? 9.602 6.250 -0.852 1.00 94.94 330 PRO A N 1
ATOM 2527 C CA . PRO A 1 330 ? 9.485 6.497 0.583 1.00 94.94 330 PRO A CA 1
ATOM 2528 C C . PRO A 1 330 ? 9.206 5.188 1.328 1.00 94.94 330 PRO A C 1
ATOM 2530 O O . PRO A 1 330 ? 8.374 4.381 0.908 1.00 94.94 330 PRO A O 1
ATOM 2533 N N . ARG A 1 331 ? 9.892 4.974 2.453 1.00 95.19 331 ARG A N 1
ATOM 2534 C CA . ARG A 1 331 ? 9.791 3.737 3.235 1.00 95.19 331 ARG A CA 1
ATOM 2535 C C . ARG A 1 331 ? 9.933 3.986 4.727 1.00 95.19 331 ARG A C 1
ATOM 2537 O O . ARG A 1 331 ? 10.642 4.883 5.168 1.00 95.19 331 ARG A O 1
ATOM 2544 N N . TRP A 1 332 ? 9.274 3.155 5.517 1.00 95.44 332 TRP A N 1
ATOM 2545 C CA . TRP A 1 332 ? 9.404 3.168 6.970 1.00 95.44 332 TRP A CA 1
ATOM 2546 C C . TRP A 1 332 ? 10.766 2.600 7.395 1.00 95.44 332 TRP A C 1
ATOM 2548 O O . TRP A 1 332 ? 11.265 1.653 6.783 1.00 95.44 332 TRP A O 1
ATOM 2558 N N . SER A 1 333 ? 11.394 3.193 8.411 1.00 92.69 333 SER A N 1
ATOM 2559 C CA . SER A 1 333 ? 12.660 2.711 8.963 1.00 92.69 333 SER A CA 1
ATOM 2560 C C . SER A 1 333 ? 12.495 1.357 9.665 1.00 92.69 333 SER A C 1
ATOM 2562 O O . SER A 1 333 ? 11.519 1.113 10.384 1.00 92.69 333 SER A O 1
ATOM 2564 N N . GLU A 1 334 ? 13.462 0.464 9.452 1.00 87.44 334 GLU A N 1
ATOM 2565 C CA . GLU A 1 334 ? 13.492 -0.865 10.063 1.00 87.44 334 GLU A CA 1
ATOM 2566 C C . GLU A 1 334 ? 14.551 -0.951 11.179 1.00 87.44 334 GLU A C 1
ATOM 2568 O O . GLU A 1 334 ? 15.628 -0.365 11.040 1.00 87.44 334 GLU A O 1
ATOM 2573 N N . PRO A 1 335 ? 14.290 -1.709 12.262 1.00 79.81 335 PRO A N 1
ATOM 2574 C CA . PRO A 1 335 ? 13.038 -2.405 12.556 1.00 79.81 335 PRO A CA 1
ATOM 2575 C C . PRO A 1 335 ? 11.935 -1.441 13.023 1.00 79.81 335 PRO A C 1
ATOM 2577 O O . PRO A 1 335 ? 12.199 -0.487 13.755 1.00 79.81 335 PRO A O 1
ATOM 2580 N N . LEU A 1 336 ? 10.677 -1.740 12.678 1.00 84.19 336 LEU A N 1
ATOM 2581 C CA . LEU A 1 336 ? 9.533 -1.088 13.320 1.00 84.19 336 LEU A CA 1
ATOM 2582 C C . LEU A 1 336 ? 9.605 -1.332 14.832 1.00 84.19 336 LEU A C 1
ATOM 2584 O O . LEU A 1 336 ? 9.643 -2.479 15.287 1.00 84.19 336 LEU A O 1
ATOM 2588 N N . THR A 1 337 ? 9.618 -0.256 15.615 1.00 82.94 337 THR A N 1
ATOM 2589 C CA . THR A 1 337 ? 9.723 -0.336 17.072 1.00 82.94 337 THR A CA 1
ATOM 2590 C C . THR A 1 337 ? 8.411 -0.870 17.630 1.00 82.94 337 THR A C 1
ATOM 2592 O O . THR A 1 337 ? 7.401 -0.166 17.667 1.00 82.94 337 THR A O 1
ATOM 2595 N N . ALA A 1 338 ? 8.430 -2.139 18.035 1.00 81.00 338 ALA A N 1
ATOM 2596 C CA . ALA A 1 338 ? 7.338 -2.793 18.737 1.00 81.00 338 ALA A CA 1
ATOM 2597 C C . ALA A 1 338 ? 7.299 -2.290 20.187 1.00 81.00 338 ALA A C 1
ATOM 2599 O O . ALA A 1 338 ? 8.173 -2.618 20.992 1.00 81.00 338 ALA A O 1
ATOM 2600 N N . HIS A 1 339 ? 6.284 -1.496 20.516 1.00 81.25 339 HIS A N 1
ATOM 2601 C CA . HIS A 1 339 ? 6.072 -0.973 21.863 1.00 81.25 339 HIS A CA 1
ATOM 2602 C C . HIS A 1 339 ? 5.299 -1.974 22.724 1.00 81.25 339 HIS A C 1
ATOM 2604 O O . HIS A 1 339 ? 5.049 -3.124 22.349 1.00 81.25 339 HIS A O 1
ATOM 2610 N N . GLU A 1 340 ? 4.922 -1.536 23.919 1.00 84.31 340 GLU A N 1
ATOM 2611 C CA . GLU A 1 340 ? 4.026 -2.263 24.811 1.00 84.31 340 GLU A CA 1
ATOM 2612 C C . GLU A 1 340 ? 2.609 -2.406 24.208 1.00 84.31 340 GLU A C 1
ATOM 2614 O O . GLU A 1 340 ? 2.272 -1.821 23.173 1.00 84.31 340 GLU A O 1
ATOM 2619 N N . CYS A 1 341 ? 1.769 -3.235 24.830 1.00 89.00 341 CYS A N 1
ATOM 2620 C CA . CYS A 1 341 ? 0.374 -3.374 24.412 1.00 89.00 341 CYS A CA 1
ATOM 2621 C C . CYS A 1 341 ? -0.385 -2.052 24.620 1.00 89.00 341 CYS A C 1
ATOM 2623 O O . CYS A 1 341 ? -0.244 -1.415 25.663 1.00 89.00 341 CYS A O 1
ATOM 2625 N N . LEU A 1 342 ? -1.183 -1.651 23.628 1.00 88.56 342 LEU A N 1
ATOM 2626 C CA . LEU A 1 342 ? -1.897 -0.367 23.593 1.00 88.56 342 LEU A CA 1
ATOM 2627 C C . LEU A 1 342 ? -3.290 -0.455 24.230 1.00 88.56 342 LEU A C 1
ATOM 2629 O O . LEU A 1 342 ? -3.757 0.481 24.876 1.00 88.56 342 LEU A O 1
ATOM 2633 N N . SER A 1 343 ? -3.950 -1.587 24.009 1.00 87.38 343 SER A N 1
ATOM 2634 C CA . SER A 1 343 ? -5.285 -1.935 24.491 1.00 87.38 343 SER A CA 1
ATOM 2635 C C . SER A 1 343 ? -5.407 -3.459 24.544 1.00 87.38 343 SER A C 1
ATOM 2637 O O . SER A 1 343 ? -4.473 -4.172 24.158 1.00 87.38 343 SER A O 1
ATOM 2639 N N . PHE A 1 344 ? -6.568 -3.973 24.954 1.00 87.69 344 PHE A N 1
ATOM 2640 C CA . PHE A 1 344 ? -6.884 -5.390 24.750 1.00 87.69 344 PHE A CA 1
ATOM 2641 C C . PHE A 1 344 ? -6.650 -5.806 23.284 1.00 87.69 344 PHE A C 1
ATOM 2643 O O . PHE A 1 344 ? -7.092 -5.113 22.363 1.00 87.69 344 PHE A O 1
ATOM 2650 N N . GLY A 1 345 ? -5.922 -6.908 23.081 1.00 89.25 345 GLY A N 1
ATOM 2651 C CA . GLY A 1 345 ? -5.696 -7.532 21.778 1.00 89.25 345 GLY A CA 1
ATOM 2652 C C . GLY A 1 345 ? -4.928 -6.706 20.747 1.00 89.25 345 GLY A C 1
ATOM 2653 O O . GLY A 1 345 ? -4.938 -7.087 19.575 1.00 89.25 345 GLY A O 1
ATOM 2654 N N . ALA A 1 346 ? -4.269 -5.601 21.130 1.00 92.38 346 ALA A N 1
ATOM 2655 C CA . ALA A 1 346 ? -3.514 -4.754 20.203 1.00 92.38 346 ALA A CA 1
ATOM 2656 C C . ALA A 1 346 ? -2.167 -4.254 20.758 1.00 92.38 346 ALA A C 1
ATOM 2658 O O . ALA A 1 346 ? -2.082 -3.715 21.866 1.00 92.38 346 ALA A O 1
ATOM 2659 N N . ARG A 1 347 ? -1.115 -4.361 19.939 1.00 92.88 347 ARG A N 1
ATOM 2660 C CA . ARG A 1 347 ? 0.222 -3.799 20.178 1.00 92.88 347 ARG A CA 1
ATOM 2661 C C . ARG A 1 347 ? 0.411 -2.497 19.403 1.00 92.88 347 ARG A C 1
ATOM 2663 O O . ARG A 1 347 ? -0.004 -2.395 18.247 1.00 92.88 347 ARG A O 1
ATOM 2670 N N . HIS A 1 348 ? 1.066 -1.517 20.024 1.00 93.19 348 HIS A N 1
ATOM 2671 C CA . HIS A 1 348 ? 1.511 -0.310 19.329 1.00 93.19 348 HIS A CA 1
ATOM 2672 C C . HIS A 1 348 ? 2.847 -0.552 18.621 1.00 93.19 348 HIS A C 1
ATOM 2674 O O . HIS A 1 348 ? 3.766 -1.139 19.187 1.00 93.19 348 HIS A O 1
ATOM 2680 N N . TYR A 1 349 ? 2.960 -0.072 17.388 1.00 95.06 349 TYR A N 1
ATOM 2681 C CA . TYR A 1 349 ? 4.212 0.009 16.640 1.00 95.06 349 TYR A CA 1
ATOM 2682 C C . TYR A 1 349 ? 4.456 1.456 16.223 1.00 95.06 349 TYR A C 1
ATOM 2684 O O . TYR A 1 349 ? 3.500 2.169 15.907 1.00 95.06 349 TYR A O 1
ATOM 2692 N N . SER A 1 350 ? 5.721 1.872 16.149 1.00 95.75 350 SER A N 1
ATOM 2693 C CA . SER A 1 350 ? 6.103 3.100 15.445 1.00 95.75 350 SER A CA 1
ATOM 2694 C C . SER A 1 350 ? 7.377 2.940 14.621 1.00 95.75 350 SER A C 1
ATOM 2696 O O . SER A 1 350 ? 8.198 2.061 14.875 1.00 95.75 350 SER A O 1
ATOM 2698 N N . SER A 1 351 ? 7.536 3.806 13.628 1.00 96.31 351 SER A N 1
ATOM 2699 C CA . SER A 1 351 ? 8.690 3.872 12.732 1.00 96.31 351 SER A CA 1
ATOM 2700 C C . SER A 1 351 ? 8.740 5.263 12.100 1.00 96.31 351 SER A C 1
ATOM 2702 O O . SER A 1 351 ? 7.706 5.925 11.988 1.00 96.31 351 SER A O 1
ATOM 2704 N N . ASP A 1 352 ? 9.930 5.695 11.700 1.00 95.75 352 ASP A N 1
ATOM 2705 C CA . ASP A 1 352 ? 10.171 7.015 11.123 1.00 95.75 352 ASP A CA 1
ATOM 2706 C C . ASP A 1 352 ? 10.250 6.894 9.597 1.00 95.75 352 ASP A C 1
ATOM 2708 O O . ASP A 1 352 ? 10.871 5.968 9.069 1.00 95.75 352 ASP A O 1
ATOM 2712 N N . LEU A 1 353 ? 9.584 7.795 8.873 1.00 95.88 353 LEU A N 1
ATOM 2713 C CA . LEU A 1 353 ? 9.541 7.761 7.416 1.00 95.88 353 LEU A CA 1
ATOM 2714 C C . LEU A 1 353 ? 10.879 8.229 6.839 1.00 95.88 353 LEU A C 1
ATOM 2716 O O . LEU A 1 353 ? 11.238 9.402 6.941 1.00 95.88 353 LEU A O 1
ATOM 2720 N N . VAL A 1 354 ? 11.578 7.319 6.168 1.00 94.44 354 VAL A N 1
ATOM 2721 C CA . VAL A 1 354 ? 12.697 7.642 5.287 1.00 94.44 354 VAL A CA 1
ATOM 2722 C C . VAL A 1 354 ? 12.109 8.074 3.947 1.00 94.44 354 VAL A C 1
ATOM 2724 O O . VAL A 1 354 ? 11.532 7.265 3.218 1.00 94.44 354 VAL A O 1
ATOM 2727 N N . VAL A 1 355 ? 12.236 9.360 3.634 1.00 93.38 355 VAL A N 1
ATOM 2728 C CA . VAL A 1 355 ? 11.877 9.927 2.328 1.00 93.38 355 VAL A CA 1
ATOM 2729 C C . VAL A 1 355 ? 13.121 10.093 1.450 1.00 93.38 355 VAL A C 1
ATOM 2731 O O . VAL A 1 355 ? 14.215 10.285 1.988 1.00 93.38 355 VAL A O 1
ATOM 2734 N N . PRO A 1 356 ? 12.984 10.041 0.113 1.00 92.19 356 PRO A N 1
ATOM 2735 C CA . PRO A 1 356 ? 14.055 10.440 -0.793 1.00 92.19 356 PRO A CA 1
ATOM 2736 C C . PRO A 1 356 ? 14.400 11.925 -0.622 1.00 92.19 356 PRO A C 1
ATOM 2738 O O . PRO A 1 356 ? 13.549 12.730 -0.228 1.00 92.19 356 PRO A O 1
ATOM 2741 N N . ARG A 1 357 ? 15.639 12.295 -0.961 1.00 88.19 357 ARG A N 1
ATOM 2742 C CA . ARG A 1 357 ? 16.086 13.694 -0.944 1.00 88.19 357 ARG A CA 1
ATOM 2743 C C . ARG A 1 357 ? 15.246 14.563 -1.876 1.00 88.19 357 ARG A C 1
ATOM 2745 O O . ARG A 1 357 ? 14.855 14.112 -2.949 1.00 88.19 357 ARG A O 1
ATOM 2752 N N . GLY A 1 358 ? 14.967 15.793 -1.453 1.00 86.44 358 GLY A N 1
ATOM 2753 C CA . GLY A 1 358 ? 14.096 16.739 -2.158 1.00 86.44 358 GLY A CA 1
ATOM 2754 C C . GLY A 1 358 ? 12.598 16.561 -1.867 1.00 86.44 358 GLY A C 1
ATOM 2755 O O . GLY A 1 358 ? 11.807 17.461 -2.156 1.00 86.44 358 GLY A O 1
ATOM 2756 N N . PHE A 1 359 ? 12.190 15.442 -1.253 1.00 89.56 359 PHE A N 1
ATOM 2757 C CA . PHE A 1 359 ? 10.795 15.147 -0.899 1.00 89.56 359 PHE A CA 1
ATOM 2758 C C . PHE A 1 359 ? 10.480 15.351 0.595 1.00 89.56 359 PHE A C 1
ATOM 2760 O O . PHE A 1 359 ? 9.383 15.017 1.048 1.00 89.56 359 PHE A O 1
ATOM 2767 N N . GLU A 1 360 ? 11.387 15.953 1.370 1.00 88.69 360 GLU A N 1
ATOM 2768 C CA . GLU A 1 360 ? 11.238 16.199 2.814 1.00 88.69 360 GLU A CA 1
ATOM 2769 C C . GLU A 1 360 ? 9.995 17.046 3.119 1.00 88.69 360 GLU A C 1
ATOM 2771 O O . GLU A 1 360 ? 9.229 16.751 4.036 1.00 88.69 360 GLU A O 1
ATOM 2776 N N . THR A 1 361 ? 9.722 18.052 2.284 1.00 88.94 361 THR A N 1
ATOM 2777 C CA . THR A 1 361 ? 8.519 18.896 2.400 1.00 88.94 361 THR A CA 1
ATOM 2778 C C . THR A 1 361 ? 7.214 18.142 2.110 1.00 88.94 361 THR A C 1
ATOM 2780 O O . THR A 1 361 ? 6.151 18.560 2.571 1.00 88.94 361 THR A O 1
ATOM 2783 N N . MET A 1 362 ? 7.278 17.013 1.393 1.00 90.88 362 MET A N 1
ATOM 2784 C CA . MET A 1 362 ? 6.129 16.155 1.084 1.00 90.88 362 MET A CA 1
ATOM 2785 C C . MET A 1 362 ? 5.933 15.010 2.087 1.00 90.88 362 MET A C 1
ATOM 2787 O O . MET A 1 362 ? 4.915 14.318 2.006 1.00 90.88 362 MET A O 1
ATOM 2791 N N . ALA A 1 363 ? 6.846 14.812 3.046 1.00 92.44 363 ALA A N 1
ATOM 2792 C CA . ALA A 1 363 ? 6.820 13.682 3.977 1.00 92.44 363 ALA A CA 1
ATOM 2793 C C . ALA A 1 363 ? 5.455 13.436 4.670 1.00 92.44 363 ALA A C 1
ATOM 2795 O O . ALA A 1 363 ? 5.052 12.274 4.739 1.00 92.44 363 ALA A O 1
ATOM 2796 N N . PRO A 1 364 ? 4.671 14.451 5.104 1.00 92.38 364 PRO A N 1
ATOM 2797 C CA . PRO A 1 364 ? 3.343 14.220 5.691 1.00 92.38 364 PRO A CA 1
ATOM 2798 C C . PRO A 1 364 ? 2.307 13.648 4.708 1.00 92.38 364 PRO A C 1
ATOM 2800 O O . PRO A 1 364 ? 1.398 12.930 5.119 1.00 92.38 364 PRO A O 1
ATOM 2803 N N . THR A 1 365 ? 2.434 13.945 3.412 1.00 93.44 365 THR A N 1
ATOM 2804 C CA . THR A 1 365 ? 1.590 13.362 2.357 1.00 93.44 365 THR A CA 1
ATOM 2805 C C . THR A 1 365 ? 2.032 11.930 2.070 1.00 93.44 365 THR A C 1
ATOM 2807 O O . THR A 1 365 ? 1.207 11.017 2.069 1.00 93.44 365 THR A O 1
ATOM 2810 N N . LEU A 1 366 ? 3.344 11.717 1.908 1.00 94.25 366 LEU A N 1
ATOM 2811 C CA . LEU A 1 366 ? 3.925 10.399 1.641 1.00 94.25 366 LEU A CA 1
ATOM 2812 C C . LEU A 1 366 ? 3.655 9.412 2.788 1.00 94.25 366 LEU A C 1
ATOM 2814 O O . LEU A 1 366 ? 3.332 8.257 2.527 1.00 94.25 366 LEU A O 1
ATOM 2818 N N . ALA A 1 367 ? 3.689 9.863 4.045 1.00 95.25 367 ALA A N 1
ATOM 2819 C CA . ALA A 1 367 ? 3.391 9.051 5.228 1.00 95.25 367 ALA A CA 1
ATOM 2820 C C . ALA A 1 367 ? 1.989 8.423 5.210 1.00 95.25 367 ALA A C 1
ATOM 2822 O O . ALA A 1 367 ? 1.809 7.303 5.686 1.00 95.25 367 ALA A O 1
ATOM 2823 N N . ARG A 1 368 ? 0.987 9.121 4.659 1.00 94.56 368 ARG A N 1
ATOM 2824 C CA . ARG A 1 368 ? -0.382 8.595 4.565 1.00 94.56 368 ARG A CA 1
ATOM 2825 C C . ARG A 1 368 ? -0.487 7.467 3.536 1.00 94.56 368 ARG A C 1
ATOM 2827 O O . ARG A 1 368 ? -1.209 6.500 3.763 1.00 94.56 368 ARG A O 1
ATOM 2834 N N . ASP A 1 369 ? 0.244 7.599 2.433 1.00 95.06 369 ASP A N 1
ATOM 2835 C CA . ASP A 1 369 ? 0.108 6.741 1.252 1.00 95.06 369 ASP A CA 1
ATOM 2836 C C . ASP A 1 369 ? 1.211 5.653 1.175 1.00 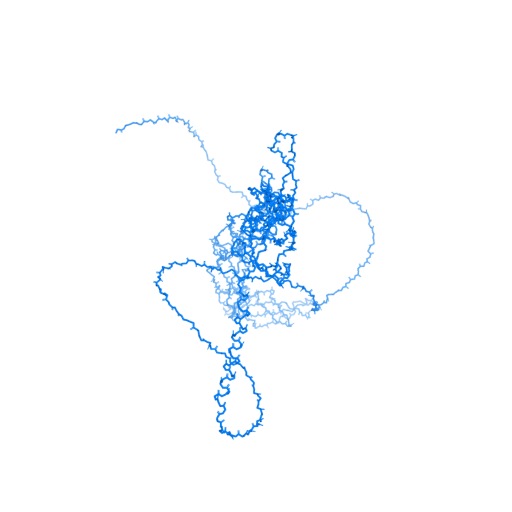95.06 369 ASP A C 1
ATOM 2838 O O . ASP A 1 369 ? 1.181 4.795 0.294 1.00 95.06 369 ASP A O 1
ATOM 2842 N N . THR A 1 370 ? 2.136 5.620 2.148 1.00 95.62 370 THR A N 1
ATOM 2843 C CA . THR A 1 370 ? 3.188 4.596 2.307 1.00 95.62 370 THR A CA 1
ATOM 2844 C C . THR A 1 370 ? 2.786 3.543 3.356 1.00 95.62 370 THR A C 1
ATOM 2846 O O . THR A 1 370 ? 2.721 3.861 4.547 1.00 95.62 370 THR A O 1
ATOM 2849 N N . PRO A 1 371 ? 2.555 2.267 2.993 1.00 96.12 371 PRO A N 1
ATOM 2850 C CA . PRO A 1 371 ? 2.282 1.205 3.962 1.00 96.12 371 PRO A CA 1
ATOM 2851 C C . PRO A 1 371 ? 3.571 0.641 4.584 1.00 96.12 371 PRO A C 1
ATOM 2853 O O . PRO A 1 371 ? 4.584 0.491 3.905 1.00 96.12 371 PRO A O 1
ATOM 2856 N N . ALA A 1 372 ? 3.518 0.236 5.854 1.00 95.00 372 ALA A N 1
ATOM 2857 C CA . ALA A 1 372 ? 4.552 -0.595 6.476 1.00 95.00 372 ALA A CA 1
ATOM 2858 C C . ALA A 1 372 ? 4.290 -2.088 6.223 1.00 95.00 372 ALA A C 1
ATOM 2860 O O . ALA A 1 372 ? 3.141 -2.495 6.026 1.00 95.00 372 ALA A O 1
ATOM 2861 N N . ILE A 1 373 ? 5.342 -2.913 6.273 1.00 94.00 373 ILE A N 1
ATOM 2862 C CA . ILE A 1 373 ? 5.224 -4.376 6.296 1.00 94.00 373 ILE A CA 1
ATOM 2863 C C . ILE A 1 373 ? 5.251 -4.846 7.752 1.00 94.00 373 ILE A C 1
ATOM 2865 O O . ILE A 1 373 ? 6.298 -4.854 8.390 1.00 94.00 373 ILE A O 1
ATOM 2869 N N . ILE A 1 374 ? 4.098 -5.251 8.285 1.00 92.31 374 ILE A N 1
ATOM 2870 C CA . ILE A 1 374 ? 3.981 -5.791 9.647 1.00 92.31 374 ILE A CA 1
ATOM 2871 C C . ILE A 1 374 ? 3.322 -7.166 9.559 1.00 92.31 374 ILE A C 1
ATOM 2873 O O . ILE A 1 374 ? 2.287 -7.323 8.912 1.00 92.31 374 ILE A O 1
ATOM 2877 N N . HIS A 1 375 ? 3.943 -8.182 10.169 1.00 91.31 375 HIS A N 1
ATOM 2878 C CA . HIS A 1 375 ? 3.496 -9.585 10.119 1.00 91.31 375 HIS A CA 1
ATOM 2879 C C . HIS A 1 375 ? 3.198 -10.081 8.687 1.00 91.31 375 HIS A C 1
ATOM 2881 O O . HIS A 1 375 ? 2.201 -10.754 8.431 1.00 91.31 375 HIS A O 1
ATOM 2887 N N . GLY A 1 376 ? 4.054 -9.694 7.731 1.00 92.75 376 GLY A N 1
ATOM 2888 C CA . GLY A 1 376 ? 3.930 -10.043 6.309 1.00 92.75 376 GLY A CA 1
ATOM 2889 C C . GLY A 1 376 ? 2.806 -9.321 5.550 1.00 92.75 376 GLY A C 1
ATOM 2890 O O . GLY A 1 376 ? 2.521 -9.673 4.407 1.00 92.75 376 GLY A O 1
ATOM 2891 N N . ARG A 1 377 ? 2.147 -8.323 6.154 1.00 93.31 377 ARG A N 1
ATOM 2892 C CA . ARG A 1 377 ? 1.039 -7.564 5.552 1.00 93.31 377 ARG A CA 1
ATOM 2893 C C . ARG A 1 377 ? 1.406 -6.097 5.351 1.00 93.31 377 ARG A C 1
ATOM 2895 O O . ARG A 1 377 ? 2.031 -5.494 6.215 1.00 93.31 377 ARG A O 1
ATOM 2902 N N . ARG A 1 378 ? 0.947 -5.513 4.237 1.00 95.56 378 ARG A N 1
ATOM 2903 C CA . ARG A 1 378 ? 0.961 -4.059 4.001 1.00 95.56 378 ARG A CA 1
ATOM 2904 C C . ARG A 1 378 ? -0.120 -3.401 4.859 1.00 95.56 378 ARG A C 1
ATOM 2906 O O . ARG A 1 378 ? -1.297 -3.710 4.678 1.00 95.56 378 ARG A O 1
ATOM 2913 N N . ILE A 1 379 ? 0.268 -2.524 5.783 1.00 95.88 379 ILE A N 1
ATOM 2914 C CA . ILE A 1 379 ? -0.644 -1.825 6.700 1.00 95.88 379 ILE A CA 1
ATOM 2915 C C . ILE A 1 379 ? -0.275 -0.336 6.750 1.00 95.88 379 ILE A C 1
ATOM 2917 O O . ILE A 1 379 ? 0.872 0.027 7.011 1.00 95.88 379 ILE A O 1
ATOM 2921 N N . PHE A 1 380 ? -1.250 0.535 6.499 1.00 96.25 380 PHE A N 1
ATOM 2922 C CA . PHE A 1 380 ? -1.096 1.989 6.604 1.00 96.25 380 PHE A CA 1
ATOM 2923 C C . PHE A 1 380 ? -1.141 2.442 8.074 1.00 96.25 380 PHE A C 1
ATOM 2925 O O . PHE A 1 380 ? -1.822 1.790 8.874 1.00 96.25 380 PHE A O 1
ATOM 2932 N N . PRO A 1 381 ? -0.432 3.520 8.453 1.00 96.06 381 PRO A N 1
ATOM 2933 C CA . PRO A 1 381 ? -0.463 4.030 9.821 1.00 96.06 381 PRO A CA 1
ATOM 2934 C C . PRO A 1 381 ? -1.877 4.475 10.220 1.00 96.06 381 PRO A C 1
ATOM 2936 O O . PRO A 1 381 ? -2.614 5.061 9.428 1.00 96.06 381 PRO A O 1
ATOM 2939 N N . ASN A 1 382 ? -2.253 4.224 11.475 1.00 95.75 382 ASN A N 1
ATOM 2940 C CA . ASN A 1 382 ? -3.513 4.701 12.051 1.00 95.75 382 ASN A CA 1
ATOM 2941 C C . ASN A 1 382 ? -3.500 6.222 12.264 1.00 95.75 382 ASN A C 1
ATOM 2943 O O . ASN A 1 382 ? -4.539 6.868 12.154 1.00 95.75 382 ASN A O 1
ATOM 2947 N N . TYR A 1 383 ? -2.327 6.772 12.581 1.00 96.00 383 TYR A N 1
ATOM 2948 C CA . TYR A 1 383 ? -2.023 8.200 12.592 1.00 96.00 383 TYR A CA 1
ATOM 2949 C C . TYR A 1 383 ? -0.505 8.393 12.446 1.00 96.00 383 TYR A C 1
ATOM 2951 O O . TYR A 1 383 ? 0.265 7.436 12.568 1.00 96.00 383 TYR A O 1
ATOM 2959 N N . PHE A 1 384 ? -0.071 9.626 12.200 1.00 95.00 384 PHE A N 1
ATOM 2960 C CA . PHE A 1 384 ? 1.341 9.998 12.188 1.00 95.00 384 PHE A CA 1
ATOM 2961 C C . PHE A 1 384 ? 1.557 11.349 12.876 1.00 95.00 384 PHE A C 1
ATOM 2963 O O . PHE A 1 384 ? 0.668 12.202 12.864 1.00 95.00 384 PHE A O 1
ATOM 2970 N N . GLU A 1 385 ? 2.733 11.539 13.468 1.00 94.75 385 GLU A N 1
ATOM 2971 C CA . GLU A 1 385 ? 3.182 12.804 14.059 1.00 94.75 385 GLU A CA 1
ATOM 2972 C C . GLU A 1 385 ? 4.326 13.410 13.230 1.00 94.75 385 GLU A C 1
ATOM 2974 O O . GLU A 1 385 ? 5.151 12.688 12.669 1.00 94.75 385 GLU A O 1
ATOM 2979 N N . GLN A 1 386 ? 4.363 14.742 13.120 1.00 93.19 386 GLN A N 1
ATOM 2980 C CA . GLN A 1 386 ? 5.528 15.459 12.594 1.00 93.19 386 GLN A CA 1
ATOM 2981 C C . GLN A 1 386 ? 6.480 15.745 13.750 1.00 93.19 386 GLN A C 1
ATOM 2983 O O . GLN A 1 386 ? 6.052 16.254 14.786 1.00 93.19 386 GLN A O 1
ATOM 2988 N N . LEU A 1 387 ? 7.757 15.447 13.546 1.00 91.19 387 LEU A N 1
ATOM 2989 C CA . LEU A 1 387 ? 8.824 15.694 14.499 1.00 91.19 387 LEU A CA 1
ATOM 2990 C C . LEU A 1 387 ? 9.758 16.742 13.894 1.00 91.19 387 LEU A C 1
ATOM 2992 O O . LEU A 1 387 ? 10.373 16.521 12.849 1.00 91.19 387 LEU A O 1
ATOM 2996 N N . ASP A 1 388 ? 9.827 17.901 14.543 1.00 85.25 388 ASP A N 1
ATOM 2997 C CA . ASP A 1 388 ? 10.824 18.919 14.229 1.00 85.25 388 ASP A CA 1
ATOM 2998 C C . ASP A 1 388 ? 12.165 18.473 14.834 1.00 85.25 388 ASP A C 1
ATOM 3000 O O . ASP A 1 388 ? 12.282 18.319 16.052 1.00 85.25 388 ASP A O 1
ATOM 3004 N N . GLN A 1 389 ? 13.157 18.216 13.981 1.00 78.38 389 GLN A N 1
ATOM 3005 C CA . GLN A 1 389 ? 14.506 17.802 14.371 1.00 78.38 389 GLN A CA 1
ATOM 3006 C C . GLN A 1 389 ? 15.434 19.029 14.489 1.00 78.38 389 GLN A C 1
ATOM 3008 O O . GLN A 1 389 ? 15.200 20.051 13.843 1.00 78.38 389 GLN A O 1
ATOM 3013 N N . ASP A 1 390 ? 16.489 18.950 15.312 1.00 74.88 390 ASP A N 1
ATOM 3014 C CA . ASP A 1 390 ? 17.375 20.092 15.632 1.00 74.88 390 ASP A CA 1
ATOM 3015 C C . ASP A 1 390 ? 18.129 20.681 14.414 1.00 74.88 390 ASP A C 1
ATOM 3017 O O . ASP A 1 390 ? 18.633 21.802 14.469 1.00 74.88 390 ASP A O 1
ATOM 3021 N N . ASP A 1 391 ? 18.204 19.935 13.310 1.00 75.88 391 ASP A N 1
ATOM 3022 C CA . ASP A 1 391 ? 18.767 20.345 12.016 1.00 75.88 391 ASP A CA 1
ATOM 3023 C C . ASP A 1 391 ? 17.745 21.045 11.091 1.00 75.88 391 ASP A C 1
ATOM 3025 O O . ASP A 1 391 ? 18.104 21.519 10.012 1.00 75.88 391 ASP A O 1
ATOM 3029 N N . GLY A 1 392 ? 16.480 21.143 11.511 1.00 74.94 392 GLY A N 1
ATOM 3030 C CA . GLY A 1 392 ? 15.373 21.696 10.732 1.00 74.94 392 GLY A CA 1
ATOM 3031 C C . GLY A 1 392 ? 14.731 20.711 9.749 1.00 74.94 392 GLY A C 1
ATOM 3032 O O . GLY A 1 392 ? 13.788 21.092 9.049 1.00 74.94 392 GLY A O 1
ATOM 3033 N N . ILE A 1 393 ? 15.191 19.457 9.688 1.00 75.06 393 ILE A N 1
ATOM 3034 C CA . ILE A 1 393 ? 14.573 18.417 8.862 1.00 75.06 393 ILE A CA 1
ATOM 3035 C C . ILE A 1 393 ? 13.295 17.936 9.558 1.00 75.06 393 ILE A C 1
ATOM 3037 O O . ILE A 1 393 ? 13.290 17.564 10.730 1.00 75.06 393 ILE A O 1
ATOM 3041 N N . LYS A 1 394 ? 12.177 17.931 8.827 1.00 78.69 394 LYS A N 1
ATOM 3042 C CA . LYS A 1 394 ? 10.905 17.402 9.331 1.00 78.69 394 LYS A CA 1
ATOM 3043 C C . LYS A 1 394 ? 10.835 15.902 9.090 1.00 78.69 394 LYS A C 1
ATOM 3045 O O . LYS A 1 394 ? 10.564 15.464 7.973 1.00 78.69 394 LYS A O 1
ATOM 3050 N N . THR A 1 395 ? 11.040 15.118 10.142 1.00 89.38 395 THR A N 1
ATOM 3051 C CA . THR A 1 395 ? 10.758 13.680 10.109 1.00 89.38 395 THR A CA 1
ATOM 3052 C C . THR A 1 395 ? 9.285 13.427 10.434 1.00 89.38 395 THR A C 1
ATOM 3054 O O . THR A 1 395 ? 8.613 14.233 11.085 1.00 89.38 395 THR A O 1
ATOM 3057 N N . VAL A 1 396 ? 8.738 12.319 9.932 1.00 95.31 396 VAL A N 1
ATOM 3058 C CA . VAL A 1 396 ? 7.347 11.921 10.191 1.00 95.31 396 VAL A CA 1
ATOM 3059 C C . VAL A 1 396 ? 7.345 10.529 10.793 1.00 95.31 396 VAL A C 1
ATOM 3061 O O . VAL A 1 396 ? 7.831 9.590 10.165 1.00 95.31 396 VAL A O 1
ATOM 3064 N N . ARG A 1 397 ? 6.785 10.385 11.993 1.00 96.31 397 ARG A N 1
ATOM 3065 C CA . ARG A 1 397 ? 6.663 9.096 12.674 1.00 96.31 397 ARG A CA 1
ATOM 3066 C C . ARG A 1 397 ? 5.274 8.520 12.456 1.00 96.31 397 ARG A C 1
ATOM 3068 O O . ARG A 1 397 ? 4.272 9.136 12.811 1.00 96.31 397 ARG A O 1
ATOM 3075 N N . GLY A 1 398 ? 5.216 7.335 11.864 1.00 96.50 398 GLY A N 1
ATOM 3076 C CA . GLY A 1 398 ? 3.994 6.557 11.704 1.00 96.50 398 GLY A CA 1
ATOM 3077 C C . GLY A 1 398 ? 3.695 5.752 12.962 1.00 96.50 398 GLY A C 1
ATOM 3078 O O . GLY A 1 398 ? 4.611 5.313 13.664 1.00 96.50 398 GLY A O 1
ATOM 3079 N N . HIS A 1 399 ? 2.410 5.535 13.235 1.00 95.81 399 HIS A N 1
ATOM 3080 C CA . HIS A 1 399 ? 1.946 4.725 14.356 1.00 95.81 399 HIS A CA 1
ATOM 3081 C C . HIS A 1 399 ? 0.879 3.725 13.915 1.00 95.81 399 HIS A C 1
ATOM 3083 O O . HIS A 1 399 ? -0.079 4.084 13.228 1.00 95.81 399 HIS A O 1
ATOM 3089 N N . TRP A 1 400 ? 1.003 2.479 14.371 1.00 96.56 400 TRP A N 1
ATOM 3090 C CA . TRP A 1 400 ? 0.059 1.401 14.073 1.00 96.56 400 TRP A CA 1
ATOM 3091 C C . TRP A 1 400 ? -0.442 0.737 15.357 1.00 96.56 400 TRP A C 1
ATOM 3093 O O . TRP A 1 400 ? 0.336 0.484 16.276 1.00 96.56 400 TRP A O 1
ATOM 3103 N N . ALA A 1 401 ? -1.732 0.410 15.393 1.00 95.12 401 ALA A N 1
ATOM 3104 C CA . ALA A 1 401 ? -2.368 -0.433 16.398 1.00 95.12 401 ALA A CA 1
ATOM 3105 C C . ALA A 1 401 ? -2.668 -1.797 15.760 1.00 95.12 401 ALA A C 1
ATOM 3107 O O . ALA A 1 401 ? -3.639 -1.961 15.020 1.00 95.12 401 ALA A O 1
ATOM 3108 N N . ILE A 1 402 ? -1.788 -2.767 15.999 1.00 95.25 402 ILE A N 1
ATOM 3109 C CA . ILE A 1 402 ? -1.783 -4.065 15.317 1.00 95.25 402 ILE A CA 1
ATOM 3110 C C . ILE A 1 402 ? -2.366 -5.126 16.234 1.00 95.25 402 ILE A C 1
ATOM 3112 O O . ILE A 1 402 ? -1.934 -5.255 17.377 1.00 95.25 402 ILE A O 1
ATOM 3116 N N . SER A 1 403 ? -3.338 -5.897 15.739 1.00 93.31 403 SER A N 1
ATOM 3117 C CA . SER A 1 403 ? -3.957 -6.943 16.551 1.00 93.31 403 SER A CA 1
ATOM 3118 C C . SER A 1 403 ? -2.964 -8.068 16.848 1.00 93.31 403 SER A C 1
ATOM 3120 O O . SER A 1 403 ? -2.389 -8.652 15.929 1.00 93.31 403 SER A O 1
ATOM 3122 N N . GLU A 1 404 ? -2.769 -8.364 18.133 1.00 91.50 404 GLU A N 1
ATOM 3123 C CA . GLU A 1 404 ? -1.829 -9.371 18.617 1.00 91.50 404 GLU A CA 1
ATOM 3124 C C . GLU A 1 404 ? -2.413 -10.189 19.779 1.00 91.50 404 GLU A C 1
ATOM 3126 O O . GLU A 1 404 ? -2.643 -9.625 20.852 1.00 91.50 404 GLU A O 1
ATOM 3131 N N . PRO A 1 405 ? -2.484 -11.531 19.659 1.00 89.44 405 PRO A N 1
ATOM 3132 C CA . PRO A 1 405 ? -2.824 -12.417 20.779 1.00 89.44 405 PRO A CA 1
ATOM 3133 C C . PRO A 1 405 ? -1.838 -12.356 21.958 1.00 89.44 405 PRO A C 1
ATOM 3135 O O . PRO A 1 405 ? -2.117 -12.846 23.048 1.00 89.44 405 PRO A O 1
ATOM 3138 N N . SER A 1 406 ? -0.662 -11.747 21.766 1.00 88.50 406 SER A N 1
ATOM 3139 C CA . SER A 1 406 ? 0.298 -11.476 22.844 1.00 88.50 406 SER A CA 1
ATOM 3140 C C . SER A 1 406 ? -0.193 -10.393 23.826 1.00 88.50 406 SER A C 1
ATOM 3142 O O . SER A 1 406 ? 0.343 -10.285 24.932 1.00 88.50 406 SER A O 1
ATOM 3144 N N . CYS A 1 407 ? -1.213 -9.623 23.426 1.00 90.44 407 CYS A N 1
ATOM 3145 C CA . CYS A 1 407 ? -1.864 -8.553 24.181 1.00 90.44 407 CYS A CA 1
ATOM 3146 C C . CYS A 1 407 ? -3.265 -8.940 24.699 1.00 90.44 407 CYS A C 1
ATOM 3148 O O . CYS A 1 407 ? -4.026 -8.063 25.109 1.00 90.44 407 CYS A O 1
ATOM 3150 N N . ASP A 1 408 ? -3.589 -10.238 24.726 1.00 90.62 408 ASP A N 1
ATOM 3151 C CA . ASP A 1 408 ? -4.810 -10.788 25.326 1.00 90.62 408 ASP A CA 1
ATOM 3152 C C . ASP A 1 408 ? -4.521 -11.340 26.742 1.00 90.62 408 ASP A C 1
ATOM 3154 O O . ASP A 1 408 ? -4.181 -12.519 26.889 1.00 90.62 408 ASP A O 1
ATOM 3158 N N . PRO A 1 409 ? -4.612 -10.532 27.821 1.00 90.19 409 PRO A N 1
ATOM 3159 C CA . PRO A 1 409 ? -4.518 -11.044 29.187 1.00 90.19 409 PRO A CA 1
ATOM 3160 C C . PRO A 1 409 ? -5.704 -11.980 29.488 1.00 90.19 409 PRO A C 1
ATOM 3162 O O . PRO A 1 409 ? -6.856 -11.545 29.429 1.00 90.19 409 PRO A O 1
ATOM 3165 N N . PRO A 1 410 ? -5.467 -13.262 29.822 1.00 94.06 410 PRO A N 1
ATOM 3166 C CA . PRO A 1 410 ? -6.546 -14.202 30.081 1.00 94.06 410 PRO A CA 1
ATOM 3167 C C . PRO A 1 410 ? -7.161 -13.985 31.466 1.00 94.06 410 PRO A C 1
ATOM 3169 O O . PRO A 1 410 ? -6.490 -13.603 32.428 1.00 94.06 410 PRO A O 1
ATOM 3172 N N . TRP A 1 411 ? -8.436 -14.335 31.588 1.00 95.56 411 TRP A N 1
ATOM 3173 C CA . TRP A 1 411 ? -9.107 -14.459 32.875 1.00 95.56 411 TRP A CA 1
ATOM 3174 C C . TRP A 1 411 ? -8.657 -15.722 33.620 1.00 95.56 411 TRP A C 1
ATOM 3176 O O . TRP A 1 411 ? -8.515 -16.794 33.031 1.00 95.56 411 TRP A O 1
ATOM 3186 N N . THR A 1 412 ? -8.462 -15.596 34.931 1.00 96.19 412 THR A N 1
ATOM 3187 C CA . THR A 1 412 ? -8.074 -16.679 35.849 1.00 96.19 412 THR A CA 1
ATOM 3188 C C . THR A 1 412 ? -9.033 -16.777 37.033 1.00 96.19 412 THR A C 1
ATOM 3190 O O . THR A 1 412 ? -9.736 -15.820 37.352 1.00 96.19 412 THR A O 1
ATOM 3193 N N . ASP A 1 413 ? -9.073 -17.948 37.672 1.00 95.62 413 ASP A N 1
ATOM 3194 C CA . ASP A 1 413 ? -9.907 -18.261 38.844 1.00 95.62 413 ASP A CA 1
ATOM 3195 C C . ASP A 1 413 ? -11.420 -17.983 38.647 1.00 95.62 413 ASP A C 1
ATOM 3197 O O . ASP A 1 413 ? -12.153 -17.742 39.611 1.00 95.62 413 ASP A O 1
ATOM 3201 N N . VAL A 1 414 ? -11.897 -18.003 37.391 1.00 97.00 414 VAL A N 1
ATOM 3202 C CA . VAL A 1 414 ? -13.297 -17.708 37.052 1.00 97.00 414 VAL A CA 1
ATOM 3203 C C . VAL A 1 414 ? -14.212 -18.738 37.705 1.00 97.00 414 VAL A C 1
ATOM 3205 O O . VAL A 1 414 ? -14.115 -19.937 37.446 1.00 97.00 414 VAL A O 1
ATOM 3208 N N . SER A 1 415 ? -15.094 -18.249 38.567 1.00 96.88 415 SER A N 1
ATOM 3209 C CA . SER A 1 415 ? -15.911 -19.044 39.474 1.00 96.88 415 SER A CA 1
ATOM 3210 C C . SER A 1 415 ? -17.350 -18.534 39.500 1.00 96.88 415 SER A C 1
ATOM 3212 O O . SER A 1 415 ? -17.616 -17.333 39.420 1.00 96.88 415 SER A O 1
ATOM 3214 N N . GLU A 1 416 ? -18.284 -19.478 39.589 1.00 96.25 416 GLU A N 1
ATOM 3215 C CA . GLU A 1 416 ? -19.698 -19.218 39.847 1.00 96.25 416 GLU A CA 1
ATOM 3216 C C . GLU A 1 416 ? -19.895 -19.021 41.354 1.00 96.25 416 GLU A C 1
ATOM 3218 O O . GLU A 1 416 ? -19.501 -19.877 42.149 1.00 96.25 416 GLU A O 1
ATOM 3223 N N . ASP A 1 417 ? -20.507 -17.909 41.757 1.00 94.94 417 ASP A N 1
ATOM 3224 C CA . ASP A 1 417 ? -20.962 -17.726 43.135 1.00 94.94 417 ASP A CA 1
ATOM 3225 C C . ASP A 1 417 ? -22.058 -18.761 43.419 1.00 94.94 417 ASP A C 1
ATOM 3227 O O . ASP A 1 417 ? -23.018 -18.806 42.653 1.00 94.94 417 ASP A O 1
ATOM 3231 N N . PRO A 1 418 ? -21.985 -19.605 44.465 1.00 94.44 418 PRO A N 1
ATOM 3232 C CA . PRO A 1 418 ? -23.056 -20.558 44.749 1.00 94.44 418 PRO A CA 1
ATOM 3233 C C . PRO A 1 418 ? -24.426 -19.883 44.929 1.00 94.44 418 PRO A C 1
ATOM 3235 O O . PRO A 1 418 ? -25.432 -20.498 44.573 1.00 94.44 418 PRO A O 1
ATOM 3238 N N . GLN A 1 419 ? -24.466 -18.642 45.427 1.00 95.69 419 GLN A N 1
ATOM 3239 C CA . GLN A 1 419 ? -25.691 -17.898 45.725 1.00 95.69 419 GLN A CA 1
ATOM 3240 C C . GLN A 1 419 ? -26.286 -17.218 44.485 1.00 95.69 419 GLN A C 1
ATOM 3242 O O . GLN A 1 419 ? -25.585 -16.753 43.581 1.00 95.69 419 GLN A O 1
ATOM 3247 N N . CYS A 1 420 ? -27.609 -17.098 44.468 1.00 96.62 420 CYS A N 1
ATOM 3248 C CA . CYS A 1 420 ? -28.312 -16.262 43.508 1.00 96.62 420 CYS A CA 1
ATOM 3249 C C . CYS A 1 420 ? -28.183 -14.778 43.880 1.00 96.62 420 CYS A C 1
ATOM 3251 O O . CYS A 1 420 ? -28.367 -14.387 45.032 1.00 96.62 420 CYS A O 1
ATOM 3253 N N . TYR A 1 421 ? -27.858 -13.942 42.889 1.00 96.44 421 TYR A N 1
ATOM 3254 C CA . TYR A 1 421 ? -27.621 -12.510 43.091 1.00 96.44 421 TYR A CA 1
ATOM 3255 C C . TYR A 1 421 ? -28.903 -11.683 42.947 1.00 96.44 421 TYR A C 1
ATOM 3257 O O . TYR A 1 421 ? -29.085 -10.698 43.653 1.00 96.44 421 TYR A O 1
ATOM 3265 N N . ALA A 1 422 ? -29.774 -12.058 42.012 1.00 96.94 422 ALA A N 1
ATOM 3266 C CA . ALA A 1 422 ? -31.075 -11.440 41.776 1.00 96.94 422 ALA A CA 1
ATOM 3267 C C . ALA A 1 422 ? -31.976 -12.416 40.994 1.00 96.94 422 ALA A C 1
ATOM 3269 O O . ALA A 1 422 ? -31.529 -13.485 40.565 1.00 96.94 422 ALA A O 1
ATOM 3270 N N . TYR A 1 423 ? -33.239 -12.051 40.767 1.00 96.62 423 TYR A N 1
ATOM 3271 C CA . TYR A 1 423 ? -34.138 -12.830 39.915 1.00 96.62 423 TYR A CA 1
ATOM 3272 C C . TYR A 1 423 ? -33.530 -13.080 38.522 1.00 96.62 423 TYR A C 1
ATOM 3274 O O . TYR A 1 423 ? -33.118 -12.147 37.832 1.00 96.62 423 TYR A O 1
ATOM 3282 N N . ASP A 1 424 ? -33.493 -14.353 38.118 1.00 96.62 424 ASP A N 1
ATOM 3283 C CA . ASP A 1 424 ? -32.865 -14.865 36.892 1.00 96.62 424 ASP A CA 1
ATOM 3284 C C . ASP A 1 424 ? -31.381 -14.483 36.730 1.00 96.62 424 ASP A C 1
ATOM 3286 O O . ASP A 1 424 ? -30.855 -14.463 35.617 1.00 96.62 424 ASP A O 1
ATOM 3290 N N . LYS A 1 425 ? -30.692 -14.136 37.825 1.00 97.00 425 LYS A N 1
ATOM 3291 C CA . LYS A 1 425 ? -29.365 -13.515 37.798 1.00 97.00 425 LYS A CA 1
ATOM 3292 C C . LYS A 1 425 ? -28.417 -14.163 38.798 1.00 97.00 425 LYS A C 1
ATOM 3294 O O . LYS A 1 425 ? -28.594 -14.051 40.012 1.00 97.00 425 LYS A O 1
ATOM 3299 N N . LYS A 1 426 ? -27.349 -14.766 38.278 1.00 96.00 426 LYS A N 1
ATOM 3300 C CA . LYS A 1 426 ? -26.266 -15.346 39.080 1.00 96.00 426 LYS A CA 1
ATOM 3301 C C . LYS A 1 426 ? -24.953 -14.606 38.846 1.00 96.00 426 LYS A C 1
ATOM 3303 O O . LYS A 1 426 ? -24.711 -14.091 37.749 1.00 96.00 426 LYS A O 1
ATOM 3308 N N . ARG A 1 427 ? -24.152 -14.495 39.908 1.00 97.19 427 ARG A N 1
ATOM 3309 C CA . ARG A 1 427 ? -22.871 -13.786 39.905 1.00 97.19 427 ARG A CA 1
ATOM 3310 C C . ARG A 1 427 ? -21.749 -14.746 39.518 1.00 97.19 427 ARG A C 1
ATOM 3312 O O . ARG A 1 427 ? -21.650 -15.843 40.055 1.00 97.19 427 ARG A O 1
ATOM 3319 N N . TYR A 1 428 ? -20.889 -14.290 38.621 1.00 97.88 428 TYR A N 1
ATOM 3320 C CA . TYR A 1 428 ? -19.613 -14.918 38.301 1.00 97.88 428 TYR A CA 1
ATOM 3321 C C . TYR A 1 428 ? -18.505 -13.912 38.596 1.00 97.88 428 TYR A C 1
ATOM 3323 O O . TYR A 1 428 ? -18.670 -12.720 38.327 1.00 97.88 428 TYR A O 1
ATOM 3331 N N . THR A 1 429 ? -17.389 -14.380 39.141 1.00 97.94 429 THR A N 1
ATOM 3332 C CA . THR A 1 429 ? -16.219 -13.554 39.473 1.00 97.94 429 THR A CA 1
ATOM 3333 C C . THR A 1 429 ? -14.946 -14.211 38.974 1.00 97.94 429 THR A C 1
ATOM 3335 O O . THR A 1 429 ? -14.828 -15.431 39.008 1.00 97.94 429 THR A O 1
ATOM 3338 N N . GLY A 1 430 ? -13.977 -13.411 38.544 1.00 97.50 430 GLY A N 1
ATOM 3339 C CA . GLY A 1 430 ? -12.670 -13.890 38.106 1.00 97.50 430 GLY A CA 1
ATOM 3340 C C . GLY A 1 430 ? -11.640 -12.771 38.132 1.00 97.50 430 GLY A C 1
ATOM 3341 O O . GLY A 1 430 ? -11.994 -11.593 38.149 1.00 97.50 430 GLY A O 1
ATOM 3342 N N . PHE A 1 431 ? -10.362 -13.130 38.141 1.00 97.25 431 PHE A N 1
ATOM 3343 C CA . PHE A 1 431 ? -9.266 -12.167 38.175 1.00 97.25 431 PHE A CA 1
ATOM 3344 C C . PHE A 1 431 ? -8.646 -12.025 36.793 1.00 97.25 431 PHE A C 1
ATOM 3346 O O . PHE A 1 431 ? -8.365 -13.029 36.131 1.00 97.25 431 PHE A O 1
ATOM 3353 N N . LEU A 1 432 ? -8.415 -10.786 36.367 1.00 95.44 432 LEU A N 1
ATOM 3354 C CA . LEU A 1 432 ? -7.638 -10.517 35.168 1.00 95.44 432 LEU A CA 1
ATOM 3355 C C . LEU A 1 432 ? -6.176 -10.848 35.476 1.00 95.44 432 LEU A C 1
ATOM 3357 O O . LEU A 1 432 ? -5.619 -10.342 36.452 1.00 95.44 432 LEU A O 1
ATOM 3361 N N . LYS A 1 433 ? -5.556 -11.714 34.674 1.00 91.94 433 LYS A N 1
ATOM 3362 C CA . LYS A 1 433 ? -4.131 -12.013 34.816 1.00 91.94 433 LYS A CA 1
ATOM 3363 C C . LYS A 1 433 ? -3.307 -10.814 34.353 1.00 91.94 433 LYS A C 1
ATOM 3365 O O . LYS A 1 433 ? -3.577 -10.279 33.280 1.00 91.94 433 LYS A O 1
ATOM 3370 N N . ASP A 1 434 ? -2.278 -10.451 35.118 1.00 82.06 434 ASP A N 1
ATOM 3371 C CA . ASP A 1 434 ? -1.387 -9.337 34.781 1.00 82.06 434 ASP A CA 1
ATOM 3372 C C . ASP A 1 434 ? -0.848 -9.462 33.346 1.00 82.06 434 ASP A C 1
ATOM 3374 O O . ASP A 1 434 ? -0.187 -10.442 32.976 1.00 82.06 434 ASP A O 1
ATOM 3378 N N . GLY A 1 435 ? -1.174 -8.463 32.523 1.00 65.81 435 GLY A N 1
ATOM 3379 C CA . GLY A 1 435 ? -0.738 -8.376 31.135 1.00 65.81 435 GLY A CA 1
ATOM 3380 C C . GLY A 1 435 ? 0.758 -8.075 31.023 1.00 65.81 435 GLY A C 1
ATOM 3381 O O . GLY A 1 435 ? 1.371 -7.490 31.915 1.00 65.81 435 GLY A O 1
ATOM 3382 N N . ARG A 1 436 ? 1.371 -8.446 29.895 1.00 62.62 436 ARG A N 1
ATOM 3383 C CA . ARG A 1 436 ? 2.781 -8.123 29.616 1.00 62.62 436 ARG A CA 1
ATOM 3384 C C . ARG A 1 436 ? 2.928 -6.682 29.102 1.00 62.62 436 ARG A C 1
ATOM 3386 O O . ARG A 1 436 ? 3.103 -6.468 27.905 1.00 62.62 436 ARG A O 1
ATOM 3393 N N . GLY A 1 437 ? 2.866 -5.711 30.012 1.00 67.50 437 GLY A N 1
ATOM 3394 C CA . GLY A 1 437 ? 3.104 -4.286 29.743 1.00 67.50 437 GLY A CA 1
ATOM 3395 C C . GLY A 1 437 ? 2.379 -3.367 30.732 1.00 67.50 437 GLY A C 1
ATOM 3396 O O . GLY A 1 437 ? 1.625 -3.837 31.579 1.00 67.50 437 GLY A O 1
ATOM 3397 N N . LYS A 1 438 ? 2.565 -2.052 30.595 1.00 77.12 438 LYS A N 1
ATOM 3398 C CA . LYS A 1 438 ? 1.903 -0.983 31.368 1.00 77.12 438 LYS A CA 1
ATOM 3399 C C . LYS A 1 438 ? 0.464 -0.704 30.896 1.00 77.12 438 LYS A C 1
ATOM 3401 O O . LYS A 1 438 ? 0.029 0.447 30.880 1.00 77.12 438 LYS A O 1
ATOM 3406 N N . LEU A 1 439 ? -0.278 -1.737 30.496 1.00 84.75 439 LEU A N 1
ATOM 3407 C CA . LEU A 1 439 ? -1.722 -1.610 30.283 1.00 84.75 439 LEU A CA 1
ATOM 3408 C C . LEU A 1 439 ? -2.377 -1.188 31.605 1.00 84.75 439 LEU A C 1
ATOM 3410 O O . LEU A 1 439 ? -2.076 -1.781 32.638 1.00 84.75 439 LEU A O 1
ATOM 3414 N N . ASP A 1 440 ? -3.288 -0.211 31.579 1.00 90.12 440 ASP A N 1
ATOM 3415 C CA . ASP A 1 440 ? -4.145 0.102 32.733 1.00 90.12 440 ASP A CA 1
ATOM 3416 C C . ASP A 1 440 ? -5.016 -1.128 33.045 1.00 90.12 440 ASP A C 1
ATOM 3418 O O . ASP A 1 440 ? -5.897 -1.458 32.239 1.00 90.12 440 ASP A O 1
ATOM 3422 N N . PRO A 1 441 ? -4.815 -1.824 34.182 1.00 91.81 441 PRO A N 1
ATOM 3423 C CA . PRO A 1 441 ? -5.507 -3.083 34.438 1.00 91.81 441 PRO A CA 1
ATOM 3424 C C . PRO A 1 441 ? -7.016 -2.902 34.635 1.00 91.81 441 PRO A C 1
ATOM 3426 O O . PRO A 1 441 ? -7.792 -3.798 34.297 1.00 91.81 441 PRO A O 1
ATOM 3429 N N . LEU A 1 442 ? -7.457 -1.741 35.135 1.00 93.75 442 LEU A N 1
ATOM 3430 C CA . LEU A 1 442 ? -8.869 -1.475 35.403 1.00 93.75 442 LEU A CA 1
ATOM 3431 C C . LEU A 1 442 ? -9.618 -1.142 34.109 1.00 93.75 442 LEU A C 1
ATOM 3433 O O . LEU A 1 442 ? -10.710 -1.664 33.880 1.00 93.75 442 LEU A O 1
ATOM 3437 N N . ARG A 1 443 ? -9.010 -0.345 33.222 1.00 93.06 443 ARG A N 1
ATOM 3438 C CA . ARG A 1 443 ? -9.527 -0.136 31.862 1.00 93.06 443 ARG A CA 1
ATOM 3439 C C . ARG A 1 443 ? -9.542 -1.444 31.069 1.00 93.06 443 ARG A C 1
ATOM 3441 O O . ARG A 1 443 ? -10.562 -1.786 30.475 1.00 93.06 443 ARG A O 1
ATOM 3448 N N . THR A 1 444 ? -8.440 -2.194 31.103 1.00 92.56 444 THR A N 1
ATOM 3449 C CA . THR A 1 444 ? -8.293 -3.462 30.368 1.00 92.56 444 THR A CA 1
ATOM 3450 C C . THR A 1 444 ? -9.352 -4.480 30.797 1.00 92.56 444 THR A C 1
ATOM 3452 O O . THR A 1 444 ? -9.911 -5.170 29.952 1.00 92.56 444 THR A O 1
ATOM 3455 N N . CYS A 1 445 ? -9.730 -4.509 32.078 1.00 95.62 445 CYS A N 1
ATOM 3456 C CA . CYS A 1 445 ? -10.825 -5.342 32.583 1.00 95.62 445 CYS A CA 1
ATOM 3457 C C . CYS A 1 445 ? -12.177 -5.089 31.878 1.00 95.62 445 CYS A C 1
ATOM 3459 O O . CYS A 1 445 ? -12.861 -6.049 31.532 1.00 95.62 445 CYS A O 1
ATOM 3461 N N . TYR A 1 446 ? -12.546 -3.837 31.578 1.00 95.88 446 TYR A N 1
ATOM 3462 C CA . TYR A 1 446 ? -13.756 -3.529 30.790 1.00 95.88 446 TYR A CA 1
ATOM 3463 C C . TYR A 1 446 ? -13.577 -3.788 29.275 1.00 95.88 446 TYR A C 1
ATOM 3465 O O . TYR A 1 446 ? -14.552 -3.894 28.516 1.00 95.88 446 TYR A O 1
ATOM 3473 N N . GLU A 1 447 ? -12.335 -3.904 28.799 1.00 94.25 447 GLU A N 1
ATOM 3474 C CA . GLU A 1 447 ? -12.024 -4.231 27.408 1.00 94.25 447 GLU A CA 1
ATOM 3475 C C . GLU A 1 447 ? -12.056 -5.752 27.133 1.00 94.25 447 GLU A C 1
ATOM 3477 O O . GLU A 1 447 ? -12.622 -6.154 26.113 1.00 94.25 447 GLU A O 1
ATOM 3482 N N . VAL A 1 448 ? -11.564 -6.598 28.044 1.00 93.88 448 VAL A N 1
ATOM 3483 C CA . VAL A 1 448 ? -11.426 -8.058 27.852 1.00 93.88 448 VAL A CA 1
ATOM 3484 C C . VAL A 1 448 ? -12.761 -8.802 28.083 1.00 93.88 448 VAL A C 1
ATOM 3486 O O . VAL A 1 448 ? -13.300 -8.773 29.192 1.00 93.88 448 VAL A O 1
ATOM 3489 N N . PRO A 1 449 ? -13.314 -9.533 27.096 1.00 95.88 449 PRO A N 1
ATOM 3490 C CA . PRO A 1 449 ? -14.476 -10.399 27.299 1.00 95.88 449 PRO A CA 1
ATOM 3491 C C . PRO A 1 449 ? -14.105 -11.742 27.957 1.00 95.88 449 PRO A C 1
ATOM 3493 O O . PRO A 1 449 ? -12.950 -12.161 27.954 1.00 95.88 449 PRO A O 1
ATOM 3496 N N . PHE A 1 450 ? -15.100 -12.460 28.482 1.00 95.88 450 PHE A N 1
ATOM 3497 C CA . PHE A 1 450 ? -14.993 -13.882 28.824 1.00 95.88 450 PHE A CA 1
ATOM 3498 C C . PHE A 1 450 ? -16.085 -14.692 28.115 1.00 95.88 450 PHE A C 1
ATOM 3500 O O . PHE A 1 450 ? -17.166 -14.171 27.830 1.00 95.88 450 PHE A O 1
ATOM 3507 N N . LYS A 1 451 ? -15.802 -15.968 27.828 1.00 96.19 451 LYS A N 1
ATOM 3508 C CA . LYS A 1 451 ? -16.713 -16.893 27.140 1.00 96.19 451 LYS A CA 1
ATOM 3509 C C . LYS A 1 451 ? -17.359 -17.850 28.132 1.00 96.19 451 LYS A C 1
ATOM 3511 O O . LYS A 1 451 ? -16.687 -18.682 28.734 1.00 96.19 451 LYS A O 1
ATOM 3516 N N . PHE A 1 452 ? -18.673 -17.738 28.279 1.00 93.94 452 PHE A N 1
ATOM 3517 C CA . PHE A 1 452 ? -19.490 -18.592 29.136 1.00 93.94 452 PHE A CA 1
ATOM 3518 C C . PHE A 1 452 ? -20.278 -19.594 28.292 1.00 93.94 452 PHE A C 1
ATOM 3520 O O . PHE A 1 452 ? -20.714 -19.260 27.194 1.00 93.94 452 PHE A O 1
ATOM 3527 N N . VAL A 1 453 ? -20.530 -20.794 28.819 1.00 93.12 453 VAL A N 1
ATOM 3528 C CA . VAL A 1 453 ? -21.465 -21.755 28.212 1.00 93.12 453 VAL A CA 1
ATOM 3529 C C . VAL A 1 453 ? -22.771 -21.713 29.001 1.00 93.12 453 VAL A C 1
ATOM 3531 O O . VAL A 1 453 ? -22.856 -22.250 30.102 1.00 93.12 453 VAL A O 1
ATOM 3534 N N . LEU A 1 454 ? -23.792 -21.055 28.451 1.00 90.94 454 LEU A N 1
ATOM 3535 C CA . LEU A 1 454 ? -25.102 -20.882 29.082 1.00 90.94 454 LEU A CA 1
ATOM 3536 C C . LEU A 1 454 ? -26.147 -21.695 28.315 1.00 90.94 454 LEU A C 1
ATOM 3538 O O . LEU A 1 454 ? -26.357 -21.480 27.125 1.00 90.94 454 LEU A O 1
ATOM 3542 N N . ASN A 1 455 ? -26.806 -22.643 28.988 1.00 88.62 455 ASN A N 1
ATOM 3543 C CA . ASN A 1 455 ? -27.808 -23.544 28.391 1.00 88.62 455 ASN A CA 1
ATOM 3544 C C . ASN A 1 455 ? -27.325 -24.292 27.122 1.00 88.62 455 ASN A C 1
ATOM 3546 O O . ASN A 1 455 ? -28.127 -24.631 26.256 1.00 88.62 455 ASN A O 1
ATOM 3550 N N . GLY A 1 456 ? -26.014 -24.543 27.005 1.00 90.00 456 GLY A N 1
ATOM 3551 C CA . GLY A 1 456 ? -25.391 -25.185 25.838 1.00 90.00 456 GLY A CA 1
ATOM 3552 C C . GLY A 1 456 ? -24.989 -24.238 24.699 1.00 90.00 456 GLY A C 1
ATOM 3553 O O . GLY A 1 456 ? -24.448 -24.707 23.703 1.00 90.00 456 GLY A O 1
ATOM 3554 N N . GLN A 1 457 ? -25.205 -22.926 24.837 1.00 92.69 457 GLN A N 1
ATOM 3555 C CA . GLN A 1 457 ? -24.748 -21.905 23.891 1.00 92.69 457 GLN A CA 1
ATOM 3556 C C . GLN A 1 457 ? -23.527 -21.155 24.448 1.00 92.69 457 GLN A C 1
ATOM 3558 O O . GLN A 1 457 ? -23.522 -20.753 25.612 1.00 92.69 457 GLN A O 1
ATOM 3563 N N . GLU A 1 458 ? -22.512 -20.913 23.613 1.00 95.44 458 GLU A N 1
ATOM 3564 C CA . GLU A 1 458 ? -21.429 -19.981 23.948 1.00 95.44 458 GLU A CA 1
ATOM 3565 C C . GLU A 1 458 ? -21.921 -18.525 23.912 1.00 95.44 458 GLU A C 1
ATOM 3567 O O . GLU A 1 458 ? -22.530 -18.073 22.939 1.00 95.44 458 GLU A O 1
ATOM 3572 N N . VAL A 1 459 ? -21.640 -17.786 24.985 1.00 94.12 459 VAL A N 1
ATOM 3573 C CA . VAL A 1 459 ? -21.974 -16.371 25.158 1.00 94.12 459 VAL A CA 1
ATOM 3574 C C . VAL A 1 459 ? -20.718 -15.626 25.594 1.00 94.12 459 VAL A C 1
ATOM 3576 O O . VAL A 1 459 ? -20.186 -15.850 26.682 1.00 94.12 459 VAL A O 1
ATOM 3579 N N . GLU A 1 460 ? -20.249 -14.720 24.743 1.00 95.94 460 GLU A N 1
ATOM 3580 C CA . GLU A 1 460 ? -19.082 -13.880 25.000 1.00 95.94 460 GLU A CA 1
ATOM 3581 C C . GLU A 1 460 ? -19.517 -12.544 25.620 1.00 95.94 460 GLU A C 1
ATOM 3583 O O . GLU A 1 460 ? -20.338 -11.823 25.049 1.00 95.94 460 GLU A O 1
ATOM 3588 N N . LYS A 1 461 ? -19.008 -12.218 26.817 1.00 96.31 461 LYS A N 1
ATOM 3589 C CA . LYS A 1 461 ? -19.432 -11.032 27.577 1.00 96.31 461 LYS A CA 1
ATOM 3590 C C . LYS A 1 461 ? -18.277 -10.371 28.337 1.00 96.31 461 LYS A C 1
ATOM 3592 O O . LYS A 1 461 ? -17.523 -11.033 29.046 1.00 96.31 461 LYS A O 1
ATOM 3597 N N . LYS A 1 462 ? -18.180 -9.042 28.245 1.00 97.19 462 LYS A N 1
ATOM 3598 C CA . LYS A 1 462 ? -17.341 -8.195 29.117 1.00 97.19 462 LYS A CA 1
ATOM 3599 C C . LYS A 1 462 ? -17.905 -8.154 30.554 1.00 97.19 462 LYS A C 1
ATOM 3601 O O . LYS A 1 462 ? -19.114 -8.366 30.707 1.00 97.19 462 LYS A O 1
ATOM 3606 N N . PRO A 1 463 ? -17.081 -7.886 31.585 1.00 97.88 463 PRO A N 1
ATOM 3607 C CA . PRO A 1 463 ? -17.563 -7.670 32.950 1.00 97.88 463 PRO A CA 1
ATOM 3608 C C . PRO A 1 463 ? -18.619 -6.563 33.027 1.00 97.88 463 PRO A C 1
ATOM 3610 O O . PRO A 1 463 ? -18.546 -5.570 32.304 1.00 97.88 463 PRO A O 1
ATOM 3613 N N . ASP A 1 464 ? -19.583 -6.719 33.933 1.00 97.75 464 ASP A N 1
ATOM 3614 C CA . ASP A 1 464 ? -20.514 -5.648 34.307 1.00 97.75 464 ASP A CA 1
ATOM 3615 C C . ASP A 1 464 ? -19.868 -4.677 35.314 1.00 97.75 464 ASP A C 1
ATOM 3617 O O . ASP A 1 464 ? -20.231 -3.505 35.365 1.00 97.75 464 ASP A O 1
ATOM 3621 N N . VAL A 1 465 ? -18.915 -5.167 36.119 1.00 97.88 465 VAL A N 1
ATOM 3622 C CA . VAL A 1 465 ? -18.157 -4.398 37.119 1.00 97.88 465 VAL A CA 1
ATOM 3623 C C . VAL A 1 465 ? -16.700 -4.863 37.128 1.00 97.88 465 VAL A C 1
ATOM 3625 O O . VAL A 1 465 ? -16.436 -6.068 37.117 1.00 97.88 465 VAL A O 1
ATOM 3628 N N . CYS A 1 466 ? -15.774 -3.908 37.207 1.00 97.94 466 CYS A N 1
ATOM 3629 C CA . CYS A 1 466 ? -14.353 -4.125 37.470 1.00 97.94 466 CYS A CA 1
ATOM 3630 C C . CYS A 1 466 ? -13.916 -3.362 38.721 1.00 97.94 466 CYS A C 1
ATOM 3632 O O . CYS A 1 466 ? -14.250 -2.186 38.881 1.00 97.94 466 CYS A O 1
ATOM 3634 N N . GLU A 1 467 ? -13.139 -4.012 39.584 1.00 97.56 467 GLU A N 1
ATOM 3635 C CA . GLU A 1 467 ? -12.667 -3.452 40.855 1.00 97.56 467 GLU A CA 1
ATOM 3636 C C . GLU A 1 467 ? -11.280 -3.997 41.241 1.00 97.56 467 GLU A C 1
ATOM 3638 O O . GLU A 1 467 ? -10.836 -5.022 40.725 1.00 97.56 467 GLU A O 1
ATOM 3643 N N . TRP A 1 468 ? -10.594 -3.322 42.166 1.00 96.81 468 TRP A N 1
ATOM 3644 C CA . TRP A 1 468 ? -9.328 -3.795 42.732 1.00 96.81 468 TRP A CA 1
ATOM 3645 C C . TRP A 1 468 ? -9.575 -4.688 43.951 1.00 96.81 468 TRP A C 1
ATOM 3647 O O . TRP A 1 468 ? -10.212 -4.265 44.913 1.00 96.81 468 TRP A O 1
ATOM 3657 N N . ASP A 1 469 ? -9.017 -5.898 43.936 1.00 96.00 469 ASP A N 1
ATOM 3658 C CA . ASP A 1 469 ? -9.152 -6.897 44.996 1.00 96.00 469 ASP A CA 1
ATOM 3659 C C . ASP A 1 469 ? -7.801 -7.578 45.266 1.00 96.00 469 ASP A C 1
ATOM 3661 O O . ASP A 1 469 ? -7.211 -8.220 44.394 1.00 96.00 469 ASP A O 1
ATOM 3665 N N . GLY A 1 470 ? -7.261 -7.388 46.473 1.00 90.38 470 GLY A N 1
ATOM 3666 C CA . GLY A 1 470 ? -5.981 -7.975 46.893 1.00 90.38 470 GLY A CA 1
ATOM 3667 C C . GLY A 1 470 ? -4.757 -7.578 46.050 1.00 90.38 470 GLY A C 1
ATOM 3668 O O . GLY A 1 470 ? -3.760 -8.293 46.070 1.00 90.38 470 GLY A O 1
ATOM 3669 N N . GLY A 1 471 ? -4.825 -6.476 45.293 1.00 91.62 471 GLY A N 1
ATOM 3670 C CA . GLY A 1 471 ? -3.776 -6.053 44.353 1.00 91.62 471 GLY A CA 1
ATOM 3671 C C . GLY A 1 471 ? -3.892 -6.645 42.942 1.00 91.62 471 GLY A C 1
ATOM 3672 O O . GLY A 1 471 ? -3.062 -6.331 42.098 1.00 91.62 471 GLY A O 1
ATOM 3673 N N . ARG A 1 472 ? -4.929 -7.448 42.665 1.00 95.50 472 ARG A N 1
ATOM 3674 C CA . ARG A 1 472 ? -5.337 -7.877 41.316 1.00 95.50 472 ARG A CA 1
ATOM 3675 C C . ARG A 1 472 ? -6.602 -7.119 40.898 1.00 95.50 472 ARG A C 1
ATOM 3677 O O . ARG A 1 472 ? -7.303 -6.576 41.753 1.00 95.50 472 ARG A O 1
ATOM 3684 N N . VAL A 1 473 ? -6.939 -7.114 39.608 1.00 96.81 473 VAL A N 1
ATOM 3685 C CA . VAL A 1 473 ? -8.254 -6.627 39.151 1.00 96.81 473 VAL A CA 1
ATOM 3686 C C . VAL A 1 473 ? -9.239 -7.788 39.064 1.00 96.81 473 VAL A C 1
ATOM 3688 O O . VAL A 1 473 ? -8.964 -8.803 38.421 1.00 96.81 473 VAL A O 1
ATOM 3691 N N . ARG A 1 474 ? -10.395 -7.631 39.712 1.00 97.62 474 ARG A N 1
ATOM 3692 C CA . ARG A 1 474 ? -11.513 -8.575 39.699 1.00 97.62 474 ARG A CA 1
ATOM 3693 C C . ARG A 1 474 ? -12.577 -8.092 38.717 1.00 97.62 474 ARG A C 1
ATOM 3695 O O . ARG A 1 474 ? -13.085 -6.980 38.847 1.00 97.62 474 ARG A O 1
ATOM 3702 N N . GLY A 1 475 ? -12.919 -8.943 37.755 1.00 98.06 475 GLY A N 1
ATOM 3703 C CA . GLY A 1 475 ? -14.098 -8.800 36.907 1.00 98.06 475 GLY A CA 1
ATOM 3704 C C . GLY A 1 475 ? -15.287 -9.533 37.525 1.00 98.06 475 GLY A C 1
ATOM 3705 O O . GLY A 1 475 ? -15.136 -10.632 38.065 1.00 98.06 475 GLY A O 1
ATOM 3706 N N . THR A 1 476 ? -16.469 -8.925 37.442 1.00 98.31 476 THR A N 1
ATOM 3707 C CA . THR A 1 476 ? -17.741 -9.516 37.877 1.00 98.31 476 THR A CA 1
ATOM 3708 C C . THR A 1 476 ? -18.755 -9.492 36.736 1.00 98.31 476 THR A C 1
ATOM 3710 O O . THR A 1 476 ? -18.939 -8.459 36.088 1.00 98.31 476 THR A O 1
ATOM 3713 N N . TRP A 1 477 ? -19.452 -10.610 36.518 1.00 98.38 477 TRP A N 1
ATOM 3714 C CA . TRP A 1 477 ? -20.511 -10.751 35.516 1.00 98.38 477 TRP A CA 1
ATOM 3715 C C . TRP A 1 477 ? -21.829 -11.204 36.157 1.00 98.38 477 TRP A C 1
ATOM 3717 O O . TRP A 1 477 ? -21.849 -12.107 36.994 1.00 98.38 477 TRP A O 1
ATOM 3727 N N . PHE A 1 478 ? -22.945 -10.630 35.706 1.00 97.12 478 PHE A N 1
ATOM 3728 C CA . PHE A 1 478 ? -24.305 -10.995 36.111 1.00 97.12 478 PHE A CA 1
ATOM 3729 C C . PHE A 1 478 ? -25.057 -11.648 34.943 1.00 97.12 478 PHE A C 1
ATOM 3731 O O . PHE A 1 478 ? -25.624 -10.970 34.069 1.00 97.12 478 PHE A O 1
ATOM 3738 N N . LEU A 1 479 ? -25.053 -12.981 34.918 1.00 96.75 479 LEU A N 1
ATOM 3739 C CA . LEU A 1 479 ? -25.547 -13.799 33.805 1.00 96.75 479 LEU A CA 1
ATOM 3740 C C . LEU A 1 479 ? -26.941 -14.373 34.075 1.00 96.75 479 LEU A C 1
ATOM 3742 O O . LEU A 1 479 ? -27.378 -14.445 35.222 1.00 96.75 479 LEU A O 1
ATOM 3746 N N . GLY A 1 480 ? -27.636 -14.745 32.996 1.00 95.19 480 GLY A N 1
ATOM 3747 C CA . GLY A 1 480 ? -28.968 -15.350 33.051 1.00 95.19 480 GLY A CA 1
ATOM 3748 C C . GLY A 1 480 ? -28.919 -16.747 33.668 1.00 95.19 480 GLY A C 1
ATOM 3749 O O . GLY A 1 480 ? -28.210 -17.609 33.153 1.00 95.19 480 GLY A O 1
ATOM 3750 N N . ALA A 1 481 ? -29.667 -16.969 34.746 1.00 95.31 481 ALA A N 1
ATOM 3751 C CA . ALA A 1 481 ? -29.626 -18.198 35.532 1.00 95.31 481 ALA A CA 1
ATOM 3752 C C . ALA A 1 481 ? -31.046 -18.654 35.921 1.00 95.31 481 ALA A C 1
ATOM 3754 O O . ALA A 1 481 ? -31.577 -18.198 36.937 1.00 95.31 481 ALA A O 1
ATOM 3755 N N . PRO A 1 482 ? -31.657 -19.592 35.166 1.00 94.56 482 PRO A N 1
ATOM 3756 C CA . PRO A 1 482 ? -33.035 -20.028 35.404 1.00 94.56 482 PRO A CA 1
ATOM 3757 C C . PRO A 1 482 ? -33.295 -20.679 36.769 1.00 94.56 482 PRO A C 1
ATOM 3759 O O . PRO A 1 482 ? -34.441 -20.706 37.211 1.00 94.56 482 PRO A O 1
ATOM 3762 N N . SER A 1 483 ? -32.255 -21.176 37.446 1.00 93.81 483 SER A N 1
ATOM 3763 C CA . SER A 1 483 ? -32.309 -21.636 38.841 1.00 93.81 483 SER A CA 1
ATOM 3764 C C . SER A 1 483 ? -32.598 -20.499 39.827 1.00 93.81 483 SER A C 1
ATOM 3766 O O . SER A 1 483 ? -33.306 -20.703 40.806 1.00 93.81 483 SER A O 1
ATOM 3768 N N . CYS A 1 484 ? -32.146 -19.278 39.532 1.00 96.38 484 CYS A N 1
ATOM 3769 C CA . CYS A 1 484 ? -32.350 -18.083 40.351 1.00 96.38 484 CYS A CA 1
ATOM 3770 C C . CYS A 1 484 ? -33.719 -17.421 40.125 1.00 96.38 484 CYS A C 1
ATOM 3772 O O . CYS A 1 484 ? -33.845 -16.200 40.207 1.00 96.38 484 CYS A O 1
ATOM 3774 N N . ARG A 1 485 ? -34.760 -18.201 39.817 1.00 96.75 485 ARG A N 1
ATOM 3775 C CA . ARG A 1 485 ? -36.131 -17.720 39.582 1.00 96.75 485 ARG A CA 1
ATOM 3776 C C . ARG A 1 485 ? -37.052 -18.140 40.736 1.00 96.75 485 ARG A C 1
ATOM 3778 O O . ARG A 1 485 ? -37.788 -19.118 40.591 1.00 96.75 485 ARG A O 1
ATOM 3785 N N . PRO A 1 486 ? -37.035 -17.431 41.883 1.00 95.56 486 PRO A N 1
ATOM 3786 C CA . PRO A 1 486 ? -38.009 -17.663 42.942 1.00 95.56 486 PRO A CA 1
ATOM 3787 C C . PRO A 1 486 ? -39.433 -17.438 42.420 1.00 95.56 486 PRO A C 1
ATOM 3789 O O . PRO A 1 486 ? -39.679 -16.594 41.556 1.00 95.56 486 PRO A O 1
ATOM 3792 N N . LEU A 1 487 ? -40.377 -18.202 42.959 1.00 96.56 487 LEU A N 1
ATOM 3793 C CA . LEU A 1 487 ? -41.773 -18.184 42.540 1.00 96.56 487 LEU A CA 1
ATOM 3794 C C . LEU A 1 487 ? -42.587 -17.239 43.426 1.00 96.56 487 LEU A C 1
ATOM 3796 O O . LEU A 1 487 ? -42.425 -17.226 44.647 1.00 96.56 487 LEU A O 1
ATOM 3800 N N . LEU A 1 488 ? -43.521 -16.512 42.812 1.00 96.81 488 LEU A N 1
ATOM 3801 C CA . LEU A 1 488 ? -44.578 -15.806 43.531 1.00 96.81 488 LEU A CA 1
ATOM 3802 C C . LEU A 1 488 ? -45.750 -16.761 43.778 1.00 96.81 488 LEU A C 1
ATOM 3804 O O . LEU A 1 488 ? -46.357 -17.272 42.837 1.00 96.81 488 LEU A O 1
ATOM 3808 N N . GLN A 1 489 ? -46.074 -16.985 45.046 1.00 96.81 489 GLN A N 1
ATOM 3809 C CA . GLN A 1 489 ? -47.231 -17.757 45.500 1.00 96.81 489 GLN A CA 1
ATOM 3810 C C . GLN A 1 489 ? -48.129 -16.898 46.396 1.00 96.81 489 GLN A C 1
ATOM 3812 O O . GLN A 1 489 ? -47.787 -15.760 46.716 1.00 96.81 489 GLN A O 1
ATOM 3817 N N . ASN A 1 490 ? -49.298 -17.428 46.778 1.00 95.88 490 ASN A N 1
ATOM 3818 C CA . ASN A 1 490 ? -50.211 -16.814 47.753 1.00 95.88 490 ASN A CA 1
ATOM 3819 C C . ASN A 1 490 ? -50.445 -15.310 47.507 1.00 95.88 490 ASN A C 1
ATOM 3821 O O . ASN A 1 490 ? -50.347 -14.498 48.424 1.00 95.88 490 ASN A O 1
ATOM 3825 N N . ILE A 1 491 ? -50.695 -14.940 46.244 1.00 97.06 491 ILE A N 1
ATOM 3826 C CA . ILE A 1 491 ? -50.781 -13.539 45.819 1.00 97.06 491 ILE A CA 1
ATOM 3827 C C . ILE A 1 491 ? -52.093 -12.939 46.329 1.00 97.06 491 ILE A C 1
ATOM 3829 O O . ILE A 1 491 ? -53.172 -13.265 45.835 1.00 97.06 491 ILE A O 1
ATOM 3833 N N . ILE A 1 492 ? -51.984 -12.070 47.332 1.00 96.69 492 ILE A N 1
ATOM 3834 C CA . ILE A 1 492 ? -53.108 -11.389 47.971 1.00 96.69 492 ILE A CA 1
ATOM 3835 C C . ILE A 1 492 ? -53.315 -10.022 47.321 1.00 96.69 492 ILE A C 1
ATOM 3837 O O . ILE A 1 492 ? -52.388 -9.219 47.180 1.00 96.69 492 ILE A O 1
ATOM 3841 N N . ASP A 1 493 ? -54.570 -9.769 46.977 1.00 95.75 493 ASP A N 1
ATOM 3842 C CA . ASP A 1 493 ? -55.098 -8.488 46.538 1.00 95.75 493 ASP A CA 1
ATOM 3843 C C . ASP A 1 493 ? -55.495 -7.646 47.763 1.00 95.75 493 ASP A C 1
ATOM 3845 O O . ASP A 1 493 ? -56.434 -7.989 48.482 1.00 95.75 493 ASP A O 1
ATOM 3849 N N . TYR A 1 494 ? -54.772 -6.552 48.014 1.00 92.69 494 TYR A N 1
ATOM 3850 C CA . TYR A 1 494 ? -55.061 -5.599 49.092 1.00 92.69 494 TYR A CA 1
ATOM 3851 C C . TYR A 1 494 ? -55.967 -4.441 48.637 1.00 92.69 494 TYR A C 1
ATOM 3853 O O . TYR A 1 494 ? -56.154 -3.485 49.385 1.00 92.69 494 TYR A O 1
ATOM 3861 N N . SER A 1 495 ? -56.565 -4.531 47.441 1.00 91.06 495 SER A N 1
ATOM 3862 C CA . SER A 1 495 ? -57.366 -3.471 46.814 1.00 91.06 495 SER A CA 1
ATOM 3863 C C . SER A 1 495 ? -56.572 -2.171 46.590 1.00 91.06 495 SER A C 1
ATOM 3865 O O . SER A 1 495 ? -55.343 -2.186 46.473 1.00 91.06 495 SER A O 1
ATOM 3867 N N . CYS A 1 496 ? -57.267 -1.049 46.404 1.00 91.94 496 CYS A N 1
ATOM 3868 C CA . CYS A 1 496 ? -56.667 0.267 46.190 1.00 91.94 496 CYS A CA 1
ATOM 3869 C C . CYS A 1 496 ? -55.882 0.732 47.424 1.00 91.94 496 CYS A C 1
ATOM 3871 O O . CYS A 1 496 ? -56.349 0.549 48.545 1.00 91.94 496 CYS A O 1
ATOM 3873 N N . VAL A 1 497 ? -54.709 1.346 47.220 1.00 85.44 497 VAL A N 1
ATOM 3874 C CA . VAL A 1 497 ? -53.872 1.863 48.323 1.00 85.44 497 VAL A CA 1
ATOM 3875 C C . VAL A 1 497 ? -54.610 2.970 49.074 1.00 85.44 497 VAL A C 1
ATOM 3877 O O . VAL A 1 497 ? -54.766 2.897 50.288 1.00 85.44 497 VAL A O 1
ATOM 3880 N N . GLU A 1 498 ? -55.098 3.955 48.321 1.00 85.44 498 GLU A N 1
ATOM 3881 C CA . GLU A 1 498 ? -55.997 5.029 48.752 1.00 85.44 498 GLU A CA 1
ATOM 3882 C C . GLU A 1 498 ? -56.956 5.351 47.589 1.00 85.44 498 GLU A C 1
ATOM 3884 O O . GLU A 1 498 ? -56.621 5.114 46.421 1.00 85.44 498 GLU A O 1
ATOM 3889 N N . SER A 1 499 ? -58.147 5.881 47.873 1.00 75.12 499 SER A N 1
ATOM 3890 C CA . SER A 1 499 ? -59.104 6.294 46.833 1.00 75.12 499 SER A CA 1
ATOM 3891 C C . SER A 1 499 ? -58.529 7.430 45.980 1.00 75.12 499 SER A C 1
ATOM 3893 O O . SER A 1 499 ? -58.019 8.409 46.520 1.00 75.12 499 SER A O 1
ATOM 3895 N N . GLY A 1 500 ? -58.607 7.318 44.655 1.00 81.19 500 GLY A N 1
ATOM 3896 C CA . GLY A 1 500 ? -58.003 8.264 43.714 1.00 81.19 500 GLY A CA 1
ATOM 3897 C C . GLY A 1 500 ? -56.485 8.126 43.544 1.00 81.19 500 GLY A C 1
ATOM 3898 O O . GLY A 1 500 ? -55.898 8.872 42.763 1.00 81.19 500 GLY A O 1
ATOM 3899 N N . SER A 1 501 ? -55.827 7.176 44.225 1.00 84.62 501 SER A N 1
ATOM 3900 C CA . SER A 1 501 ? -54.385 6.932 44.043 1.00 84.62 501 SER A CA 1
ATOM 3901 C C . SER A 1 501 ? -54.034 6.348 42.671 1.00 84.62 501 SER A C 1
ATOM 3903 O O . SER A 1 501 ? -52.872 6.392 42.273 1.00 84.62 501 SER A O 1
ATOM 3905 N N . GLY A 1 502 ? -55.000 5.750 41.961 1.00 91.81 502 GLY A N 1
ATOM 3906 C CA . GLY A 1 502 ? -54.759 5.020 40.713 1.00 91.81 502 GLY A CA 1
ATOM 3907 C C . GLY A 1 502 ? -53.924 3.739 40.867 1.00 91.81 502 GLY A C 1
ATOM 3908 O O . GLY A 1 502 ? -53.565 3.131 39.858 1.00 91.81 502 GLY A O 1
ATOM 3909 N N . PHE A 1 503 ? -53.606 3.307 42.097 1.00 93.50 503 PHE A N 1
ATOM 3910 C CA . PHE A 1 503 ? -52.793 2.118 42.364 1.00 93.50 503 PHE A CA 1
ATOM 3911 C C . PHE A 1 503 ? -53.501 1.107 43.266 1.00 93.50 503 PHE A C 1
ATOM 3913 O O . PHE A 1 503 ? -53.946 1.401 44.376 1.00 93.50 503 PHE A O 1
ATOM 3920 N N . LYS A 1 504 ? -53.499 -0.138 42.800 1.00 94.31 504 LYS A N 1
ATOM 3921 C CA . LYS A 1 504 ? -53.922 -1.338 43.514 1.00 94.31 504 LYS A CA 1
ATOM 3922 C C . LYS A 1 504 ? -52.702 -2.060 44.080 1.00 94.31 504 LYS A C 1
ATOM 3924 O O . LYS A 1 504 ? -51.719 -2.251 43.362 1.00 94.31 504 LYS A O 1
ATOM 3929 N N . ARG A 1 505 ? -52.745 -2.469 45.348 1.00 96.12 505 ARG A N 1
ATOM 3930 C CA . ARG A 1 505 ? -51.633 -3.166 46.005 1.00 96.12 505 ARG A CA 1
ATOM 3931 C C . ARG A 1 505 ? -51.801 -4.677 45.912 1.00 96.12 505 ARG A C 1
ATOM 3933 O O . ARG A 1 505 ? -52.766 -5.232 46.426 1.00 96.12 505 ARG A O 1
ATOM 3940 N N . MET A 1 506 ? -50.823 -5.340 45.307 1.00 97.06 506 MET A N 1
ATOM 3941 C CA . MET A 1 506 ? -50.676 -6.795 45.355 1.00 97.06 506 MET A CA 1
ATOM 3942 C C . MET A 1 506 ? -49.540 -7.167 46.303 1.00 97.06 506 MET A C 1
ATOM 3944 O O . MET A 1 506 ? -48.555 -6.436 46.416 1.00 97.06 506 MET A O 1
ATOM 3948 N N . LYS A 1 507 ? -49.639 -8.327 46.949 1.00 97.56 507 LYS A N 1
ATOM 3949 C CA . LYS A 1 507 ? -48.573 -8.893 47.781 1.00 97.56 507 LYS A CA 1
ATOM 3950 C C . LYS A 1 507 ? -48.420 -10.377 47.476 1.00 97.56 507 LYS A C 1
ATOM 3952 O O . LYS A 1 507 ? -49.326 -11.150 47.766 1.00 97.56 507 LYS A O 1
ATOM 3957 N N . GLY A 1 508 ? -47.293 -10.764 46.887 1.00 97.50 508 GLY A N 1
ATOM 3958 C CA . GLY A 1 508 ? -46.945 -12.163 46.631 1.00 97.50 508 GLY A CA 1
ATOM 3959 C C . GLY A 1 508 ? -45.980 -12.690 47.685 1.00 97.50 508 GLY A C 1
ATOM 3960 O O . GLY A 1 508 ? -45.072 -11.974 48.102 1.00 97.50 508 GLY A O 1
ATOM 3961 N N . GLU A 1 509 ? -46.164 -13.931 48.121 1.00 97.94 509 GLU A N 1
ATOM 3962 C CA . GLU A 1 509 ? -45.159 -14.658 48.896 1.00 97.94 509 GLU A CA 1
ATOM 3963 C C . GLU A 1 509 ? -44.038 -15.123 47.960 1.00 97.94 509 GLU A C 1
ATOM 3965 O O . GLU A 1 509 ? -44.310 -15.718 46.918 1.00 97.94 509 GLU A O 1
ATOM 3970 N N . VAL A 1 510 ? -42.785 -14.841 48.315 1.00 97.50 510 VAL A N 1
ATOM 3971 C CA . VAL A 1 510 ? -41.606 -15.179 47.510 1.00 97.50 510 VAL A CA 1
ATOM 3972 C C . VAL A 1 510 ? -40.998 -16.475 48.040 1.00 97.50 510 VAL A C 1
ATOM 3974 O O . VAL A 1 510 ? -40.376 -16.494 49.106 1.00 97.50 510 VAL A O 1
ATOM 3977 N N . VAL A 1 511 ? -41.175 -17.563 47.291 1.00 96.44 511 VAL A N 1
ATOM 3978 C CA . VAL A 1 511 ? -40.718 -18.912 47.660 1.00 96.44 511 VAL A CA 1
ATOM 3979 C C . VAL A 1 511 ? -39.653 -19.429 46.690 1.00 96.44 511 VAL A C 1
ATOM 3981 O O . VAL A 1 511 ? -39.498 -18.912 45.587 1.00 96.44 511 VAL A O 1
ATOM 3984 N N . GLY A 1 512 ? -38.904 -20.461 47.086 1.00 94.25 512 GLY A N 1
ATOM 3985 C CA . GLY A 1 512 ? -37.821 -21.016 46.259 1.00 94.25 512 GLY A CA 1
ATOM 3986 C C . GLY A 1 512 ? -36.514 -20.212 46.283 1.00 94.25 512 GLY A C 1
ATOM 3987 O O . GLY A 1 512 ? -35.633 -20.484 45.483 1.00 94.25 512 GLY A O 1
ATOM 3988 N N . ILE A 1 513 ? -36.379 -19.248 47.200 1.00 94.50 513 ILE A N 1
ATOM 3989 C CA . ILE A 1 513 ? -35.088 -18.646 47.570 1.00 94.50 513 ILE A CA 1
ATOM 3990 C C . ILE A 1 513 ? -34.315 -19.674 48.411 1.00 94.50 513 ILE A C 1
ATOM 3992 O O . ILE A 1 513 ? -34.887 -20.213 49.366 1.00 94.50 513 ILE A O 1
ATOM 3996 N N . GLU A 1 514 ? -33.039 -19.927 48.115 1.00 94.25 514 GLU A N 1
ATOM 3997 C CA . GLU A 1 514 ? -32.238 -20.867 48.898 1.00 94.25 514 GLU A CA 1
ATOM 3998 C C . GLU A 1 514 ? -31.930 -20.344 50.314 1.00 94.25 514 GLU A C 1
ATOM 4000 O O . GLU A 1 514 ? -32.156 -19.185 50.679 1.00 94.25 514 GLU A O 1
ATOM 4005 N N . LYS A 1 515 ? -31.402 -21.229 51.167 1.00 91.56 515 LYS A N 1
ATOM 4006 C CA . LYS A 1 515 ? -31.031 -20.891 52.550 1.00 91.56 515 LYS A CA 1
ATOM 4007 C C . LYS A 1 515 ? -29.914 -19.839 52.624 1.00 91.56 515 LYS A C 1
ATOM 4009 O O . LYS A 1 515 ? -29.812 -19.150 53.639 1.00 91.56 515 LYS A O 1
ATOM 4014 N N . HIS A 1 516 ? -29.078 -19.761 51.590 1.00 93.06 516 HIS A N 1
ATOM 4015 C CA . HIS A 1 516 ? -27.861 -18.951 51.564 1.00 93.06 516 HIS A CA 1
ATOM 4016 C C . HIS A 1 516 ? -27.979 -17.661 50.740 1.00 93.06 516 HIS A C 1
ATOM 4018 O O . HIS A 1 516 ? -27.146 -16.783 50.932 1.00 93.06 516 HIS A O 1
ATOM 4024 N N . ASP A 1 517 ? -28.998 -17.519 49.889 1.00 94.25 517 ASP A N 1
ATOM 4025 C CA . ASP A 1 517 ? -29.213 -16.310 49.085 1.00 94.25 517 ASP A CA 1
ATOM 4026 C C . ASP A 1 517 ? -29.577 -15.091 49.950 1.00 94.25 517 ASP A C 1
ATOM 4028 O O . ASP A 1 517 ? -30.298 -15.206 50.955 1.00 94.25 517 ASP A O 1
ATOM 4032 N N . ASP A 1 518 ? -29.195 -13.892 49.495 1.00 95.62 518 ASP A N 1
ATOM 4033 C CA . ASP A 1 518 ? -29.776 -12.654 50.015 1.00 95.62 518 ASP A CA 1
ATOM 4034 C C . ASP A 1 518 ? -31.237 -12.542 49.563 1.00 95.62 518 ASP A C 1
ATOM 4036 O O . ASP A 1 518 ? -31.576 -12.104 48.462 1.00 95.62 518 ASP A O 1
ATOM 4040 N N . TRP A 1 519 ? -32.131 -12.938 50.463 1.00 95.44 519 TRP A N 1
ATOM 4041 C CA . TRP A 1 519 ? -33.564 -12.925 50.219 1.00 95.44 519 TRP A CA 1
ATOM 4042 C C . TRP A 1 519 ? -34.136 -11.546 49.898 1.00 95.44 519 TRP A C 1
ATOM 4044 O O . TRP A 1 519 ? -35.179 -11.484 49.252 1.00 95.44 519 TRP A O 1
ATOM 4054 N N . TYR A 1 520 ? -33.512 -10.465 50.374 1.00 96.75 520 TYR A N 1
ATOM 4055 C CA . TYR A 1 520 ? -33.989 -9.110 50.144 1.00 96.75 520 TYR A CA 1
ATOM 4056 C C . TYR A 1 520 ? -33.603 -8.669 48.734 1.00 96.75 520 TYR A C 1
ATOM 4058 O O . TYR A 1 520 ? -34.470 -8.220 47.987 1.00 96.75 520 TYR A O 1
ATOM 4066 N N . GLN A 1 521 ? -32.350 -8.904 48.336 1.00 96.38 521 GLN A N 1
ATOM 4067 C CA . GLN A 1 521 ? -31.866 -8.647 46.977 1.00 96.38 521 GLN A CA 1
ATOM 4068 C C . GLN A 1 521 ? -32.617 -9.494 45.929 1.00 96.38 521 GLN A C 1
ATOM 4070 O O . GLN A 1 521 ? -33.037 -8.982 44.884 1.00 96.38 521 GLN A O 1
ATOM 4075 N N . MET A 1 522 ? -32.877 -10.769 46.239 1.00 96.31 522 MET A N 1
ATOM 407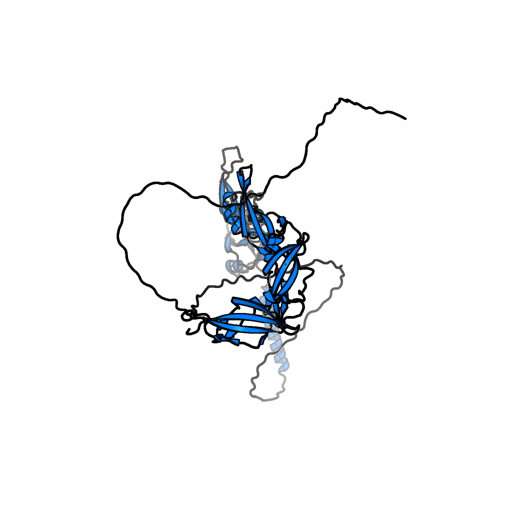6 C CA . MET A 1 522 ? -33.765 -11.616 45.439 1.00 96.31 522 MET A CA 1
ATOM 4077 C C . MET A 1 522 ? -35.182 -11.034 45.401 1.00 96.31 522 MET A C 1
ATOM 4079 O O . MET A 1 522 ? -35.734 -10.873 44.318 1.00 96.31 522 MET A O 1
ATOM 4083 N N . CYS A 1 523 ? -35.756 -10.663 46.552 1.00 97.62 523 CYS A N 1
ATOM 4084 C CA . CYS A 1 523 ? -37.113 -10.123 46.640 1.00 97.62 523 CYS A CA 1
ATOM 4085 C C . CYS A 1 523 ? -37.303 -8.865 45.780 1.00 97.62 523 CYS A C 1
ATOM 4087 O O . CYS A 1 523 ? -38.189 -8.877 44.930 1.00 97.62 523 CYS A O 1
ATOM 4089 N N . ILE A 1 524 ? -36.461 -7.829 45.926 1.00 97.69 524 ILE A N 1
ATOM 4090 C CA . ILE A 1 524 ? -36.608 -6.546 45.203 1.00 97.69 524 ILE A CA 1
ATOM 4091 C C . ILE A 1 524 ? -36.446 -6.667 43.679 1.00 97.69 524 ILE A C 1
ATOM 4093 O O . ILE A 1 524 ? -36.735 -5.717 42.955 1.00 97.69 524 ILE A O 1
ATOM 4097 N N . THR A 1 525 ? -35.997 -7.821 43.180 1.00 97.50 525 THR A N 1
ATOM 4098 C CA . THR A 1 525 ? -35.838 -8.088 41.747 1.00 97.50 525 THR A CA 1
ATOM 4099 C C . THR A 1 525 ? -36.876 -9.056 41.172 1.00 97.50 525 THR A C 1
ATOM 4101 O O . THR A 1 525 ? -36.926 -9.192 39.951 1.00 97.50 525 THR A O 1
ATOM 4104 N N . VAL A 1 526 ? -37.748 -9.681 41.981 1.00 97.44 526 VAL A N 1
ATOM 4105 C CA . VAL A 1 526 ? -38.775 -10.609 41.464 1.00 97.44 526 VAL A CA 1
ATOM 4106 C C . VAL A 1 526 ? -39.849 -9.857 40.665 1.00 97.44 526 VAL A C 1
ATOM 4108 O O . VAL A 1 526 ? -40.586 -9.048 41.243 1.00 97.44 526 VAL A O 1
ATOM 4111 N N . PRO A 1 527 ? -40.016 -10.140 39.360 1.00 97.50 527 PRO A N 1
ATOM 4112 C CA . PRO A 1 527 ? -41.053 -9.528 38.551 1.00 97.50 527 PRO A CA 1
ATOM 4113 C C . PRO A 1 527 ? -42.421 -10.147 38.846 1.00 97.50 527 PRO A C 1
ATOM 4115 O O . PRO A 1 527 ? -42.585 -11.367 38.858 1.00 97.50 527 PRO A O 1
ATOM 4118 N N . TYR A 1 528 ? -43.440 -9.302 38.977 1.00 97.31 528 TYR A N 1
ATOM 4119 C CA . TYR A 1 528 ? -44.828 -9.722 38.832 1.00 97.31 528 TYR A CA 1
ATOM 4120 C C . TYR A 1 528 ? -45.335 -9.351 37.435 1.00 97.31 528 TYR A C 1
ATOM 4122 O O . TYR A 1 528 ? -45.363 -8.177 37.057 1.00 97.31 528 TYR A O 1
ATOM 4130 N N . HIS A 1 529 ? -45.727 -10.360 36.659 1.00 96.31 529 HIS A N 1
ATOM 4131 C CA . HIS A 1 529 ? -46.261 -10.189 35.310 1.00 96.31 529 HIS A CA 1
ATOM 4132 C C . HIS A 1 529 ? -47.794 -10.204 35.343 1.00 96.31 529 HIS A C 1
ATOM 4134 O O . HIS A 1 529 ? -48.402 -11.203 35.723 1.00 96.31 529 HIS A O 1
ATOM 4140 N N . THR A 1 530 ? -48.433 -9.109 34.929 1.00 95.12 530 THR A N 1
ATOM 4141 C CA . THR A 1 530 ? -49.897 -9.022 34.810 1.00 95.12 530 THR A CA 1
ATOM 4142 C C . THR A 1 530 ? -50.306 -8.005 33.746 1.00 95.12 530 THR A C 1
ATOM 4144 O O . THR A 1 530 ? -49.573 -7.056 33.475 1.00 95.12 530 THR A O 1
ATOM 4147 N N . SER A 1 531 ? -51.463 -8.202 33.107 1.00 92.44 531 SER A N 1
ATOM 4148 C CA . SER A 1 531 ? -52.008 -7.299 32.073 1.00 92.44 531 SER A CA 1
ATOM 4149 C C . SER A 1 531 ? -51.012 -6.923 30.956 1.00 92.44 531 SER A C 1
ATOM 4151 O O . SER A 1 531 ? -50.992 -5.786 30.484 1.00 92.44 531 SER A O 1
ATOM 4153 N N . GLY A 1 532 ? -50.145 -7.864 30.557 1.00 94.44 532 GLY A N 1
ATOM 4154 C CA . GLY A 1 532 ? -49.102 -7.648 29.542 1.00 94.44 532 GLY A CA 1
ATOM 4155 C C . GLY A 1 532 ? -47.930 -6.759 29.986 1.00 94.44 532 GLY A C 1
ATOM 4156 O O . GLY A 1 532 ? -47.143 -6.333 29.146 1.00 94.44 532 GLY A O 1
ATOM 4157 N N . LYS A 1 533 ? -47.810 -6.458 31.285 1.00 96.25 533 LYS A N 1
ATOM 4158 C CA . LYS A 1 533 ? -46.772 -5.599 31.869 1.00 96.25 533 LYS A CA 1
ATOM 4159 C C . LYS A 1 533 ? -46.018 -6.319 32.986 1.00 96.25 533 LYS A C 1
ATOM 4161 O O . LYS A 1 533 ? -46.530 -7.247 33.611 1.00 96.25 533 LYS A O 1
ATOM 4166 N N . THR A 1 534 ? -44.798 -5.856 33.236 1.00 96.88 534 THR A N 1
ATOM 4167 C CA . THR A 1 534 ? -43.919 -6.346 34.302 1.00 96.88 534 THR A CA 1
ATOM 4168 C C . THR A 1 534 ? -43.791 -5.280 35.379 1.00 96.88 534 THR A C 1
ATOM 4170 O O . THR A 1 534 ? -43.476 -4.132 35.071 1.00 96.88 534 THR A O 1
ATOM 4173 N N . TYR A 1 535 ? -44.008 -5.669 36.631 1.00 96.94 535 TYR A N 1
ATOM 4174 C CA . TYR A 1 535 ? -43.891 -4.808 37.803 1.00 96.94 535 TYR A CA 1
ATOM 4175 C C . TYR A 1 535 ? -42.791 -5.340 38.718 1.00 96.94 535 TYR A C 1
ATOM 4177 O O . TYR A 1 535 ? -42.766 -6.532 39.017 1.00 96.94 535 TYR A O 1
ATOM 4185 N N . LEU A 1 536 ? -41.897 -4.461 39.169 1.00 97.62 536 LEU A N 1
ATOM 4186 C CA . LEU A 1 536 ? -40.980 -4.751 40.273 1.00 97.62 536 LEU A CA 1
ATOM 4187 C C . LEU A 1 536 ? -41.648 -4.391 41.612 1.00 97.62 536 LEU A C 1
ATOM 4189 O O . LEU A 1 536 ? -42.587 -3.583 41.620 1.00 97.62 536 LEU A O 1
ATOM 4193 N N . PRO A 1 537 ? -41.215 -4.977 42.739 1.00 97.56 537 PRO A N 1
ATOM 4194 C CA . PRO A 1 537 ? -41.789 -4.666 44.037 1.00 97.56 537 PRO A CA 1
ATOM 4195 C C . PRO A 1 537 ? -41.401 -3.253 44.475 1.00 97.56 537 PRO A C 1
ATOM 4197 O O . PRO A 1 537 ? -40.276 -2.805 44.273 1.00 97.56 537 PRO A O 1
ATOM 4200 N N . VAL A 1 538 ? -42.330 -2.572 45.140 1.00 97.06 538 VAL A N 1
ATOM 4201 C CA . VAL A 1 538 ? -42.084 -1.287 45.813 1.00 97.06 538 VAL A CA 1
ATOM 4202 C C . VAL A 1 538 ? -41.572 -1.470 47.244 1.00 97.06 538 VAL A C 1
ATOM 4204 O O . VAL A 1 538 ? -41.032 -0.536 47.827 1.00 97.06 538 VAL A O 1
ATOM 4207 N N . GLN A 1 539 ? -41.766 -2.658 47.826 1.00 97.31 539 GLN A N 1
ATOM 4208 C CA . GLN A 1 539 ? -41.381 -2.988 49.197 1.00 97.31 539 GLN A CA 1
ATOM 4209 C C . GLN A 1 539 ? -41.229 -4.508 49.352 1.00 97.31 539 GLN A C 1
ATOM 4211 O O . GLN A 1 539 ? -41.960 -5.282 48.730 1.00 97.31 539 GLN A O 1
ATOM 4216 N N . CYS A 1 540 ? -40.307 -4.928 50.219 1.00 98.19 540 CYS A N 1
ATOM 4217 C CA . CYS A 1 540 ? -40.097 -6.323 50.600 1.00 98.19 540 CYS A CA 1
ATOM 4218 C C . CYS A 1 540 ? -40.259 -6.499 52.113 1.00 98.19 540 CYS A C 1
ATOM 4220 O O . CYS A 1 540 ? -39.735 -5.715 52.903 1.00 98.19 540 CYS A O 1
ATOM 4222 N N . GLU A 1 541 ? -40.997 -7.530 52.521 1.00 97.44 541 GLU A N 1
ATOM 4223 C CA . GLU A 1 541 ? -41.363 -7.795 53.914 1.00 97.44 541 GLU A CA 1
ATOM 4224 C C . GLU A 1 541 ? -40.971 -9.218 54.330 1.00 97.44 541 GLU A C 1
ATOM 4226 O O . GLU A 1 541 ? -41.070 -10.162 53.548 1.00 97.44 541 GLU A O 1
ATOM 4231 N N . SER A 1 542 ? -40.586 -9.392 55.594 1.00 96.44 542 SER A N 1
ATOM 4232 C CA . SER A 1 542 ? -40.292 -10.696 56.193 1.00 96.44 542 SER A CA 1
ATOM 4233 C C . SER A 1 542 ? -41.070 -10.830 57.497 1.00 96.44 542 SER A C 1
ATOM 4235 O O . SER A 1 542 ? -40.969 -9.972 58.373 1.00 96.44 542 SER A O 1
ATOM 4237 N N . THR A 1 543 ? -41.879 -11.883 57.625 1.00 95.50 543 THR A N 1
ATOM 4238 C CA . THR A 1 543 ? -42.704 -12.139 58.813 1.00 95.50 543 THR A CA 1
ATOM 4239 C C . THR A 1 543 ? -42.472 -13.555 59.327 1.00 95.50 543 THR A C 1
ATOM 4241 O O . THR A 1 543 ? -42.337 -14.501 58.553 1.00 95.50 543 THR A O 1
ATOM 4244 N N . LYS A 1 544 ? -42.403 -13.725 60.652 1.00 94.06 544 LYS A N 1
ATOM 4245 C CA . LYS A 1 544 ? -42.163 -15.031 61.279 1.00 94.06 544 LYS A CA 1
ATOM 4246 C C . LYS A 1 544 ? -43.441 -15.544 61.934 1.00 94.06 544 LYS A C 1
ATOM 4248 O O . LYS A 1 544 ? -43.952 -14.917 62.859 1.00 94.06 544 LYS A O 1
ATOM 4253 N N . ARG A 1 545 ? -43.949 -16.690 61.477 1.00 92.88 545 ARG A N 1
ATOM 4254 C CA . ARG A 1 545 ? -45.200 -17.304 61.942 1.00 92.88 545 ARG A CA 1
ATOM 4255 C C . ARG A 1 545 ? -44.953 -18.779 62.249 1.00 92.88 545 ARG A C 1
ATOM 4257 O O . ARG A 1 545 ? -44.460 -19.503 61.396 1.00 92.88 545 ARG A O 1
ATOM 4264 N N . TRP A 1 546 ? -45.260 -19.219 63.474 1.00 87.62 546 TRP A N 1
ATOM 4265 C CA . TRP A 1 546 ? -45.037 -20.606 63.929 1.00 87.62 546 TRP A CA 1
ATOM 4266 C C . TRP A 1 546 ? -43.641 -21.154 63.558 1.00 87.62 546 TRP A C 1
ATOM 4268 O O . TRP A 1 546 ? -43.502 -22.219 62.970 1.00 87.62 546 TRP A O 1
ATOM 4278 N N . PHE A 1 547 ? -42.601 -20.381 63.891 1.00 91.75 547 PHE A N 1
ATOM 4279 C CA . PHE A 1 547 ? -41.179 -20.620 63.584 1.00 91.75 547 PHE A CA 1
ATOM 4280 C C . PHE A 1 547 ? -40.755 -20.536 62.105 1.00 91.75 547 PHE A C 1
ATOM 4282 O O . PHE A 1 547 ? -39.568 -20.309 61.863 1.00 91.75 547 PHE A O 1
ATOM 4289 N N . ILE A 1 548 ? -41.680 -20.608 61.144 1.00 92.62 548 ILE A N 1
ATOM 4290 C CA . ILE A 1 548 ? -41.421 -20.413 59.709 1.00 92.62 548 ILE A CA 1
ATOM 4291 C C . ILE A 1 548 ? -41.279 -18.913 59.402 1.00 92.62 548 ILE A C 1
ATOM 4293 O O . ILE A 1 548 ? -42.019 -18.087 59.940 1.00 92.62 548 ILE A O 1
ATOM 4297 N N . THR A 1 549 ? -40.326 -18.549 58.541 1.00 94.75 549 THR A N 1
ATOM 4298 C CA . THR A 1 549 ? -40.152 -17.176 58.039 1.00 94.75 549 THR A CA 1
ATOM 4299 C C . THR A 1 549 ? -40.739 -17.071 56.635 1.00 94.75 549 THR A C 1
ATOM 4301 O O . THR A 1 549 ? -40.168 -17.609 55.689 1.00 94.75 549 THR A O 1
ATOM 4304 N N . HIS A 1 550 ? -41.854 -16.358 56.505 1.00 96.31 550 HIS A N 1
ATOM 4305 C CA . HIS A 1 550 ? -42.507 -16.048 55.236 1.00 96.31 550 HIS A CA 1
ATOM 4306 C C . HIS A 1 550 ? -41.976 -14.716 54.693 1.00 96.31 550 HIS A C 1
ATOM 4308 O O . HIS A 1 550 ? -41.885 -13.728 55.427 1.00 96.31 550 HIS A O 1
ATOM 4314 N N . ARG A 1 551 ? -41.624 -14.685 53.407 1.00 97.69 551 ARG A N 1
ATOM 4315 C CA . ARG A 1 551 ? -41.033 -13.529 52.714 1.00 97.69 551 ARG A CA 1
ATOM 4316 C C . ARG A 1 551 ? -42.016 -13.047 51.653 1.00 97.69 551 ARG A C 1
ATOM 4318 O O . ARG A 1 551 ? -42.582 -13.875 50.949 1.00 97.69 551 ARG A O 1
ATOM 4325 N N . TYR A 1 552 ? -42.222 -11.742 51.525 1.00 97.94 552 TYR A N 1
ATOM 4326 C CA . TYR A 1 552 ? -43.222 -11.177 50.619 1.00 97.94 552 TYR A CA 1
ATOM 4327 C C . TYR A 1 552 ? -42.678 -10.006 49.807 1.00 97.94 552 TYR A C 1
ATOM 4329 O O . TYR A 1 552 ? -42.005 -9.131 50.351 1.00 97.94 552 TYR A O 1
ATOM 4337 N N . ALA A 1 553 ? -43.062 -9.961 48.536 1.00 98.19 553 ALA A N 1
ATOM 4338 C CA . ALA A 1 553 ? -42.877 -8.833 47.637 1.00 98.19 553 ALA A CA 1
ATOM 4339 C C . ALA A 1 553 ? -44.208 -8.083 47.484 1.00 98.19 553 ALA A C 1
ATOM 4341 O O . ALA A 1 553 ? -45.250 -8.690 47.217 1.00 98.19 553 ALA A O 1
ATOM 4342 N N . VAL A 1 554 ? -44.181 -6.764 47.671 1.00 97.88 554 VAL A N 1
ATOM 4343 C CA . VAL A 1 554 ? -45.347 -5.875 47.579 1.00 97.88 554 VAL A CA 1
ATOM 4344 C C . VAL A 1 554 ? -45.234 -5.031 46.315 1.00 97.88 554 VAL A C 1
ATOM 4346 O O . VAL A 1 554 ? -44.213 -4.389 46.088 1.00 97.88 554 VAL A O 1
ATOM 4349 N N . TYR A 1 555 ? -46.293 -4.990 45.511 1.00 97.69 555 TYR A N 1
ATOM 4350 C CA . TYR A 1 555 ? -46.346 -4.315 44.213 1.00 97.69 555 TYR A CA 1
ATOM 4351 C C . TYR A 1 555 ? -47.484 -3.290 44.202 1.00 97.69 555 TYR A C 1
ATOM 4353 O O . TYR A 1 555 ? -48.611 -3.622 44.571 1.00 97.69 555 TYR A O 1
ATOM 4361 N N . ASN A 1 556 ? -47.222 -2.070 43.728 1.00 96.12 556 ASN A N 1
ATOM 4362 C CA . ASN A 1 556 ? -48.271 -1.103 43.388 1.00 96.12 556 ASN A CA 1
ATOM 4363 C C . ASN A 1 556 ? -48.526 -1.183 41.873 1.00 96.12 556 ASN A C 1
ATOM 4365 O O . ASN A 1 556 ? -47.613 -0.970 41.077 1.00 96.12 556 ASN A O 1
ATOM 4369 N N . ILE A 1 557 ? -49.757 -1.496 41.470 1.00 95.75 557 ILE A N 1
ATOM 4370 C CA . ILE A 1 557 ? -50.133 -1.775 40.078 1.00 95.75 557 ILE A CA 1
ATOM 4371 C C . ILE A 1 557 ? -51.207 -0.773 39.636 1.00 95.75 557 ILE A C 1
ATOM 4373 O O . ILE A 1 557 ? -52.213 -0.649 40.334 1.00 95.75 557 ILE A O 1
ATOM 4377 N N . PRO A 1 558 ? -51.039 -0.066 38.500 1.00 94.56 558 PRO A N 1
ATOM 4378 C CA . PRO A 1 558 ? -52.050 0.844 37.974 1.00 94.56 558 PRO A CA 1
ATOM 4379 C C . PRO A 1 558 ? -53.412 0.166 37.791 1.00 94.56 558 PRO A C 1
ATOM 4381 O O . PRO A 1 558 ? -53.517 -0.857 37.111 1.00 94.56 558 PRO A O 1
ATOM 4384 N N . ALA A 1 559 ? -54.447 0.750 38.387 1.00 91.69 559 ALA A N 1
ATOM 4385 C CA . ALA A 1 559 ? -55.823 0.269 38.354 1.00 91.69 559 ALA A CA 1
ATOM 4386 C C . ALA A 1 559 ? -56.798 1.443 38.526 1.00 91.69 559 ALA A C 1
ATOM 4388 O O . ALA A 1 559 ? -56.419 2.501 39.023 1.00 91.69 559 ALA A O 1
ATOM 4389 N N . TYR A 1 560 ? -58.064 1.252 38.151 1.00 86.88 560 TYR A N 1
ATOM 4390 C CA . TYR A 1 560 ? -59.107 2.226 38.470 1.00 86.88 560 TYR A CA 1
ATOM 4391 C C . TYR A 1 560 ? -59.445 2.143 39.964 1.00 86.88 560 TYR A C 1
ATOM 4393 O O . TYR A 1 560 ? -59.992 1.138 40.422 1.00 86.88 560 TYR A O 1
ATOM 4401 N N . CYS A 1 561 ? -59.048 3.195 40.682 1.00 79.81 561 CYS A N 1
ATOM 4402 C CA . CYS A 1 561 ? -59.036 3.375 42.131 1.00 79.81 561 CYS A CA 1
ATOM 4403 C C . CYS A 1 561 ? -59.238 4.859 42.455 1.00 79.81 561 CYS A C 1
ATOM 4405 O O . CYS A 1 561 ? -59.904 5.151 43.470 1.00 79.81 561 CYS A O 1
#

pLDDT: mean 78.21, std 25.17, range [26.41, 98.38]

Organism: Dendrothele bispora (strain CBS 962.96) (NCBI:txid1314807)

Radius of gyration: 53.61 Å; chains: 1; bounding box: 115×108×146 Å

Secondary structure (DSSP, 8-state):
-----------------------PPPP-----------------------------------------------PPPPPP------------------------------------------STHHHHHHHHHHHHHHHHHHHHHHHTTTT---EEEEEEEEEEEEETTEEEEEEEEE---TTS-HHHHHHHS-EEETTEEE-SPPSEEEEEE---S-TT---S---EEEEEEEEE-SS-GGGS-EE---EE-S-SBTTBEEEEEEEEE--TT--HHHHHHH--EEETTEEE--SEEEEEEP-S---TT---EEEEEEEEE-SS-TTSS-EE-SS-EEEEEEETTEEEEEEEEEPPTT-GGGHHHHHHH--EEETTEEE--SEEEEEE-TTS-EEEEEEEEEE-GGG-PPEEEEEEEEEEEETTEEEEEEEEPPPSSS--HHHHHHH--EEEEETTEEEEE--SEEEEETTEEEEEEEEE-GGG-PEEEEEEEEEESSTTS-EEEEEEEEE---SSS-HHHHHHHPPEEETTEEE--SEEEEEEETTEEEEEEEEEEE---